Protein AF-R4U4S2-F1 (afdb_monomer)

Secondary structure (DSSP, 8-state):
--SS-SS--S-----------PPP---TT-------HHHHHHHHHHHPEEEEEEEEEEETTEEESSHHHHHHHHHHTTSSEEEEEEE-GGG-EEETTTTEE-GGG-----GGGEEEEEE-TTSBEESSHHHHHHHHB-GGGPEEEEESSSSS-BSSHHHHHHHHHHH---EEEEEEEETTEEEETT-HHHHHHHHHTSEEEEEEEEEE-TTSPEEEEEEEEEEEHHHHHHHHHHHHHHHHTTHHHHHHEEEEEE--EEEEE-TTEEEEEEEE-TTS-B-S--EEE-TT--EEEEESS---SSHHHHHHHHHTS--EEEEES-TTSBEEEEEEEEEEEETTEEEEEEEEEEES--B-SSSPBPPPPGGGEEEEE--EEEEEEESSTT--GGGEEEEPPPEET-SSGGGS-HHHHHHHHHHHHHHHIIIIIT--GGGTTPPP-HHHHHTT---B-TTT-SSSTTEEEEEEEEE-STT-TT-PEEHHHHHHHHHHHHHHHHTSEEEETTEEEEEEETTEEE-HHHHHH-----TT---EEEEE--SSTT---TT-SSEESSHHHHHHHHHHHTT-PPEEEEEEEBTTS-EEEESS-HHHHHHHHHHHPPPPEEEEEHHHHHTS-TTSPPBGGG-SEEEEEEEEEEE-TTSTT-EEEESSHHHHHHHHHHHHHHTT-EEEEEEEEEEEEEE-TTS-EEEEEEETT-HHHHHHHHHHHHHHH--

Organism: NCBI:txid1276229

pLDDT: mean 83.81, std 14.71, range [23.61, 97.38]

Radius of gyration: 82.11 Å; Cα contacts (8 Å, |Δi|>4): 1260; chains: 1; bounding box: 117×63×267 Å

Structure (mmCIF, N/CA/C/O backbone):
data_AF-R4U4S2-F1
#
_entry.id   AF-R4U4S2-F1
#
loop_
_atom_site.group_PDB
_atom_site.id
_atom_site.type_symbol
_atom_site.label_atom_id
_atom_site.label_alt_id
_atom_site.label_comp_id
_atom_site.label_asym_id
_atom_site.label_entity_id
_atom_site.label_seq_id
_atom_site.pdbx_PDB_ins_code
_atom_site.Cartn_x
_atom_site.Cartn_y
_atom_site.Cartn_z
_atom_site.occupancy
_atom_site.B_iso_or_equiv
_atom_site.auth_seq_id
_atom_site.auth_comp_id
_atom_site.auth_asym_id
_atom_site.auth_atom_id
_atom_site.pdbx_PDB_model_num
ATOM 1 N N . MET A 1 1 ? -51.916 -32.972 120.521 1.00 33.03 1 MET A N 1
ATOM 2 C CA . MET A 1 1 ? -50.982 -33.632 121.464 1.00 33.03 1 MET A CA 1
ATOM 3 C C . MET A 1 1 ? -49.607 -33.677 120.804 1.00 33.03 1 MET A C 1
ATOM 5 O O . MET A 1 1 ? -49.551 -34.102 119.662 1.00 33.03 1 MET A O 1
ATOM 9 N N . LEU A 1 2 ? -48.560 -33.207 121.501 1.00 24.91 2 LEU A N 1
ATOM 10 C CA . LEU A 1 2 ? -47.141 -33.119 121.081 1.00 24.91 2 LEU A CA 1
ATOM 11 C C . LEU A 1 2 ? -46.776 -32.109 119.966 1.00 24.91 2 LEU A C 1
ATOM 13 O O . LEU A 1 2 ? -46.490 -32.494 118.841 1.00 24.91 2 LEU A O 1
ATOM 17 N N . ARG A 1 3 ? -46.734 -30.813 120.327 1.00 24.05 3 ARG A N 1
ATOM 18 C CA . ARG A 1 3 ? -45.745 -29.777 119.907 1.00 24.05 3 ARG A CA 1
ATOM 19 C C . ARG A 1 3 ? -46.105 -28.409 120.522 1.00 24.05 3 ARG A C 1
ATOM 21 O O . ARG A 1 3 ? -46.278 -27.414 119.835 1.00 24.05 3 ARG A O 1
ATOM 28 N N . LEU A 1 4 ? -46.267 -28.388 121.847 1.00 23.61 4 LEU A N 1
ATOM 29 C CA . LEU A 1 4 ? -46.568 -27.176 122.633 1.00 23.61 4 LEU A CA 1
ATOM 30 C C . LEU A 1 4 ? -45.646 -27.053 123.862 1.00 23.61 4 LEU A C 1
ATOM 32 O O . LEU A 1 4 ? -45.984 -26.432 124.859 1.00 23.61 4 LEU A O 1
ATOM 36 N N . ILE A 1 5 ? -44.469 -27.681 123.789 1.00 28.55 5 ILE A N 1
ATOM 37 C CA . ILE A 1 5 ? -43.445 -27.697 124.837 1.00 28.55 5 ILE A CA 1
ATOM 38 C C . ILE A 1 5 ? -42.102 -27.481 124.136 1.00 28.55 5 ILE A C 1
ATOM 40 O O . ILE A 1 5 ? -41.532 -28.448 123.645 1.00 28.55 5 ILE A O 1
ATOM 44 N N . ALA A 1 6 ? -41.672 -26.222 123.998 1.00 25.59 6 ALA A N 1
ATOM 45 C CA . ALA A 1 6 ? -40.274 -25.778 123.844 1.00 25.59 6 ALA A CA 1
ATOM 46 C C . ALA A 1 6 ? -40.230 -24.365 123.236 1.00 25.59 6 ALA A C 1
ATOM 48 O O . ALA A 1 6 ? -39.978 -24.223 122.047 1.00 25.59 6 ALA A O 1
ATOM 49 N N . LEU A 1 7 ? -40.526 -23.341 124.042 1.00 24.95 7 LEU A N 1
ATOM 50 C CA . LEU A 1 7 ? -39.963 -21.975 123.967 1.00 24.95 7 LEU A CA 1
ATOM 51 C C . LEU A 1 7 ? -40.577 -21.126 125.097 1.00 24.95 7 LEU A C 1
ATOM 53 O O . LEU A 1 7 ? -41.133 -20.056 124.898 1.00 24.95 7 LEU A O 1
ATOM 57 N N . ALA A 1 8 ? -40.505 -21.660 126.315 1.00 25.27 8 ALA A N 1
ATOM 58 C CA . ALA A 1 8 ? -40.720 -20.928 127.565 1.00 25.27 8 ALA A CA 1
ATOM 59 C C . ALA A 1 8 ? -39.657 -21.378 128.582 1.00 25.27 8 ALA A C 1
ATOM 61 O O . ALA A 1 8 ? -39.937 -21.669 129.740 1.00 25.27 8 ALA A O 1
ATOM 62 N N . SER A 1 9 ? -38.422 -21.528 128.102 1.00 27.09 9 SER A N 1
ATOM 63 C CA . SER A 1 9 ? -37.274 -22.003 128.870 1.00 27.09 9 SER A CA 1
ATOM 64 C C . SER A 1 9 ? -36.184 -20.935 128.887 1.00 27.09 9 SER A C 1
ATOM 66 O O . SER A 1 9 ? -35.150 -21.076 128.243 1.00 27.09 9 SER A O 1
ATOM 68 N N . SER A 1 10 ? -36.432 -19.867 129.638 1.00 26.41 10 SER A N 1
ATOM 69 C CA . SER A 1 10 ? -35.384 -19.054 130.260 1.00 26.41 10 SER A CA 1
ATOM 70 C C . SER A 1 10 ? -35.947 -18.393 131.520 1.00 26.41 10 SER A C 1
ATOM 72 O O . SER A 1 10 ? -36.354 -17.237 131.517 1.00 26.41 10 SER A O 1
ATOM 74 N N . LEU A 1 11 ? -36.038 -19.215 132.568 1.00 26.00 11 LEU A N 1
ATOM 75 C CA . LEU A 1 11 ? -35.685 -18.903 133.956 1.00 26.00 11 LEU A CA 1
ATOM 76 C C . LEU A 1 11 ? -35.880 -17.439 134.392 1.00 26.00 11 LEU A C 1
ATOM 78 O O . LEU A 1 11 ? -34.962 -16.631 134.300 1.00 26.00 11 LEU A O 1
ATOM 82 N N . ILE A 1 12 ? -37.016 -17.152 135.026 1.00 27.97 12 ILE A N 1
ATOM 83 C CA . ILE A 1 12 ? -37.000 -16.254 136.183 1.00 27.97 12 ILE A CA 1
ATOM 84 C C . ILE A 1 12 ? -37.079 -17.158 137.412 1.00 27.97 12 ILE A C 1
ATOM 86 O O . ILE A 1 12 ? -38.145 -17.581 137.850 1.00 27.97 12 ILE A O 1
ATOM 90 N N . THR A 1 13 ? -35.906 -17.525 137.922 1.00 28.02 13 THR A N 1
ATOM 91 C CA . THR A 1 13 ? -35.735 -18.102 139.255 1.00 28.02 13 THR A CA 1
ATOM 92 C C . THR A 1 13 ? -36.017 -17.014 140.283 1.00 28.02 13 THR A C 1
ATOM 94 O O . THR A 1 13 ? -35.190 -16.123 140.466 1.00 28.02 13 THR A O 1
ATOM 97 N N . VAL A 1 14 ? -37.155 -17.087 140.971 1.00 30.28 14 VAL A N 1
ATOM 98 C CA . VAL A 1 14 ? -37.359 -16.348 142.223 1.00 30.28 14 VAL A CA 1
ATOM 99 C C . VAL A 1 14 ? -37.605 -17.377 143.315 1.00 30.28 14 VAL A C 1
ATOM 101 O O . VAL A 1 14 ? -38.601 -18.097 143.299 1.00 30.28 14 VAL A O 1
ATOM 104 N N . THR A 1 15 ? -36.642 -17.498 144.226 1.00 28.47 15 THR A N 1
ATOM 105 C CA . THR A 1 15 ? -36.759 -18.291 145.452 1.00 28.47 15 THR A CA 1
ATOM 106 C C . THR A 1 15 ? -37.955 -17.802 146.271 1.00 28.47 15 THR A C 1
ATOM 108 O O . THR A 1 15 ? -38.031 -16.602 146.543 1.00 28.47 15 THR A O 1
ATOM 111 N N . PRO A 1 16 ? -38.880 -18.690 146.672 1.00 30.36 16 PRO A N 1
ATOM 112 C CA . PRO A 1 16 ? -40.055 -18.291 147.420 1.00 30.36 16 PRO A CA 1
ATOM 113 C C . PRO A 1 16 ? -39.760 -18.159 148.917 1.00 30.36 16 PRO A C 1
ATOM 115 O O . PRO A 1 16 ? -38.949 -18.894 149.482 1.00 30.36 16 PRO A O 1
ATOM 118 N N . SER A 1 17 ? -40.590 -17.320 149.541 1.00 29.73 17 SER A N 1
ATOM 119 C CA . SER A 1 17 ? -41.031 -17.373 150.939 1.00 29.73 17 SER A CA 1
ATOM 120 C C . SER A 1 17 ? -40.183 -16.580 151.959 1.00 29.73 17 SER A C 1
ATOM 122 O O . SER A 1 17 ? -38.981 -16.419 151.802 1.00 29.73 17 SER A O 1
ATOM 124 N N . MET A 1 18 ? -40.754 -15.987 153.013 1.00 27.31 18 MET A N 1
ATOM 125 C CA . MET A 1 18 ? -42.028 -16.274 153.685 1.00 27.31 18 MET A CA 1
ATOM 126 C C . MET A 1 18 ? -42.634 -15.020 154.321 1.00 27.31 18 MET A C 1
ATOM 128 O O . MET A 1 18 ? -41.907 -14.250 154.942 1.00 27.31 18 MET A O 1
ATOM 132 N N . THR A 1 19 ? -43.968 -14.919 154.367 1.00 26.17 19 THR A N 1
ATOM 133 C CA . THR A 1 19 ? -44.658 -14.672 155.650 1.00 26.17 19 THR A CA 1
ATOM 134 C C . THR A 1 19 ? -46.107 -15.183 155.632 1.00 26.17 19 THR A C 1
ATOM 136 O O . THR A 1 19 ? -46.944 -14.712 154.876 1.00 26.17 19 THR A O 1
ATOM 139 N N . THR A 1 20 ? -46.332 -16.164 156.513 1.00 31.48 20 THR A N 1
ATOM 140 C CA . THR A 1 20 ? -47.504 -16.435 157.374 1.00 31.48 20 THR A CA 1
ATOM 141 C C . THR A 1 20 ? -48.921 -16.603 156.814 1.00 31.48 20 THR A C 1
ATOM 143 O O . THR A 1 20 ? -49.601 -15.643 156.477 1.00 31.48 20 THR A O 1
ATOM 146 N N . MET A 1 21 ? -49.371 -17.860 156.953 1.00 30.92 21 MET A N 1
ATOM 147 C CA . MET A 1 21 ? -50.678 -18.356 157.418 1.00 30.92 21 MET A CA 1
ATOM 148 C C . MET A 1 21 ? -51.916 -17.497 157.134 1.00 30.92 21 MET A C 1
ATOM 150 O O . MET A 1 21 ? -52.257 -16.588 157.889 1.00 30.92 21 MET A O 1
ATOM 154 N N . THR A 1 22 ? -52.677 -17.921 156.128 1.00 39.69 22 THR A N 1
ATOM 155 C CA . THR A 1 22 ? -54.074 -17.539 155.928 1.00 39.69 22 THR A CA 1
ATOM 156 C C . THR A 1 22 ? -54.932 -18.076 157.079 1.00 39.69 22 THR A C 1
ATOM 158 O O . THR A 1 22 ? -54.919 -19.271 157.384 1.00 39.69 22 THR A O 1
ATOM 161 N N . TYR A 1 23 ? -55.659 -17.173 157.739 1.00 34.94 23 TYR A N 1
ATOM 162 C CA . TYR A 1 23 ? -56.616 -17.478 158.803 1.00 34.94 23 TYR A CA 1
ATOM 163 C C . TYR A 1 23 ? -57.764 -18.324 158.236 1.00 34.94 23 TYR A C 1
ATOM 165 O O . TYR A 1 23 ? -58.495 -17.873 157.359 1.00 34.94 23 TYR A O 1
ATOM 173 N N . TYR A 1 24 ? -57.942 -19.540 158.749 1.00 39.38 24 TYR A N 1
ATOM 174 C CA . TYR A 1 24 ? -59.132 -20.342 158.476 1.00 39.38 24 TYR A CA 1
ATOM 175 C C . TYR A 1 24 ? -60.191 -20.028 159.534 1.00 39.38 24 TYR A C 1
ATOM 177 O O . TYR A 1 24 ? -59.946 -20.232 160.723 1.00 39.38 24 TYR A O 1
ATOM 185 N N . ALA A 1 25 ? -61.368 -19.561 159.120 1.00 39.12 25 ALA A N 1
ATOM 186 C CA . ALA A 1 25 ? -62.533 -19.539 159.998 1.00 39.12 25 ALA A CA 1
ATOM 187 C C . ALA A 1 25 ? -63.061 -20.977 160.140 1.00 39.12 25 ALA A C 1
ATOM 189 O O . ALA A 1 25 ? -63.467 -21.592 159.154 1.00 39.12 25 ALA A O 1
ATOM 190 N N . LEU A 1 26 ? -63.012 -21.536 161.352 1.00 32.91 26 LEU A N 1
ATOM 191 C CA . LEU A 1 26 ? -63.663 -22.808 161.666 1.00 32.91 26 LEU A CA 1
ATOM 192 C C . LEU A 1 26 ? -65.152 -22.544 161.895 1.00 32.91 26 LEU A C 1
ATOM 194 O O . LEU A 1 26 ? -65.514 -21.756 162.765 1.00 32.91 26 LEU A O 1
ATOM 198 N N . ASN A 1 27 ? -66.001 -23.194 161.101 1.00 42.56 27 ASN A N 1
ATOM 199 C CA . ASN A 1 27 ? -67.439 -23.230 161.328 1.00 42.56 27 ASN A CA 1
ATOM 200 C C . ASN A 1 27 ? -67.746 -24.488 162.156 1.00 42.56 27 ASN A C 1
ATOM 202 O O . ASN A 1 27 ? -67.497 -25.607 161.693 1.00 42.56 27 ASN A O 1
ATOM 206 N N . ASP A 1 28 ? -68.226 -24.299 163.388 1.00 40.41 28 ASP A N 1
ATOM 207 C CA . ASP A 1 28 ? -68.599 -25.369 164.320 1.00 40.41 28 ASP A CA 1
ATOM 208 C C . ASP A 1 28 ? -69.790 -26.153 163.751 1.00 40.41 28 ASP A C 1
ATOM 210 O O . ASP A 1 28 ? -70.945 -25.810 163.997 1.00 40.41 28 ASP A O 1
ATOM 214 N N . ASN A 1 29 ? -69.495 -27.152 162.909 1.00 39.88 29 ASN A N 1
ATOM 215 C CA . ASN A 1 29 ? -70.160 -28.466 162.832 1.00 39.88 29 ASN A CA 1
ATOM 216 C C . ASN A 1 29 ? -69.733 -29.339 161.626 1.00 39.88 29 ASN A C 1
ATOM 218 O O . ASN A 1 29 ? -70.288 -30.421 161.445 1.00 39.88 29 ASN A O 1
ATOM 222 N N . SER A 1 30 ? -68.712 -28.972 160.837 1.00 42.22 30 SER A N 1
ATOM 223 C CA . SER A 1 30 ? -68.081 -29.906 159.879 1.00 42.22 30 SER A CA 1
ATOM 224 C C . SER A 1 30 ? -66.695 -29.422 159.424 1.00 42.22 30 SER A C 1
ATOM 226 O O . SER A 1 30 ? -66.579 -28.315 158.908 1.00 42.22 30 SER A O 1
ATOM 228 N N . ASN A 1 31 ? -65.654 -30.253 159.578 1.00 47.25 31 ASN A N 1
ATOM 229 C CA . ASN A 1 31 ? -64.244 -29.985 159.226 1.00 47.25 31 ASN A CA 1
ATOM 230 C C . ASN A 1 31 ? -63.991 -29.821 157.702 1.00 47.25 31 ASN A C 1
ATOM 232 O O . ASN A 1 31 ? -63.286 -30.630 157.101 1.00 47.25 31 ASN A O 1
ATOM 236 N N . GLN A 1 32 ? -64.511 -28.769 157.066 1.00 47.66 32 GLN A N 1
ATOM 237 C CA . GLN A 1 32 ? -64.101 -28.345 155.718 1.00 47.66 32 GLN A CA 1
ATOM 238 C C . GLN A 1 32 ? -63.707 -26.863 155.711 1.00 47.66 32 GLN A C 1
ATOM 240 O O . GLN A 1 32 ? -64.483 -25.989 156.091 1.00 47.66 32 GLN A O 1
ATOM 245 N N . ARG A 1 33 ? -62.465 -26.591 155.294 1.00 51.03 33 ARG A N 1
ATOM 246 C CA . ARG A 1 33 ? -61.891 -25.250 155.111 1.00 51.03 33 ARG A CA 1
ATOM 247 C C . ARG A 1 33 ? -62.225 -24.762 153.695 1.00 51.03 33 ARG A C 1
ATOM 249 O O . ARG A 1 33 ? -61.878 -25.450 152.744 1.00 51.03 33 ARG A O 1
ATOM 256 N N . ILE A 1 34 ? -62.860 -23.597 153.541 1.00 55.84 34 ILE A N 1
ATOM 257 C CA . ILE A 1 34 ? -63.156 -22.974 152.233 1.00 55.84 34 ILE A CA 1
ATOM 258 C C . ILE A 1 34 ? -62.414 -21.629 152.152 1.00 55.84 34 ILE A C 1
ATOM 260 O O . ILE A 1 34 ? -62.512 -20.828 153.081 1.00 55.84 34 ILE A O 1
ATOM 264 N N . ILE A 1 35 ? -61.665 -21.389 151.065 1.00 63.66 35 ILE A N 1
ATOM 265 C CA . ILE A 1 35 ? -61.009 -20.100 150.758 1.00 63.66 35 ILE A CA 1
ATOM 266 C C . ILE A 1 35 ? -61.959 -19.256 149.895 1.00 63.66 35 ILE A C 1
ATOM 268 O O . ILE A 1 35 ? -62.523 -19.774 148.930 1.00 63.66 35 ILE A O 1
ATOM 272 N N . ASP A 1 36 ? -62.123 -17.972 150.218 1.00 66.00 36 ASP A N 1
ATOM 273 C CA . ASP A 1 36 ? -62.980 -17.036 149.475 1.00 66.00 36 ASP A CA 1
ATOM 274 C C . ASP A 1 36 ? -62.380 -16.675 148.086 1.00 66.00 36 ASP A C 1
ATOM 276 O O . ASP A 1 36 ? -61.208 -16.279 148.022 1.00 66.00 36 ASP A O 1
ATOM 280 N N . PRO A 1 37 ? -63.146 -16.788 146.975 1.00 64.44 37 PRO A N 1
ATOM 281 C CA . PRO A 1 37 ? -62.662 -16.524 145.616 1.00 64.44 37 PRO A CA 1
ATOM 282 C C . PRO A 1 37 ? -62.159 -15.100 145.369 1.00 64.44 37 PRO A C 1
ATOM 284 O O . PRO A 1 37 ? -61.264 -14.916 144.542 1.00 64.44 37 PRO A O 1
ATOM 287 N N . GLU A 1 38 ? -62.719 -14.091 146.042 1.00 70.38 38 GLU A N 1
ATOM 288 C CA . GLU A 1 38 ? -62.297 -12.699 145.831 1.00 70.38 38 GLU A CA 1
ATOM 289 C C . GLU A 1 38 ? -60.958 -12.419 146.507 1.00 70.38 38 GLU A C 1
ATOM 291 O O . GLU A 1 38 ? -60.095 -11.764 145.924 1.00 70.38 38 GLU A O 1
ATOM 296 N N . ILE A 1 39 ? -60.725 -13.022 147.676 1.00 72.00 39 ILE A N 1
ATOM 297 C CA . ILE A 1 39 ? -59.417 -12.976 148.337 1.00 72.00 39 ILE A CA 1
ATOM 298 C C . ILE A 1 39 ? -58.362 -13.650 147.446 1.00 72.00 39 ILE A C 1
ATOM 300 O O . ILE A 1 39 ? -57.258 -13.131 147.288 1.00 72.00 39 ILE A O 1
ATOM 304 N N . LEU A 1 40 ? -58.711 -14.771 146.802 1.00 74.75 40 LEU A N 1
ATOM 305 C CA . LEU A 1 40 ? -57.819 -15.465 145.870 1.00 74.75 40 LEU A CA 1
ATOM 306 C C . LEU A 1 40 ? -57.530 -14.631 144.610 1.00 74.75 40 LEU A C 1
ATOM 308 O O . LEU A 1 40 ? -56.403 -14.618 144.119 1.00 74.75 40 LEU A O 1
ATOM 312 N N . ARG A 1 41 ? -58.535 -13.917 144.084 1.00 75.19 41 ARG A N 1
ATOM 313 C CA . ARG A 1 41 ? -58.374 -13.015 142.935 1.00 75.19 41 ARG A CA 1
ATOM 314 C C . ARG A 1 41 ? -57.413 -11.874 143.257 1.00 75.19 41 ARG A C 1
ATOM 316 O O . ARG A 1 41 ? -56.516 -11.599 142.458 1.00 75.19 41 ARG A O 1
ATOM 323 N N . GLU A 1 42 ? -57.592 -11.223 144.405 1.00 75.75 42 GLU A N 1
ATOM 324 C CA . GLU A 1 42 ? -56.688 -10.162 144.857 1.00 75.75 42 GLU A CA 1
ATOM 325 C C . GLU A 1 42 ? -55.263 -10.685 145.047 1.00 75.75 42 GLU A C 1
ATOM 327 O O . GLU A 1 42 ? -54.310 -10.019 144.640 1.00 75.75 42 GLU A O 1
ATOM 332 N N . ASP A 1 43 ? -55.110 -11.895 145.585 1.00 74.38 43 ASP A N 1
ATOM 333 C CA . ASP A 1 43 ? -53.802 -12.525 145.751 1.00 74.38 43 ASP A CA 1
ATOM 334 C C . ASP A 1 43 ? -53.114 -12.808 144.405 1.00 74.38 43 ASP A C 1
ATOM 336 O O . ASP A 1 43 ? -51.943 -12.467 144.225 1.00 74.38 43 ASP A O 1
ATOM 340 N N . ILE A 1 44 ? -53.855 -13.335 143.420 1.00 76.50 44 ILE A N 1
ATOM 341 C CA . ILE A 1 44 ? -53.345 -13.576 142.060 1.00 76.50 44 ILE A CA 1
ATOM 342 C C . ILE A 1 44 ? -52.853 -12.281 141.428 1.00 76.50 44 ILE A C 1
ATOM 344 O O . ILE A 1 44 ? -51.746 -12.237 140.890 1.00 76.50 44 ILE A O 1
ATOM 348 N N . PHE A 1 45 ? -53.642 -11.210 141.504 1.00 75.50 45 PHE A N 1
ATOM 349 C CA . PHE A 1 45 ? -53.228 -9.933 140.932 1.00 75.50 45 PHE A CA 1
ATOM 350 C C . PHE A 1 45 ? -52.018 -9.350 141.654 1.00 75.50 45 PHE A C 1
ATOM 352 O O . PHE A 1 45 ? -51.071 -8.920 140.997 1.00 75.50 45 PHE A O 1
ATOM 359 N N . LYS A 1 46 ? -52.019 -9.369 142.988 1.00 74.31 46 LYS A N 1
ATOM 360 C CA . LYS A 1 46 ? -50.956 -8.762 143.793 1.00 74.31 46 LYS A CA 1
ATOM 361 C C . LYS A 1 46 ? -49.623 -9.502 143.671 1.00 74.31 46 LYS A C 1
ATOM 363 O O . LYS A 1 46 ? -48.578 -8.861 143.744 1.00 74.31 46 LYS A O 1
ATOM 368 N N . ASN A 1 47 ? -49.661 -10.817 143.456 1.00 69.25 47 ASN A N 1
ATOM 369 C CA . ASN A 1 47 ? -48.474 -11.673 143.480 1.00 69.25 47 ASN A CA 1
ATOM 370 C C . ASN A 1 47 ? -48.119 -12.292 142.112 1.00 69.25 47 ASN A C 1
ATOM 372 O O . ASN A 1 47 ? -47.236 -13.149 142.042 1.00 69.25 47 ASN A O 1
ATOM 376 N N . SER A 1 48 ? -48.779 -11.887 141.021 1.00 73.50 48 SER A N 1
ATOM 377 C CA . SER A 1 48 ? -48.416 -12.322 139.663 1.00 73.50 48 SER A CA 1
ATOM 378 C C . SER A 1 48 ? -47.195 -11.575 139.106 1.00 73.50 48 SER A C 1
ATOM 380 O O . SER A 1 48 ? -46.976 -10.392 139.360 1.00 73.50 48 SER A O 1
ATOM 382 N N . ILE A 1 49 ? -46.385 -12.283 138.319 1.00 74.62 49 ILE A N 1
ATOM 383 C CA . ILE A 1 49 ? -45.165 -11.801 137.667 1.00 74.62 49 ILE A CA 1
ATOM 384 C C . ILE A 1 49 ? -45.466 -11.541 136.189 1.00 74.62 49 ILE A C 1
ATOM 386 O O . ILE A 1 49 ? -45.931 -12.432 135.483 1.00 74.62 49 ILE A O 1
ATOM 390 N N . TYR A 1 50 ? -45.175 -10.338 135.699 1.00 74.62 50 TYR A N 1
ATOM 391 C CA . TYR A 1 50 ? -45.357 -9.982 134.290 1.00 74.62 50 TYR A CA 1
ATOM 392 C C . TYR A 1 50 ? -44.318 -10.659 133.373 1.00 74.62 50 TYR A C 1
ATOM 394 O O . TYR A 1 50 ? -43.122 -10.640 133.658 1.00 74.62 50 TYR A O 1
ATOM 402 N N . GLY A 1 51 ? -44.783 -11.235 132.260 1.00 60.44 51 GLY A N 1
ATOM 403 C CA . GLY A 1 51 ? -44.022 -12.063 131.316 1.00 60.44 51 GLY A CA 1
ATOM 404 C C . GLY A 1 51 ? -43.855 -11.503 129.891 1.00 60.44 51 GLY A C 1
ATOM 405 O O . GLY A 1 51 ? -43.228 -12.172 129.074 1.00 60.44 51 GLY A O 1
ATOM 406 N N . GLY A 1 52 ? -44.369 -10.302 129.573 1.00 70.25 52 GLY A N 1
ATOM 407 C CA . GLY A 1 52 ? -44.162 -9.607 128.281 1.00 70.25 52 GLY A CA 1
ATOM 408 C C . GLY A 1 52 ? -45.403 -9.479 127.372 1.00 70.25 52 GLY A C 1
ATOM 409 O O . GLY A 1 52 ? -46.499 -9.884 127.761 1.00 70.25 52 GLY A O 1
ATOM 410 N N . GLN A 1 53 ? -45.225 -8.910 126.162 1.00 72.19 53 GLN A N 1
ATOM 411 C CA . GLN A 1 53 ? -46.268 -8.720 125.127 1.00 72.19 53 GLN A CA 1
ATOM 412 C C . GLN A 1 53 ? -45.989 -9.505 123.831 1.00 72.19 53 GLN A C 1
ATOM 414 O O . GLN A 1 53 ? -44.838 -9.621 123.411 1.00 72.19 53 GLN A O 1
ATOM 419 N N . VAL A 1 54 ? -47.047 -9.978 123.156 1.00 70.69 54 VAL A N 1
ATOM 420 C CA . VAL A 1 54 ? -46.978 -10.661 121.842 1.00 70.69 54 VAL A CA 1
ATOM 421 C C . VAL A 1 54 ? -47.865 -9.959 120.804 1.00 70.69 54 VAL A C 1
ATOM 423 O O . VAL A 1 54 ? -49.012 -9.633 121.112 1.00 70.69 54 VAL A O 1
ATOM 426 N N . LYS A 1 55 ? -47.342 -9.757 119.580 1.00 69.94 55 LYS A N 1
ATOM 427 C CA . LYS A 1 55 ? -48.052 -9.185 118.414 1.00 69.94 55 LYS A CA 1
ATOM 428 C C . LYS A 1 55 ? -48.650 -10.272 117.516 1.00 69.94 55 LYS A C 1
ATOM 430 O O . LYS A 1 55 ? -47.989 -11.272 117.245 1.00 69.94 55 LYS A O 1
ATOM 435 N N . TYR A 1 56 ? -49.850 -10.035 116.991 1.00 72.38 56 TYR A N 1
ATOM 436 C CA . TYR A 1 56 ? -50.495 -10.868 115.966 1.00 72.38 56 TYR A CA 1
ATOM 437 C C . TYR A 1 56 ? -51.322 -10.012 114.997 1.00 72.38 56 TYR A C 1
ATOM 439 O O . TYR A 1 56 ? -51.669 -8.877 115.321 1.00 72.38 56 TYR A O 1
ATOM 447 N N . SER A 1 57 ? -51.623 -10.550 113.813 1.00 73.50 57 SER A N 1
ATOM 448 C CA . SER A 1 57 ? -52.550 -9.957 112.841 1.00 73.50 57 SER A CA 1
ATOM 449 C C . SER A 1 57 ? -53.802 -10.813 112.739 1.00 73.50 57 SER A C 1
ATOM 451 O O . SER A 1 57 ? -53.696 -12.026 112.592 1.00 73.50 57 SER A O 1
ATOM 453 N N . GLU A 1 58 ? -54.982 -10.213 112.781 1.00 70.62 58 GLU A N 1
ATOM 454 C CA . GLU A 1 58 ? -56.217 -10.919 112.423 1.00 70.62 58 GLU A CA 1
ATOM 455 C C . GLU A 1 58 ? -56.553 -10.666 110.958 1.00 70.62 58 GLU A C 1
ATOM 457 O O . GLU A 1 58 ? -56.332 -9.564 110.485 1.00 70.62 58 GLU A O 1
ATOM 462 N N . PHE A 1 59 ? -57.056 -11.653 110.223 1.00 75.50 59 PHE A N 1
ATOM 463 C CA . PHE A 1 59 ? -57.619 -11.458 108.888 1.00 75.50 59 PHE A CA 1
ATOM 464 C C . PHE A 1 59 ? -58.739 -12.466 108.658 1.00 75.50 59 PHE A C 1
ATOM 466 O O . PHE A 1 59 ? -58.556 -13.652 108.921 1.00 75.50 59 PHE A O 1
ATOM 473 N N . ASP A 1 60 ? -59.902 -11.998 108.193 1.00 70.50 60 ASP A N 1
ATOM 474 C CA . ASP A 1 60 ? -61.058 -12.863 107.891 1.00 70.50 60 ASP A CA 1
ATOM 475 C C . ASP A 1 60 ? -61.475 -13.757 109.086 1.00 70.50 60 ASP A C 1
ATOM 477 O O . ASP A 1 60 ? -61.773 -14.941 108.948 1.00 70.50 60 ASP A O 1
ATOM 481 N N . GLY A 1 61 ? -61.415 -13.199 110.304 1.00 69.50 61 GLY A N 1
ATOM 482 C CA . GLY A 1 61 ? -61.742 -13.902 111.553 1.00 69.50 61 GLY A CA 1
ATOM 483 C C . GLY A 1 61 ? -60.695 -14.915 112.042 1.00 69.50 61 GLY A C 1
ATOM 484 O O . GLY A 1 61 ? -60.942 -15.589 113.041 1.00 69.50 61 GLY A O 1
ATOM 485 N N . GLN A 1 62 ? -59.539 -15.032 111.379 1.00 75.44 62 GLN A N 1
ATOM 486 C CA . GLN A 1 62 ? -58.426 -15.899 111.786 1.00 75.44 62 GLN A CA 1
ATOM 487 C C . GLN A 1 62 ? -57.232 -15.095 112.304 1.00 75.44 62 GLN A C 1
ATOM 489 O O . GLN A 1 62 ? -56.996 -13.971 111.870 1.00 75.44 62 GLN A O 1
ATOM 494 N N . THR A 1 63 ? -56.455 -15.688 113.211 1.00 74.69 63 THR A N 1
ATOM 495 C CA . THR A 1 63 ? -55.291 -15.057 113.847 1.00 74.69 63 THR A CA 1
ATOM 496 C C . THR A 1 63 ? -53.982 -15.601 113.271 1.00 74.69 63 THR A C 1
ATOM 498 O O . THR A 1 63 ? -53.738 -16.806 113.296 1.00 74.69 63 THR A O 1
ATOM 501 N N . PHE A 1 64 ? -53.109 -14.707 112.809 1.00 79.81 64 PHE A N 1
ATOM 502 C CA . PHE A 1 64 ? -51.818 -15.008 112.192 1.00 79.81 64 PHE A CA 1
ATOM 503 C C . PHE A 1 64 ? -50.674 -14.377 112.991 1.00 79.81 64 PHE A C 1
ATOM 505 O O . PHE A 1 64 ? -50.682 -13.182 113.290 1.00 79.81 64 PHE A O 1
ATOM 512 N N . TYR A 1 65 ? -49.661 -15.182 113.315 1.00 72.19 65 TYR A N 1
ATOM 513 C CA . TYR A 1 65 ? -48.522 -14.770 114.148 1.00 72.19 65 TYR A CA 1
ATOM 514 C C . TYR A 1 65 ? -47.247 -14.451 113.339 1.00 72.19 65 TYR A C 1
ATOM 516 O O . TYR A 1 65 ? -46.228 -14.096 113.925 1.00 72.19 65 TYR A O 1
ATOM 524 N N . SER A 1 66 ? -47.298 -14.545 112.004 1.00 77.44 66 SER A N 1
ATOM 525 C CA . SER A 1 66 ? -46.251 -14.080 111.082 1.00 77.44 66 SER A CA 1
ATOM 526 C C . SER A 1 66 ? -46.848 -13.578 109.762 1.00 77.44 66 SER A C 1
ATOM 528 O O . SER A 1 66 ? -47.982 -13.921 109.412 1.00 77.44 66 SER A O 1
ATOM 530 N N . ASP A 1 67 ? -46.090 -12.762 109.025 1.00 76.50 67 ASP A N 1
ATOM 531 C CA . ASP A 1 67 ? -46.533 -12.212 107.737 1.00 76.50 67 ASP A CA 1
ATOM 532 C C . ASP A 1 67 ? -46.549 -13.285 106.632 1.00 76.50 67 ASP A C 1
ATOM 534 O O . ASP A 1 67 ? -47.401 -13.259 105.741 1.00 76.50 67 ASP A O 1
ATOM 538 N N . GLU A 1 68 ? -45.666 -14.282 106.735 1.00 82.00 68 GLU A N 1
ATOM 539 C CA . GLU A 1 68 ? -45.631 -15.466 105.875 1.00 82.00 68 GLU A CA 1
ATOM 540 C C . GLU A 1 68 ? -46.896 -16.316 106.030 1.00 82.00 68 GLU A C 1
ATOM 542 O O . GLU A 1 68 ? -47.495 -16.696 105.025 1.00 82.00 68 GLU A O 1
ATOM 547 N N . ALA A 1 69 ? -47.356 -16.553 107.265 1.00 79.94 69 ALA A N 1
ATOM 548 C CA . ALA A 1 69 ? -48.571 -17.329 107.517 1.00 79.94 69 ALA A CA 1
ATOM 549 C C . ALA A 1 69 ? -49.817 -16.642 106.931 1.00 79.94 69 ALA A C 1
ATOM 551 O O . ALA A 1 69 ? -50.697 -17.301 106.375 1.00 79.94 69 ALA A O 1
ATOM 552 N N . LEU A 1 70 ? -49.870 -15.306 106.999 1.00 83.25 70 LEU A N 1
ATOM 553 C CA . LEU A 1 70 ? -50.919 -14.522 106.350 1.00 83.25 70 LEU A CA 1
ATOM 554 C C . LEU A 1 70 ? -50.815 -14.600 104.816 1.00 83.25 70 LEU A C 1
ATOM 556 O O . LEU A 1 70 ? -51.828 -14.787 104.146 1.00 83.25 70 LEU A O 1
ATOM 560 N N . ASN A 1 71 ? -49.614 -14.491 104.239 1.00 86.06 71 ASN A N 1
ATOM 561 C CA . ASN A 1 71 ? -49.409 -14.616 102.789 1.00 86.06 71 ASN A CA 1
ATOM 562 C C . ASN A 1 71 ? -49.852 -15.981 102.251 1.00 86.06 71 ASN A C 1
ATOM 564 O O . ASN A 1 71 ? -50.553 -16.041 101.241 1.00 86.06 71 ASN A O 1
ATOM 568 N N . GLU A 1 72 ? -49.483 -17.070 102.929 1.00 84.31 72 GLU A N 1
ATOM 569 C CA . GLU A 1 72 ? -49.910 -18.422 102.558 1.00 84.31 72 GLU A CA 1
ATOM 570 C C . GLU A 1 72 ? -51.434 -18.556 102.590 1.00 84.31 72 GLU A C 1
ATOM 572 O O . GLU A 1 72 ? -52.022 -19.075 101.638 1.00 84.31 72 GLU A O 1
ATOM 577 N N . TYR A 1 73 ? -52.087 -18.012 103.623 1.00 85.75 73 TYR A N 1
ATOM 578 C CA . TYR A 1 73 ? -53.545 -17.991 103.717 1.00 85.75 73 TYR A CA 1
ATOM 579 C C . TYR A 1 73 ? -54.196 -17.242 102.546 1.00 85.75 73 TYR A C 1
ATOM 581 O O . TYR A 1 73 ? -55.143 -17.750 101.939 1.00 85.75 73 TYR A O 1
ATOM 589 N N . LEU A 1 74 ? -53.680 -16.059 102.189 1.00 86.69 74 LEU A N 1
ATOM 590 C CA . LEU A 1 74 ? -54.198 -15.258 101.073 1.00 86.69 74 LEU A CA 1
ATOM 591 C C . LEU A 1 74 ? -54.099 -16.001 99.732 1.00 86.69 74 LEU A C 1
ATOM 593 O O . LEU A 1 74 ? -55.004 -15.896 98.901 1.00 86.69 74 LEU A O 1
ATOM 597 N N . LEU A 1 75 ? -53.032 -16.772 99.525 1.00 85.94 75 LEU A N 1
ATOM 598 C CA . LEU A 1 75 ? -52.826 -17.555 98.306 1.00 85.94 75 LEU A CA 1
ATOM 599 C C . LEU A 1 75 ? -53.697 -18.815 98.273 1.00 85.94 75 LEU A C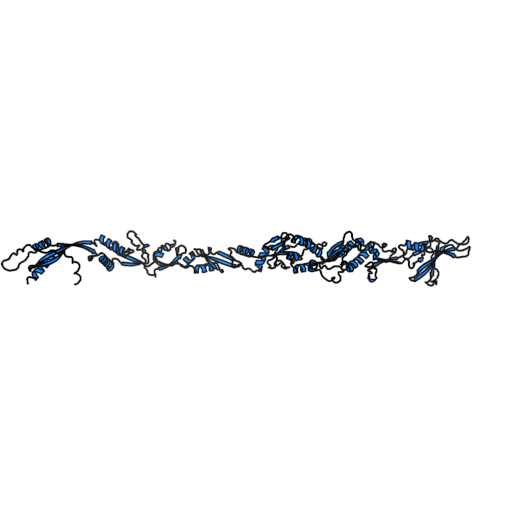 1
ATOM 601 O O . LEU A 1 75 ? -54.358 -19.066 97.268 1.00 85.94 75 LEU A O 1
ATOM 605 N N . GLN A 1 76 ? -53.752 -19.576 99.371 1.00 85.81 76 GLN A N 1
ATOM 606 C CA . GLN A 1 76 ? -54.563 -20.798 99.470 1.00 85.81 76 GLN A CA 1
ATOM 607 C C . GLN A 1 76 ? -56.064 -20.518 99.315 1.00 85.81 76 GLN A C 1
ATOM 609 O O . GLN A 1 76 ? -56.791 -21.335 98.754 1.00 85.81 76 GLN A O 1
ATOM 614 N N . ASN A 1 77 ? -56.521 -19.343 99.754 1.00 85.31 77 ASN A N 1
ATOM 615 C CA . ASN A 1 77 ? -57.914 -18.913 99.635 1.00 85.31 77 ASN A CA 1
ATOM 616 C C . ASN A 1 77 ? -58.190 -18.072 98.376 1.00 85.31 77 ASN A C 1
ATOM 618 O O . ASN A 1 77 ? -59.208 -17.382 98.310 1.00 85.31 77 ASN A O 1
ATOM 622 N N . ASN A 1 78 ? -57.300 -18.114 97.375 1.00 84.12 78 ASN A N 1
ATOM 623 C CA . ASN A 1 78 ? -57.458 -17.447 96.077 1.00 84.12 78 ASN A CA 1
ATOM 624 C C . ASN A 1 78 ? -57.717 -15.929 96.159 1.00 84.12 78 ASN A C 1
ATOM 626 O O . ASN A 1 78 ? -58.328 -15.354 95.257 1.00 84.12 78 ASN A O 1
ATOM 630 N N . LYS A 1 79 ? -57.246 -15.252 97.215 1.00 86.44 79 LYS A N 1
ATOM 631 C CA . LYS A 1 79 ? -57.330 -13.782 97.320 1.00 86.44 79 LYS A CA 1
ATOM 632 C C . LYS A 1 79 ? -56.363 -13.089 96.356 1.00 86.44 79 LYS A C 1
ATOM 634 O O . LYS A 1 79 ? -56.604 -11.958 95.946 1.00 86.44 79 LYS A O 1
ATOM 639 N N . VAL A 1 80 ? -55.312 -13.798 95.949 1.00 89.06 80 VAL A N 1
ATOM 640 C CA . VAL A 1 80 ? -54.451 -13.471 94.809 1.00 89.06 80 VAL A CA 1
ATOM 641 C C . VAL A 1 80 ? -54.421 -14.689 93.888 1.00 89.06 80 VAL A C 1
ATOM 643 O O . VAL A 1 80 ? -54.137 -15.793 94.345 1.00 89.06 80 VAL A O 1
ATOM 646 N N . THR A 1 81 ? -54.693 -14.506 92.594 1.00 89.19 81 THR A N 1
ATOM 647 C CA . THR A 1 81 ? -54.613 -15.587 91.590 1.00 89.19 81 THR A CA 1
ATOM 648 C C . THR A 1 81 ? -53.670 -15.210 90.458 1.00 89.19 81 THR A C 1
ATOM 650 O O . THR A 1 81 ? -53.575 -14.037 90.099 1.00 89.19 81 THR A O 1
ATOM 653 N N . SER A 1 82 ? -52.963 -16.185 89.888 1.00 90.62 82 SER A N 1
ATOM 654 C CA . SER A 1 82 ? -52.108 -15.962 88.721 1.00 90.62 82 SER A CA 1
ATOM 655 C C . SER A 1 82 ? -52.867 -16.198 87.414 1.00 90.62 82 SER A C 1
ATOM 657 O O . SER A 1 82 ? -53.753 -17.048 87.321 1.00 90.62 82 SER A O 1
ATOM 659 N N . ILE A 1 83 ? -52.511 -15.431 86.387 1.00 91.75 83 ILE A N 1
ATOM 660 C CA . ILE A 1 83 ? -52.950 -15.606 85.004 1.00 91.75 83 ILE A CA 1
ATOM 661 C C . ILE A 1 83 ? -51.719 -15.627 84.115 1.00 91.75 83 ILE A C 1
ATOM 663 O O . ILE A 1 83 ? -50.845 -14.764 84.216 1.00 91.75 83 ILE A O 1
ATOM 667 N N . LEU A 1 84 ? -51.691 -16.590 83.201 1.00 91.06 84 LEU A N 1
ATOM 668 C CA . LEU A 1 84 ? -50.720 -16.613 82.122 1.00 91.06 84 LEU A CA 1
ATOM 669 C C . LEU A 1 84 ? -51.174 -15.655 81.013 1.00 91.06 84 LEU A C 1
ATOM 671 O O . LEU A 1 84 ? -52.265 -15.807 80.466 1.00 91.06 84 LEU A O 1
ATOM 675 N N . THR A 1 85 ? -50.328 -14.689 80.673 1.00 92.31 85 THR A N 1
ATOM 676 C CA . THR A 1 85 ? -50.560 -13.702 79.613 1.00 92.31 85 THR A CA 1
ATOM 677 C C . THR A 1 85 ? -49.412 -13.709 78.614 1.00 92.31 85 THR A C 1
ATOM 679 O O . THR A 1 85 ? -48.267 -13.998 78.974 1.00 92.31 85 THR A O 1
ATOM 682 N N . SER A 1 86 ? -49.689 -13.384 77.352 1.00 92.25 86 SER A N 1
ATOM 683 C CA . SER A 1 86 ? -48.625 -13.143 76.371 1.00 92.25 86 SER A CA 1
ATOM 684 C C . SER A 1 86 ? -48.076 -11.724 76.402 1.00 92.25 86 SER A C 1
ATOM 686 O O . SER A 1 86 ? -47.033 -11.443 75.810 1.00 92.25 86 SER A O 1
ATOM 688 N N . SER A 1 87 ? -48.795 -10.818 77.058 1.00 93.12 87 SER A N 1
ATOM 689 C CA . SER A 1 87 ? -48.463 -9.403 77.094 1.00 93.12 87 SER A CA 1
ATOM 690 C C . SER A 1 87 ? -47.377 -9.117 78.116 1.00 93.12 87 SER A C 1
ATOM 692 O O . SER A 1 87 ? -47.506 -9.478 79.285 1.00 93.12 87 SER A O 1
ATOM 694 N N . ASN A 1 88 ? -46.334 -8.418 77.684 1.00 91.75 88 ASN A N 1
ATOM 695 C CA . ASN A 1 88 ? -45.221 -8.005 78.519 1.00 91.75 88 ASN A CA 1
ATOM 696 C C . ASN A 1 88 ? -45.697 -7.087 79.656 1.00 91.75 88 ASN A C 1
ATOM 698 O O . ASN A 1 88 ? -46.120 -5.960 79.368 1.00 91.75 88 ASN A O 1
ATOM 702 N N . PRO A 1 89 ? -45.581 -7.500 80.932 1.00 89.12 89 PRO A N 1
ATOM 703 C CA . PRO A 1 89 ? -46.059 -6.711 82.063 1.00 89.12 89 PRO A CA 1
ATOM 704 C C . PRO A 1 89 ? -45.433 -5.314 82.121 1.00 89.12 89 PRO A C 1
ATOM 706 O O . PRO A 1 89 ? -46.111 -4.356 82.476 1.00 89.12 89 PRO A O 1
ATOM 709 N N . ASN A 1 90 ? -44.181 -5.163 81.677 1.00 88.31 90 ASN A N 1
ATOM 710 C CA . ASN A 1 90 ? -43.475 -3.879 81.690 1.00 88.31 90 ASN A CA 1
ATOM 711 C C . ASN A 1 90 ? -43.980 -2.892 80.623 1.00 88.31 90 ASN A C 1
ATOM 713 O O . ASN A 1 90 ? -43.757 -1.691 80.752 1.00 88.31 90 ASN A O 1
ATOM 717 N N . LYS A 1 91 ? -44.650 -3.375 79.566 1.00 89.44 91 LYS A N 1
ATOM 718 C CA . LYS A 1 91 ? -45.171 -2.537 78.468 1.00 89.44 91 LYS A CA 1
ATOM 719 C C . LYS A 1 91 ? -46.662 -2.210 78.600 1.00 89.44 91 LYS A C 1
ATOM 721 O O . LYS A 1 91 ? -47.195 -1.467 77.779 1.00 89.44 91 LYS A O 1
ATOM 726 N N . ILE A 1 92 ? -47.340 -2.779 79.596 1.00 92.12 92 ILE A N 1
ATOM 727 C CA . ILE A 1 92 ? -48.791 -2.637 79.798 1.00 92.12 92 ILE A CA 1
ATOM 728 C C . ILE A 1 92 ? -49.139 -2.041 81.163 1.00 92.12 92 ILE A C 1
ATOM 730 O O . ILE A 1 92 ? -50.266 -2.186 81.623 1.00 92.12 92 ILE A O 1
ATOM 734 N N . ILE A 1 93 ? -48.189 -1.379 81.825 1.00 91.69 93 ILE A N 1
ATOM 735 C CA . ILE A 1 93 ? -48.445 -0.688 83.090 1.00 91.69 93 ILE A CA 1
ATOM 736 C C . ILE A 1 93 ? -49.457 0.438 82.836 1.00 91.69 93 ILE A C 1
ATOM 738 O O . ILE A 1 93 ? -49.219 1.332 82.025 1.00 91.69 93 ILE A O 1
ATOM 742 N N . LYS A 1 94 ? -50.601 0.370 83.520 1.00 91.75 94 LYS A N 1
A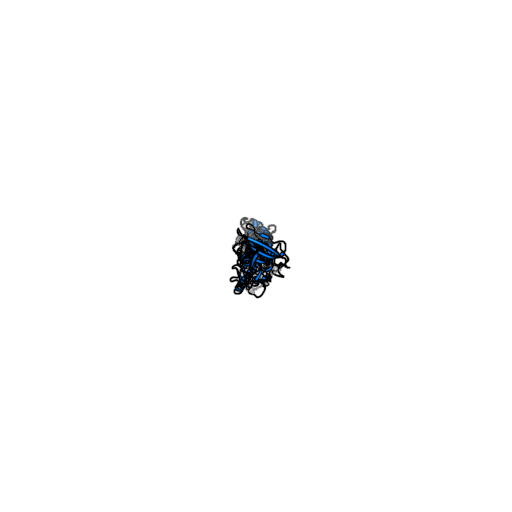TOM 743 C CA . LYS A 1 94 ? -51.668 1.379 83.494 1.00 91.75 94 LYS A CA 1
ATOM 744 C C . LYS A 1 94 ? -51.377 2.505 84.478 1.00 91.75 94 LYS A C 1
ATOM 746 O O . LYS A 1 94 ? -51.581 3.669 84.150 1.00 91.75 94 LYS A O 1
ATOM 751 N N . ASN A 1 95 ? -50.898 2.155 85.672 1.00 86.25 95 ASN A N 1
ATOM 752 C CA . ASN A 1 95 ? -50.500 3.106 86.705 1.00 86.25 95 ASN A CA 1
ATOM 753 C C . ASN A 1 95 ? -49.133 2.709 87.275 1.00 86.25 95 ASN A C 1
ATOM 755 O O . ASN A 1 95 ? -48.997 1.650 87.883 1.00 86.25 95 ASN A O 1
ATOM 759 N N . TYR A 1 96 ? -48.138 3.576 87.090 1.00 85.50 96 TYR A N 1
ATOM 760 C CA . TYR A 1 96 ? -46.771 3.363 87.565 1.00 85.50 96 TYR A CA 1
ATOM 761 C C . TYR A 1 96 ? -46.604 3.570 89.076 1.00 85.50 96 TYR A C 1
ATOM 763 O O . TYR A 1 96 ? -45.727 2.952 89.667 1.00 85.50 96 TYR A O 1
ATOM 771 N N . GLU A 1 97 ? -47.444 4.385 89.718 1.00 82.69 97 GLU A N 1
ATOM 772 C CA . GLU A 1 97 ? -47.388 4.626 91.167 1.00 82.69 97 GLU A CA 1
ATOM 773 C C . GLU A 1 97 ? -47.807 3.381 91.959 1.00 82.69 97 GLU A C 1
ATOM 775 O O . GLU A 1 97 ? -47.206 3.039 92.974 1.00 82.69 97 GLU A O 1
ATOM 780 N N . HIS A 1 98 ? -48.820 2.667 91.466 1.00 82.19 98 HIS A N 1
ATOM 781 C CA . HIS A 1 98 ? -49.345 1.454 92.103 1.00 82.19 98 HIS A CA 1
ATOM 782 C C . HIS A 1 98 ? -48.955 0.166 91.369 1.00 82.19 98 HIS A C 1
ATOM 784 O O . HIS A 1 98 ? -49.396 -0.916 91.753 1.00 82.19 98 HIS A O 1
ATOM 790 N N . MET A 1 99 ? -48.149 0.283 90.309 1.00 87.75 99 MET A N 1
ATOM 791 C CA . MET A 1 99 ? -47.710 -0.816 89.445 1.00 87.75 99 MET A CA 1
ATOM 792 C C . MET A 1 99 ? -48.865 -1.723 88.991 1.00 87.75 99 MET A C 1
ATOM 794 O O . MET A 1 99 ? -48.738 -2.947 88.980 1.00 87.75 99 MET A O 1
ATOM 798 N N . THR A 1 100 ? -50.003 -1.132 88.614 1.00 91.06 100 THR A N 1
ATOM 799 C CA . THR A 1 100 ? -51.151 -1.887 88.093 1.00 91.06 100 THR A CA 1
ATOM 800 C C . THR A 1 100 ? -51.081 -2.010 86.577 1.00 91.06 100 THR A C 1
ATOM 802 O O . THR A 1 100 ? -50.630 -1.098 85.879 1.00 91.06 100 THR A O 1
ATOM 805 N N . LEU A 1 101 ? -51.521 -3.151 86.055 1.00 92.56 101 LEU A N 1
ATOM 806 C CA . LEU A 1 101 ? -51.519 -3.457 84.626 1.00 92.56 101 LEU A CA 1
ATOM 807 C C . LEU A 1 101 ? -52.850 -3.072 83.972 1.00 92.56 101 LEU A C 1
ATOM 809 O O . LEU A 1 101 ? -53.901 -3.092 84.608 1.00 92.56 101 LEU A O 1
ATOM 813 N N . ASP A 1 102 ? -52.790 -2.743 82.685 1.00 91.19 102 ASP A N 1
ATOM 814 C CA . ASP A 1 102 ? -53.945 -2.454 81.839 1.00 91.19 102 ASP A CA 1
ATOM 815 C C . ASP A 1 102 ? -54.697 -3.747 81.521 1.00 91.19 102 ASP A C 1
ATOM 817 O O . ASP A 1 102 ? -54.241 -4.584 80.736 1.00 91.19 102 ASP A O 1
ATOM 821 N N . GLU A 1 103 ? -55.873 -3.897 82.127 1.00 88.31 103 GLU A N 1
ATOM 822 C CA . GLU A 1 103 ? -56.725 -5.073 82.004 1.00 88.31 103 GLU A CA 1
ATOM 823 C C . GLU A 1 103 ? -57.148 -5.357 80.554 1.00 88.31 103 GLU A C 1
ATOM 825 O O . GLU A 1 103 ? -57.361 -6.512 80.185 1.00 88.31 103 GLU A O 1
ATOM 830 N N . THR A 1 104 ? -57.218 -4.325 79.703 1.00 89.19 104 THR A N 1
ATOM 831 C CA . THR A 1 104 ? -57.607 -4.466 78.289 1.00 89.19 104 THR A CA 1
ATOM 832 C C . THR A 1 104 ? -56.499 -5.074 77.430 1.00 89.19 104 THR A C 1
ATOM 834 O O . THR A 1 104 ? -56.759 -5.561 76.327 1.00 89.19 104 THR A O 1
ATOM 837 N N . LYS A 1 105 ? -55.268 -5.087 77.950 1.00 91.62 105 LYS A N 1
ATOM 838 C CA . LYS A 1 105 ? -54.065 -5.589 77.282 1.00 91.62 105 LYS A CA 1
ATOM 839 C C . LYS A 1 105 ? -53.568 -6.902 77.872 1.00 91.62 105 LYS A C 1
ATOM 841 O O . LYS A 1 105 ? -52.473 -7.331 77.525 1.00 91.62 105 LYS A O 1
ATOM 846 N N . ILE A 1 106 ? -54.339 -7.559 78.736 1.00 91.06 106 ILE A N 1
ATOM 847 C CA . ILE A 1 106 ? -54.043 -8.914 79.210 1.00 91.06 106 ILE A CA 1
ATOM 848 C C . ILE A 1 106 ? -54.546 -9.905 78.155 1.00 91.06 106 ILE A C 1
ATOM 850 O O . ILE A 1 106 ? -55.740 -10.197 78.070 1.00 91.06 106 ILE A O 1
ATOM 854 N N . TYR A 1 107 ? -53.640 -10.380 77.304 1.00 93.12 107 TYR A N 1
ATOM 855 C CA . TYR A 1 107 ? -53.955 -11.323 76.233 1.00 93.12 107 TYR A CA 1
ATOM 856 C C . TYR A 1 107 ? -53.610 -12.746 76.655 1.00 93.12 107 TYR A C 1
ATOM 858 O O . TYR A 1 107 ? -52.605 -12.966 77.326 1.00 93.12 107 TYR A O 1
ATOM 866 N N . ASP A 1 108 ? -54.430 -13.717 76.267 1.00 88.88 108 ASP A N 1
ATOM 867 C CA . ASP A 1 108 ? -54.161 -15.116 76.582 1.00 88.88 108 ASP A CA 1
ATOM 868 C C . ASP A 1 108 ? -52.930 -15.655 75.830 1.00 88.88 108 ASP A C 1
ATOM 870 O O . ASP A 1 108 ? -52.406 -15.046 74.897 1.00 88.88 108 ASP A O 1
ATOM 874 N N . ALA A 1 109 ? -52.437 -16.809 76.276 1.00 87.31 109 ALA A N 1
ATOM 875 C CA . ALA A 1 109 ? -51.273 -17.472 75.694 1.00 87.31 109 ALA A CA 1
ATOM 876 C C . ALA A 1 109 ? -51.642 -18.613 74.719 1.00 87.31 109 ALA A C 1
ATOM 878 O O . ALA A 1 109 ? -50.782 -19.453 74.426 1.00 87.31 109 ALA A O 1
ATOM 879 N N . ASP A 1 110 ? -52.892 -18.677 74.230 1.00 87.88 110 ASP A N 1
ATOM 880 C CA . ASP A 1 110 ? -53.327 -19.694 73.262 1.00 87.88 110 ASP A CA 1
ATOM 881 C C . ASP A 1 110 ? -52.822 -19.347 71.859 1.00 87.88 110 ASP A C 1
ATOM 883 O O . ASP A 1 110 ? -53.254 -18.369 71.254 1.00 87.88 110 ASP A O 1
ATOM 887 N N . LEU A 1 111 ? -51.947 -20.193 71.306 1.00 84.38 111 LEU A N 1
ATOM 888 C CA . LEU A 1 111 ? -51.343 -20.022 69.982 1.00 84.38 111 LEU A CA 1
ATOM 889 C C . LEU A 1 111 ? -52.371 -19.833 68.850 1.00 84.38 111 LEU A C 1
ATOM 891 O O . LEU A 1 111 ? -52.057 -19.159 67.866 1.00 84.38 111 LEU A O 1
ATOM 895 N N . ASN A 1 112 ? -53.604 -20.338 68.987 1.00 89.75 112 ASN A N 1
ATOM 896 C CA . ASN A 1 112 ? -54.676 -20.122 68.005 1.00 89.75 112 ASN A CA 1
ATOM 897 C C . ASN A 1 112 ? -55.064 -18.639 67.857 1.00 89.75 112 ASN A C 1
ATOM 899 O O . ASN A 1 112 ? -55.549 -18.208 66.801 1.00 89.75 112 ASN A O 1
ATOM 903 N N . ASN A 1 113 ? -54.809 -17.835 68.889 1.00 92.00 113 ASN A N 1
ATOM 904 C CA . ASN A 1 113 ? -55.087 -16.406 68.914 1.00 92.00 113 ASN A CA 1
ATOM 905 C C . ASN A 1 113 ? -53.924 -15.552 68.404 1.00 92.00 113 ASN A C 1
ATOM 907 O O . ASN A 1 113 ? -54.018 -14.327 68.440 1.00 92.00 113 ASN A O 1
ATOM 911 N N . PHE A 1 114 ? -52.863 -16.153 67.862 1.00 92.56 114 PHE A N 1
ATOM 912 C CA . PHE A 1 114 ? -51.700 -15.428 67.356 1.00 92.56 114 PHE A CA 1
ATOM 913 C C . PHE A 1 114 ? -51.671 -15.379 65.830 1.00 92.56 114 PHE A C 1
ATOM 915 O O . PHE A 1 114 ? -52.253 -16.206 65.125 1.00 92.56 114 PHE A O 1
ATOM 922 N N . LYS A 1 115 ? -50.965 -14.378 65.310 1.00 91.94 115 LYS A N 1
ATOM 923 C CA . LYS A 1 115 ? -50.559 -14.282 63.910 1.00 91.94 115 LYS A CA 1
ATOM 924 C C . LYS A 1 115 ? -49.053 -14.052 63.868 1.00 91.94 115 LYS A C 1
ATOM 926 O O . LYS A 1 115 ? -48.530 -13.216 64.602 1.00 91.94 115 LYS A O 1
ATOM 931 N N . GLN A 1 116 ? -48.360 -14.794 63.010 1.00 91.88 116 GLN A N 1
ATOM 932 C CA . GLN A 1 116 ? -46.944 -14.558 62.758 1.00 91.88 116 GLN A CA 1
ATOM 933 C C . GLN A 1 116 ? -46.781 -13.273 61.945 1.00 91.88 116 GLN A C 1
ATOM 935 O O . GLN A 1 116 ? -47.383 -13.130 60.879 1.00 91.88 116 GLN A O 1
ATOM 940 N N . LEU A 1 117 ? -45.975 -12.349 62.456 1.00 92.25 117 LEU A N 1
ATOM 941 C CA . LEU A 1 117 ? -45.594 -11.106 61.791 1.00 92.25 117 LEU A CA 1
ATOM 942 C C . LEU A 1 117 ? -44.073 -11.069 61.622 1.00 92.25 117 LEU A C 1
ATOM 944 O O . LEU A 1 117 ? -43.347 -11.792 62.310 1.00 92.25 117 LEU A O 1
ATOM 948 N N . TYR A 1 118 ? -43.595 -10.227 60.711 1.00 93.56 118 TYR A N 1
ATOM 949 C CA . TYR A 1 118 ? -42.184 -10.139 60.333 1.00 93.56 118 TYR A CA 1
ATOM 950 C C . TYR A 1 118 ? -41.642 -8.735 60.578 1.00 93.56 118 TYR A C 1
ATOM 952 O O . TYR A 1 118 ? -42.399 -7.767 60.546 1.00 93.56 118 TYR A O 1
ATOM 960 N N . ARG A 1 119 ? -40.338 -8.624 60.822 1.00 92.88 119 ARG A N 1
ATOM 961 C CA . ARG A 1 119 ? -39.645 -7.336 60.891 1.00 92.88 119 ARG A CA 1
ATOM 962 C C . ARG A 1 119 ? -39.249 -6.897 59.480 1.00 92.88 119 ARG A C 1
ATOM 964 O O . ARG A 1 119 ? -38.648 -7.683 58.751 1.00 92.88 119 ARG A O 1
ATOM 971 N N . ASP A 1 120 ? -39.598 -5.671 59.106 1.00 91.69 120 ASP A N 1
ATOM 972 C CA . ASP A 1 120 ? -39.167 -5.039 57.854 1.00 91.69 120 ASP A CA 1
ATOM 973 C C . ASP A 1 120 ? -37.741 -4.450 57.982 1.00 91.69 120 ASP A C 1
ATOM 975 O O . ASP A 1 120 ? -37.196 -4.357 59.089 1.00 91.69 120 ASP A O 1
ATOM 979 N N . ALA A 1 121 ? -37.125 -4.043 56.865 1.00 88.38 121 ALA A N 1
ATOM 980 C CA . ALA A 1 121 ? -35.751 -3.521 56.840 1.00 88.38 121 ALA A CA 1
ATOM 981 C C . ALA A 1 121 ? -35.557 -2.263 57.708 1.00 88.38 121 ALA A C 1
ATOM 983 O O . ALA A 1 121 ? -34.452 -1.972 58.161 1.00 88.38 121 ALA A O 1
ATOM 984 N N . PHE A 1 122 ? -36.640 -1.537 57.988 1.00 89.94 122 PHE A N 1
ATOM 985 C CA . PHE A 1 122 ? -36.644 -0.286 58.742 1.00 89.94 122 PHE A CA 1
ATOM 986 C C . PHE A 1 122 ? -37.050 -0.477 60.212 1.00 89.94 122 PHE A C 1
ATOM 988 O O . PHE A 1 122 ? -37.226 0.500 60.937 1.00 89.94 122 PHE A O 1
ATOM 995 N N . GLY A 1 123 ? -37.205 -1.723 60.675 1.00 89.31 123 GLY A N 1
ATOM 996 C CA . GLY A 1 123 ? -37.566 -2.029 62.059 1.00 89.31 123 GLY A CA 1
ATOM 997 C C . GLY A 1 123 ? -39.054 -1.898 62.383 1.00 89.31 123 GLY A C 1
ATOM 998 O O . GLY A 1 123 ? -39.408 -1.804 63.558 1.00 89.31 123 GLY A O 1
ATOM 999 N N . ASN A 1 124 ? -39.928 -1.925 61.380 1.00 92.50 124 ASN A N 1
ATOM 1000 C CA . ASN A 1 124 ? -41.377 -1.944 61.553 1.00 92.50 124 ASN A CA 1
ATOM 1001 C C . ASN A 1 124 ? -41.948 -3.358 61.425 1.00 92.50 124 ASN A C 1
ATOM 1003 O O . ASN A 1 124 ? -41.297 -4.297 60.967 1.00 92.50 124 ASN A O 1
ATOM 1007 N N . VAL A 1 125 ? -43.201 -3.500 61.836 1.00 91.56 125 VAL A N 1
ATOM 1008 C CA . VAL A 1 125 ? -43.992 -4.716 61.688 1.00 91.56 125 VAL A CA 1
ATOM 1009 C C . VAL A 1 125 ? -44.531 -4.821 60.260 1.00 91.56 125 VAL A C 1
ATOM 1011 O O . VAL A 1 125 ? -45.198 -3.914 59.765 1.00 91.56 125 VAL A O 1
ATOM 1014 N N . ALA A 1 126 ? -44.310 -5.973 59.632 1.00 91.81 126 ALA A N 1
ATOM 1015 C CA . ALA A 1 126 ? -44.888 -6.372 58.358 1.00 91.81 126 ALA A CA 1
ATOM 1016 C C . ALA A 1 126 ? -45.866 -7.545 58.545 1.00 91.81 126 ALA A C 1
ATOM 1018 O O . ALA A 1 126 ? -45.573 -8.542 59.213 1.00 91.81 126 ALA A O 1
ATOM 1019 N N . TYR A 1 127 ? -47.040 -7.437 57.915 1.00 90.00 127 TYR A N 1
ATOM 1020 C CA . TYR A 1 127 ? -48.142 -8.397 58.068 1.00 90.00 127 TYR A CA 1
ATOM 1021 C C . TYR A 1 127 ? -47.987 -9.699 57.278 1.00 90.00 127 TYR A C 1
ATOM 1023 O O . TYR A 1 127 ? -48.787 -10.621 57.459 1.00 90.00 127 TYR A O 1
ATOM 1031 N N . SER A 1 128 ? -46.993 -9.771 56.396 1.00 90.25 128 SER A N 1
ATOM 1032 C CA . SER A 1 128 ? -46.661 -10.953 55.610 1.00 90.25 128 SER A CA 1
ATOM 1033 C C . SER A 1 128 ? -45.159 -11.010 55.351 1.00 90.25 128 SER A C 1
ATOM 1035 O O . SER A 1 128 ? -44.463 -9.994 55.409 1.00 90.25 128 SER A O 1
ATOM 1037 N N . ARG A 1 129 ? -44.668 -12.211 55.031 1.00 90.19 129 ARG A N 1
ATOM 1038 C CA . ARG A 1 129 ? -43.269 -12.429 54.656 1.00 90.19 129 ARG A CA 1
ATOM 1039 C C . ARG A 1 129 ? -42.882 -11.592 53.436 1.00 90.19 129 ARG A C 1
ATOM 1041 O O . ARG A 1 129 ? -41.836 -10.959 53.451 1.00 90.19 129 ARG A O 1
ATOM 1048 N N . GLN A 1 130 ? -43.733 -11.570 52.408 1.00 88.75 130 GLN A N 1
ATOM 1049 C CA . GLN A 1 130 ? -43.459 -10.835 51.172 1.00 88.75 130 GLN A CA 1
ATOM 1050 C C . GLN A 1 130 ? -43.371 -9.328 51.425 1.00 88.75 130 GLN A C 1
ATOM 1052 O O . GLN A 1 130 ? -42.402 -8.707 51.014 1.00 88.75 130 GLN A O 1
ATOM 1057 N N . ALA A 1 131 ? -44.308 -8.770 52.200 1.00 88.56 131 ALA A N 1
ATOM 1058 C CA . ALA A 1 131 ? -44.293 -7.348 52.532 1.00 88.56 131 ALA A CA 1
ATOM 1059 C C . ALA A 1 131 ? -43.025 -6.934 53.296 1.00 88.56 131 ALA A C 1
ATOM 1061 O O . ALA A 1 131 ? -42.562 -5.813 53.132 1.00 88.56 131 ALA A O 1
ATOM 1062 N N . ALA A 1 132 ? -42.452 -7.826 54.115 1.00 90.06 132 ALA A N 1
ATOM 1063 C CA . ALA A 1 132 ? -41.154 -7.582 54.734 1.00 90.06 132 ALA A CA 1
ATOM 1064 C C . ALA A 1 132 ? -40.028 -7.620 53.693 1.00 90.06 132 ALA A C 1
ATOM 1066 O O . ALA A 1 132 ? -39.268 -6.662 53.614 1.00 90.06 132 ALA A O 1
ATOM 1067 N N . LEU A 1 133 ? -39.941 -8.673 52.870 1.00 89.50 133 LEU A N 1
ATOM 1068 C CA . LEU A 1 133 ? -38.901 -8.822 51.839 1.00 89.50 133 LEU A CA 1
ATOM 1069 C C . LEU A 1 133 ? -38.870 -7.640 50.858 1.00 89.50 133 LEU A C 1
ATOM 1071 O O . LEU A 1 133 ? -37.791 -7.142 50.549 1.00 89.50 133 LEU A O 1
ATOM 1075 N N . ASP A 1 134 ? -40.032 -7.127 50.454 1.00 87.50 134 ASP A N 1
ATOM 1076 C CA . ASP A 1 134 ? -40.146 -5.984 49.536 1.00 87.50 134 ASP A CA 1
ATOM 1077 C C . ASP A 1 134 ? -39.549 -4.682 50.112 1.00 87.50 134 ASP A C 1
ATOM 1079 O O . ASP A 1 134 ? -39.246 -3.756 49.367 1.00 87.50 134 ASP A O 1
ATOM 1083 N N . THR A 1 135 ? -39.351 -4.588 51.435 1.00 88.12 135 THR A N 1
ATOM 1084 C CA . THR A 1 135 ? -38.640 -3.446 52.048 1.00 88.12 135 THR A CA 1
ATOM 1085 C C . THR A 1 135 ? -37.122 -3.581 52.008 1.00 88.12 135 THR A C 1
ATOM 1087 O O . THR A 1 135 ? -36.429 -2.574 52.115 1.00 88.12 135 THR A O 1
ATOM 1090 N N . TYR A 1 136 ? -36.607 -4.804 51.858 1.00 86.12 136 TYR A N 1
ATOM 1091 C CA . TYR A 1 136 ? -35.174 -5.065 51.745 1.00 86.12 136 TYR A CA 1
ATOM 1092 C C . TYR A 1 136 ? -34.684 -4.923 50.308 1.00 86.12 136 TYR A C 1
ATOM 1094 O O . TYR A 1 136 ? -33.516 -4.613 50.115 1.00 86.12 136 TYR A O 1
ATOM 1102 N N . VAL A 1 137 ? -35.537 -5.166 49.308 1.00 84.50 137 VAL A N 1
ATOM 1103 C CA . VAL A 1 137 ? -35.123 -5.247 47.901 1.00 84.50 137 VAL A CA 1
ATOM 1104 C C . VAL A 1 137 ? -36.040 -4.403 47.027 1.00 84.50 137 VAL A C 1
ATOM 1106 O O . VAL A 1 137 ? -37.258 -4.537 47.088 1.00 84.50 137 VAL A O 1
ATOM 1109 N N . ASN A 1 138 ? -35.468 -3.558 46.170 1.00 78.12 138 ASN A N 1
ATOM 1110 C CA . ASN A 1 138 ? -36.232 -2.693 45.270 1.00 78.12 138 ASN A CA 1
ATOM 1111 C C . ASN A 1 138 ? -35.730 -2.832 43.828 1.00 78.12 138 ASN A C 1
ATOM 1113 O O . ASN A 1 138 ? -34.540 -2.677 43.552 1.00 78.12 138 ASN A O 1
ATOM 1117 N N . LYS A 1 139 ? -36.663 -3.046 42.891 1.00 71.62 139 LYS A N 1
ATOM 1118 C CA . LYS A 1 139 ? -36.378 -3.111 41.449 1.00 71.62 139 LYS A CA 1
ATOM 1119 C C . LYS A 1 139 ? -35.659 -1.872 40.914 1.00 71.62 139 LYS A C 1
ATOM 1121 O O . LYS A 1 139 ? -34.813 -2.003 40.038 1.00 71.62 139 LYS A O 1
ATOM 1126 N N . GLY A 1 140 ? -35.957 -0.689 41.453 1.00 73.94 140 GLY A N 1
ATOM 1127 C CA . GLY A 1 140 ? -35.327 0.570 41.045 1.00 73.94 140 GLY A CA 1
ATOM 1128 C C . GLY A 1 140 ? -33.842 0.693 41.408 1.00 73.94 140 GLY A C 1
ATOM 1129 O O . GLY A 1 140 ? -33.185 1.612 40.930 1.00 73.94 140 GLY A O 1
ATOM 1130 N N . HIS A 1 141 ? -33.305 -0.214 42.231 1.00 75.62 141 HIS A N 1
ATOM 1131 C CA . HIS A 1 141 ? -31.892 -0.231 42.619 1.00 75.62 141 HIS A CA 1
ATOM 1132 C C . HIS A 1 141 ? -31.070 -1.283 41.870 1.00 75.62 141 HIS A C 1
ATOM 1134 O O . HIS A 1 141 ? -29.883 -1.429 42.149 1.00 75.62 141 HIS A O 1
ATOM 1140 N N . VAL A 1 142 ? -31.665 -1.993 40.904 1.00 87.69 142 VAL A N 1
ATOM 1141 C CA . VAL A 1 142 ? -30.901 -2.900 40.047 1.00 87.69 142 VAL A CA 1
ATOM 1142 C C . VAL A 1 142 ? -30.158 -2.099 38.987 1.00 87.69 142 VAL A C 1
ATOM 1144 O O . VAL A 1 142 ? -30.774 -1.408 38.174 1.00 87.69 142 VAL A O 1
ATOM 1147 N N . LYS A 1 143 ? -28.833 -2.226 38.964 1.00 89.94 143 LYS A N 1
ATOM 1148 C CA . LYS A 1 143 ? -27.986 -1.636 37.925 1.00 89.94 143 LYS A CA 1
ATOM 1149 C C . LYS A 1 143 ? -27.617 -2.688 36.893 1.00 89.94 143 LYS A C 1
ATOM 1151 O O . LYS A 1 143 ? -27.327 -3.830 37.237 1.00 89.94 143 LYS A O 1
ATOM 1156 N N . ALA A 1 144 ? -27.633 -2.305 35.623 1.00 91.75 144 ALA A N 1
ATOM 1157 C CA . ALA A 1 144 ? -27.063 -3.125 34.567 1.00 91.75 144 ALA A CA 1
ATOM 1158 C C . ALA A 1 144 ? -25.598 -2.741 34.368 1.00 91.75 144 ALA A C 1
ATOM 1160 O O . ALA A 1 144 ? -25.275 -1.558 34.388 1.00 91.75 144 ALA A O 1
ATOM 1161 N N . GLN A 1 145 ? -24.752 -3.734 34.122 1.00 94.00 145 GLN A N 1
ATOM 1162 C CA . GLN A 1 145 ? -23.374 -3.523 33.707 1.00 94.00 145 GLN A CA 1
ATOM 1163 C C . GLN A 1 145 ? -23.051 -4.321 32.450 1.00 94.00 145 GLN A C 1
ATOM 1165 O O . GLN A 1 145 ? -23.671 -5.352 32.172 1.00 94.00 145 GLN A O 1
ATOM 1170 N N . TYR A 1 146 ? -22.063 -3.841 31.705 1.00 94.50 146 TYR A N 1
ATOM 1171 C CA . TYR A 1 146 ? -21.691 -4.335 30.390 1.00 94.50 146 TYR A CA 1
ATOM 1172 C C . TYR A 1 146 ? -20.196 -4.631 30.310 1.00 94.50 146 TYR A C 1
ATOM 1174 O O . TYR A 1 146 ? -19.388 -3.935 30.920 1.00 94.50 146 TYR A O 1
ATOM 1182 N N . SER A 1 147 ? -19.823 -5.661 29.555 1.00 91.69 147 SER A N 1
ATOM 1183 C CA . SER A 1 147 ? -18.424 -6.059 29.389 1.00 91.69 147 SER A CA 1
ATOM 1184 C C . SER A 1 147 ? -18.213 -6.848 28.096 1.00 91.69 147 SER A C 1
ATOM 1186 O O . SER A 1 147 ? -19.084 -7.619 27.694 1.00 91.69 147 SER A O 1
ATOM 1188 N N . TYR A 1 148 ? -17.055 -6.693 27.454 1.00 88.62 148 TYR A N 1
ATOM 1189 C CA . TYR A 1 148 ? -16.638 -7.542 26.328 1.00 88.62 148 TYR A CA 1
ATOM 1190 C C . TYR A 1 148 ? -15.732 -8.707 26.759 1.00 88.62 148 TYR A C 1
ATOM 1192 O O . TYR A 1 148 ? -15.751 -9.761 26.121 1.00 88.62 148 TYR A O 1
ATOM 1200 N N . ASP A 1 149 ? -14.983 -8.558 27.854 1.00 84.62 149 ASP A N 1
ATOM 1201 C CA . ASP A 1 149 ? -14.019 -9.550 28.347 1.00 84.62 149 ASP A CA 1
ATOM 1202 C C . ASP A 1 149 ? -14.552 -10.398 29.518 1.00 84.62 149 ASP A C 1
ATOM 1204 O O . ASP A 1 149 ? -14.070 -11.504 29.760 1.00 84.62 149 ASP A O 1
ATOM 1208 N N . GLY A 1 150 ? -15.597 -9.925 30.202 1.00 85.12 150 GLY A N 1
ATOM 1209 C CA . GLY A 1 150 ? -16.164 -10.529 31.406 1.00 85.12 150 GLY A CA 1
ATOM 1210 C C . GLY A 1 150 ? -15.375 -10.255 32.691 1.00 85.12 150 GLY A C 1
ATOM 1211 O O . GLY A 1 150 ? -15.775 -10.759 33.740 1.00 85.12 150 GLY A O 1
ATOM 1212 N N . PHE A 1 151 ? -14.294 -9.472 32.625 1.00 85.69 151 PHE A N 1
ATOM 1213 C CA . PHE A 1 151 ? -13.455 -9.097 33.765 1.00 85.69 151 PHE A CA 1
ATOM 1214 C C . PHE A 1 151 ? -13.711 -7.652 34.193 1.00 85.69 151 PHE A C 1
ATOM 1216 O O . PHE A 1 151 ? -13.964 -7.404 35.371 1.00 85.69 151 PHE A O 1
ATOM 1223 N N . TYR A 1 152 ? -13.695 -6.710 33.246 1.00 89.12 152 TYR A N 1
ATOM 1224 C CA . TYR A 1 152 ? -13.973 -5.300 33.509 1.00 89.12 152 TYR A CA 1
ATOM 1225 C C . TYR A 1 152 ? -15.406 -4.966 33.090 1.00 89.12 152 TYR A C 1
ATOM 1227 O O . TYR A 1 152 ? -15.787 -5.149 31.931 1.00 89.12 152 TYR A O 1
ATOM 1235 N N . TRP A 1 153 ? -16.203 -4.490 34.047 1.00 92.38 153 TRP A N 1
ATOM 1236 C CA . TRP A 1 153 ? -17.627 -4.200 33.884 1.00 92.38 153 TRP A CA 1
ATOM 1237 C C . TRP A 1 153 ? -17.897 -2.699 33.999 1.00 92.38 153 TRP A C 1
ATOM 1239 O O . TRP A 1 153 ? -17.349 -2.034 34.875 1.00 92.38 153 TRP A O 1
ATOM 1249 N N . PHE A 1 154 ? -18.749 -2.182 33.114 1.00 94.31 154 PHE A N 1
ATOM 1250 C CA . PHE A 1 154 ? -19.026 -0.751 32.957 1.00 94.31 154 PHE A CA 1
ATOM 1251 C C . PHE A 1 154 ? -20.523 -0.464 33.012 1.00 94.31 154 PHE A C 1
ATOM 1253 O O . PHE A 1 154 ? -21.331 -1.330 32.677 1.00 94.31 154 PHE A O 1
ATOM 1260 N N . ASP A 1 155 ? -20.903 0.755 33.390 1.00 92.25 155 ASP A N 1
ATOM 1261 C CA . ASP A 1 155 ? -22.310 1.127 33.573 1.00 92.25 155 ASP A CA 1
ATOM 1262 C C . ASP A 1 155 ? -23.039 1.323 32.229 1.00 92.25 155 ASP A C 1
ATOM 1264 O O . ASP A 1 155 ? -24.267 1.203 32.158 1.00 92.25 155 ASP A O 1
ATOM 1268 N N . THR A 1 156 ? -22.299 1.557 31.137 1.00 93.12 156 THR A N 1
ATOM 1269 C CA . THR A 1 156 ? -22.856 1.714 29.782 1.00 93.12 156 THR A CA 1
ATOM 1270 C C . THR A 1 156 ? -22.196 0.801 28.733 1.00 93.12 156 THR A C 1
ATOM 1272 O O . THR A 1 156 ? -21.015 0.459 28.854 1.00 93.12 156 THR A O 1
ATOM 1275 N N . PRO A 1 157 ? -22.925 0.412 27.663 1.00 91.19 157 PRO A N 1
ATOM 1276 C CA . PRO A 1 157 ? -22.344 -0.289 26.513 1.00 91.19 157 PRO A CA 1
ATOM 1277 C C . PRO A 1 157 ? -21.194 0.483 25.853 1.00 91.19 157 PRO A C 1
ATOM 1279 O O . PRO A 1 157 ? -20.204 -0.118 25.434 1.00 91.19 157 PRO A O 1
ATOM 1282 N N . GLU A 1 158 ? -21.319 1.808 25.762 1.00 90.44 158 GLU A N 1
ATOM 1283 C CA . GLU A 1 158 ? -20.328 2.703 25.169 1.00 90.44 158 GLU A CA 1
ATOM 1284 C C . GLU A 1 158 ? -19.007 2.696 25.941 1.00 90.44 158 GLU A C 1
ATOM 1286 O O . GLU A 1 158 ? -17.956 2.550 25.321 1.00 90.44 158 GLU A O 1
ATOM 1291 N N . GLU A 1 159 ? -19.036 2.784 27.272 1.00 91.62 159 GLU A N 1
ATOM 1292 C CA . GLU A 1 159 ? -17.826 2.689 28.102 1.00 91.62 159 GLU A CA 1
ATOM 1293 C C . GLU A 1 159 ? -17.139 1.330 27.943 1.00 91.62 159 GLU A C 1
ATOM 1295 O O . GLU A 1 159 ? -15.927 1.275 27.723 1.00 91.62 159 GLU A O 1
ATOM 1300 N N . ALA A 1 160 ? -17.914 0.239 27.956 1.00 90.94 160 ALA A N 1
ATOM 1301 C CA . ALA A 1 160 ? -17.382 -1.101 27.713 1.00 90.94 160 ALA A CA 1
ATOM 1302 C C . ALA A 1 160 ? -16.714 -1.202 26.333 1.00 90.94 160 ALA A C 1
ATOM 1304 O O . ALA A 1 160 ? -15.639 -1.790 26.197 1.00 90.94 160 ALA A O 1
ATOM 1305 N N . LYS A 1 161 ? -17.319 -0.589 25.308 1.00 90.44 161 LYS A N 1
ATOM 1306 C CA . LYS A 1 161 ? -16.762 -0.541 23.952 1.00 90.44 161 LYS A CA 1
ATOM 1307 C C . LYS A 1 161 ? -15.488 0.298 23.885 1.00 90.44 161 LYS A C 1
ATOM 1309 O O . LYS A 1 161 ? -14.535 -0.119 23.234 1.00 90.44 161 LYS A O 1
ATOM 1314 N N . ILE A 1 162 ? -15.449 1.457 24.543 1.00 88.69 162 ILE A N 1
ATOM 1315 C CA . ILE A 1 162 ? -14.264 2.326 24.603 1.00 88.69 162 ILE A CA 1
ATOM 1316 C C . ILE A 1 162 ? -13.100 1.597 25.276 1.00 88.69 162 ILE A C 1
ATOM 1318 O O . ILE A 1 162 ? -11.986 1.629 24.754 1.00 88.69 162 ILE A O 1
ATOM 1322 N N . ASN A 1 163 ? -13.353 0.900 26.386 1.00 89.00 163 ASN A N 1
ATOM 1323 C CA . ASN A 1 163 ? -12.327 0.121 27.073 1.00 89.00 163 ASN A CA 1
ATOM 1324 C C . ASN A 1 163 ? -11.783 -1.017 26.194 1.00 89.00 163 ASN A C 1
ATOM 1326 O O . ASN A 1 163 ? -10.570 -1.169 26.070 1.00 89.00 163 ASN A O 1
ATOM 1330 N N . GLU A 1 164 ? -12.658 -1.769 25.516 1.00 89.12 164 GLU A N 1
ATOM 1331 C CA . GLU A 1 164 ? -12.222 -2.813 24.576 1.00 89.12 164 GLU A CA 1
ATOM 1332 C C . GLU A 1 164 ? -11.354 -2.209 23.456 1.00 89.12 164 GLU A C 1
ATOM 1334 O O . GLU A 1 164 ? -10.253 -2.687 23.188 1.00 89.12 164 GLU A O 1
ATOM 1339 N N . LYS A 1 165 ? -11.795 -1.092 22.858 1.00 89.12 165 LYS A N 1
ATOM 1340 C CA . LYS A 1 165 ? -11.036 -0.348 21.838 1.00 89.12 165 LYS A CA 1
ATOM 1341 C C . LYS A 1 165 ? -9.684 0.160 22.335 1.00 89.12 165 LYS A C 1
ATOM 1343 O O . LYS A 1 165 ? -8.765 0.317 21.529 1.00 89.12 165 LYS A O 1
ATOM 1348 N N . TYR A 1 166 ? -9.552 0.496 23.615 1.00 86.69 166 TYR A N 1
ATOM 1349 C CA . TYR A 1 166 ? -8.295 0.979 24.186 1.00 86.69 166 TYR A CA 1
ATOM 1350 C C . TYR A 1 166 ? -7.232 -0.125 24.221 1.00 86.69 166 TYR A C 1
ATOM 1352 O O . TYR A 1 166 ? -6.074 0.131 23.901 1.00 86.69 166 TYR A O 1
ATOM 1360 N N . ASN A 1 167 ? -7.647 -1.360 24.505 1.00 83.62 167 ASN A N 1
ATOM 1361 C CA . ASN A 1 167 ? -6.759 -2.520 24.595 1.00 83.62 167 ASN A CA 1
ATOM 1362 C C . ASN A 1 167 ? -6.418 -3.143 23.227 1.00 83.62 167 ASN A C 1
ATOM 1364 O O . ASN A 1 167 ? -5.561 -4.025 23.140 1.00 83.62 167 ASN A O 1
ATOM 1368 N N . MET A 1 168 ? -7.068 -2.697 22.147 1.00 87.75 168 MET A N 1
ATOM 1369 C CA . MET A 1 168 ? -6.816 -3.189 20.793 1.00 87.75 168 MET A CA 1
ATOM 1370 C C . MET A 1 168 ? -5.488 -2.691 20.233 1.00 87.75 168 MET A C 1
ATOM 1372 O O . MET A 1 168 ? -5.227 -1.488 20.140 1.00 87.75 168 MET A O 1
ATOM 1376 N N . LYS A 1 169 ? -4.678 -3.639 19.759 1.00 89.50 169 LYS A N 1
ATOM 1377 C CA . LYS A 1 169 ? -3.447 -3.349 19.034 1.00 89.50 169 LYS A CA 1
ATOM 1378 C C . LYS A 1 169 ? -3.749 -3.164 17.549 1.00 89.50 169 LYS A C 1
ATOM 1380 O O . LYS A 1 169 ? -3.985 -4.133 16.835 1.00 89.50 169 LYS A O 1
ATOM 1385 N N . ILE A 1 170 ? -3.690 -1.916 17.094 1.00 93.31 170 ILE A N 1
ATOM 1386 C CA . ILE A 1 170 ? -3.804 -1.555 15.681 1.00 93.31 170 ILE A CA 1
ATOM 1387 C C . ILE A 1 170 ? -2.426 -1.183 15.152 1.00 93.31 170 ILE A C 1
ATOM 1389 O O . ILE A 1 170 ? -1.742 -0.327 15.712 1.00 93.31 170 ILE A O 1
ATOM 1393 N N . ASN A 1 171 ? -2.040 -1.807 14.050 1.00 93.69 171 ASN A N 1
ATOM 1394 C CA . ASN A 1 171 ? -0.844 -1.452 13.312 1.00 93.69 171 ASN A CA 1
ATOM 1395 C C . ASN A 1 171 ? -1.185 -0.411 12.242 1.00 93.69 171 ASN A C 1
ATOM 1397 O O . ASN A 1 171 ? -2.311 -0.343 11.752 1.00 93.69 171 ASN A O 1
ATOM 1401 N N . LYS A 1 172 ? -0.201 0.394 11.851 1.00 94.38 172 LYS A N 1
ATOM 1402 C CA . LYS A 1 172 ? -0.302 1.275 10.686 1.00 94.38 172 LYS A CA 1
ATOM 1403 C C . LYS A 1 172 ? 0.833 0.958 9.725 1.00 94.38 172 LYS A C 1
ATOM 1405 O O . LYS A 1 172 ? 1.927 0.636 10.179 1.00 94.38 172 LYS A O 1
ATOM 1410 N N . SER A 1 173 ? 0.570 1.056 8.430 1.00 96.69 173 SER A N 1
ATOM 1411 C CA . SER A 1 173 ? 1.551 0.845 7.364 1.00 96.69 173 SER A CA 1
ATOM 1412 C C . SER A 1 173 ? 1.173 1.683 6.140 1.00 96.69 173 SER A C 1
ATOM 1414 O O . SER A 1 173 ? 0.114 2.319 6.104 1.00 96.69 173 SER A O 1
ATOM 1416 N N . LEU A 1 174 ? 2.067 1.751 5.163 1.00 97.06 174 LEU A N 1
ATOM 1417 C CA . LEU A 1 174 ? 1.904 2.565 3.966 1.00 97.06 174 LEU A CA 1
ATOM 1418 C C . LEU A 1 174 ? 1.509 1.675 2.785 1.00 97.06 174 LEU A C 1
ATOM 1420 O O . LEU A 1 174 ? 2.071 0.601 2.584 1.00 97.06 174 LEU A O 1
ATOM 1424 N N . TYR A 1 175 ? 0.546 2.136 1.990 1.00 96.31 175 TYR A N 1
ATOM 1425 C CA . TYR A 1 175 ? 0.028 1.391 0.845 1.00 96.31 175 TYR A CA 1
ATOM 1426 C C . TYR A 1 175 ? -0.026 2.262 -0.396 1.00 96.31 175 TYR A C 1
ATOM 1428 O O . TYR A 1 175 ? -0.493 3.399 -0.349 1.00 96.31 175 TYR A O 1
ATOM 1436 N N . TYR A 1 176 ? 0.366 1.703 -1.529 1.00 93.62 176 TYR A N 1
ATOM 1437 C CA . TYR A 1 176 ? -0.010 2.238 -2.823 1.00 93.62 176 TYR A CA 1
ATOM 1438 C C . TYR A 1 176 ? -1.410 1.768 -3.202 1.00 93.62 176 TYR A C 1
ATOM 1440 O O . TYR A 1 176 ? -1.773 0.618 -2.962 1.00 93.62 176 TYR A O 1
ATOM 1448 N N . ILE A 1 177 ? -2.203 2.668 -3.785 1.00 91.00 177 ILE A N 1
ATOM 1449 C CA . ILE A 1 177 ? -3.522 2.332 -4.322 1.00 91.00 177 ILE A CA 1
ATOM 1450 C C . ILE A 1 177 ? -3.438 2.412 -5.836 1.00 91.00 177 ILE A C 1
ATOM 1452 O O . ILE A 1 177 ? -3.286 3.498 -6.391 1.00 91.00 177 ILE A O 1
ATOM 1456 N N . TYR A 1 178 ? -3.559 1.264 -6.492 1.00 87.19 178 TYR A N 1
ATOM 1457 C CA . TYR A 1 178 ? -3.493 1.157 -7.943 1.00 87.19 178 TYR A CA 1
ATOM 1458 C C . TYR A 1 178 ? -4.617 0.249 -8.439 1.00 87.19 178 TYR A C 1
ATOM 1460 O O . TYR A 1 178 ? -4.832 -0.826 -7.885 1.00 87.19 178 TYR A O 1
ATOM 1468 N N . GLN A 1 179 ? -5.380 0.707 -9.439 1.00 85.00 179 GLN A N 1
ATOM 1469 C CA . GLN A 1 179 ? -6.556 -0.004 -9.971 1.00 85.00 179 GLN A CA 1
ATOM 1470 C C . GLN A 1 179 ? -7.523 -0.505 -8.870 1.00 85.00 179 GLN A C 1
ATOM 1472 O O . GLN A 1 179 ? -7.989 -1.642 -8.897 1.00 85.00 179 GLN A O 1
ATOM 1477 N N . ASN A 1 180 ? -7.816 0.347 -7.878 1.00 86.25 180 ASN A N 1
ATOM 1478 C CA . ASN A 1 180 ? -8.657 0.043 -6.706 1.00 86.25 180 ASN A CA 1
ATOM 1479 C C . ASN A 1 180 ? -8.169 -1.124 -5.823 1.00 86.25 180 ASN A C 1
ATOM 1481 O O . ASN A 1 180 ? -8.947 -1.656 -5.033 1.00 86.25 180 ASN A O 1
ATOM 1485 N N . GLN A 1 181 ? -6.896 -1.508 -5.924 1.00 93.06 181 GLN A N 1
ATOM 1486 C CA . GLN A 1 181 ? -6.262 -2.483 -5.039 1.00 93.06 181 GLN A CA 1
ATOM 1487 C C . GLN A 1 181 ? -5.185 -1.823 -4.185 1.00 93.06 181 GLN A C 1
ATOM 1489 O O . GLN A 1 181 ? -4.572 -0.832 -4.587 1.00 93.06 181 GLN A O 1
ATOM 1494 N N . TYR A 1 182 ? -4.969 -2.389 -3.001 1.00 95.38 182 TYR A N 1
ATOM 1495 C CA . TYR A 1 182 ? -3.978 -1.925 -2.037 1.00 95.38 182 TYR A CA 1
ATOM 1496 C C . TYR A 1 182 ? -2.705 -2.767 -2.138 1.00 95.38 182 TYR A C 1
ATOM 1498 O O . TYR A 1 182 ? -2.768 -3.992 -2.105 1.00 95.38 182 TYR A O 1
ATOM 1506 N N . TYR A 1 183 ? -1.553 -2.113 -2.221 1.00 96.06 183 TYR A N 1
ATOM 1507 C CA . TYR A 1 183 ? -0.245 -2.762 -2.270 1.00 96.06 183 TYR A CA 1
ATOM 1508 C C . TYR A 1 183 ? 0.615 -2.208 -1.146 1.00 96.06 183 TYR A C 1
ATOM 1510 O O . TYR A 1 183 ? 0.954 -1.023 -1.164 1.00 96.06 183 TYR A O 1
ATOM 1518 N N . ASN A 1 184 ? 0.931 -3.030 -0.148 1.00 97.38 184 ASN A N 1
ATOM 1519 C CA . ASN A 1 184 ? 1.786 -2.590 0.946 1.00 97.38 184 ASN A CA 1
ATOM 1520 C C . ASN A 1 184 ? 3.201 -2.287 0.423 1.00 97.38 184 ASN A C 1
ATOM 1522 O O . ASN A 1 184 ? 3.804 -3.110 -0.266 1.00 97.38 184 ASN A O 1
ATOM 1526 N N . VAL A 1 185 ? 3.737 -1.112 0.759 1.00 96.06 185 VAL A N 1
ATOM 1527 C CA . VAL A 1 185 ? 5.031 -0.638 0.237 1.00 96.06 185 VAL A CA 1
ATOM 1528 C C . VAL A 1 185 ? 6.247 -1.334 0.855 1.00 96.06 185 VAL A C 1
ATOM 1530 O O . VAL A 1 185 ? 7.359 -1.114 0.387 1.00 96.06 185 VAL A O 1
ATOM 1533 N N . PHE A 1 186 ? 6.061 -2.128 1.910 1.00 96.62 186 PHE A N 1
ATOM 1534 C CA . PHE A 1 186 ? 7.115 -2.863 2.618 1.00 96.62 186 PHE A CA 1
ATOM 1535 C C . PHE A 1 186 ? 6.985 -4.387 2.463 1.00 96.62 186 PHE A C 1
ATOM 1537 O O . PHE A 1 186 ? 7.841 -5.131 2.941 1.00 96.62 186 PHE A O 1
ATOM 1544 N N . ASN A 1 187 ? 5.915 -4.868 1.819 1.00 96.00 187 ASN A N 1
ATOM 1545 C CA . ASN A 1 187 ? 5.635 -6.292 1.664 1.00 96.00 187 ASN A CA 1
ATOM 1546 C C . ASN A 1 187 ? 6.085 -6.795 0.286 1.00 96.00 187 ASN A C 1
ATOM 1548 O O . ASN A 1 187 ? 5.498 -6.425 -0.730 1.00 96.00 187 ASN A O 1
ATOM 1552 N N . ASP A 1 188 ? 7.061 -7.704 0.240 1.00 92.62 188 ASP A N 1
ATOM 1553 C CA . ASP A 1 188 ? 7.641 -8.191 -1.022 1.00 92.62 188 ASP A CA 1
ATOM 1554 C C . ASP A 1 188 ? 6.604 -8.805 -1.983 1.00 92.62 188 ASP A C 1
ATOM 1556 O O . ASP A 1 188 ? 6.729 -8.684 -3.204 1.00 92.62 188 ASP A O 1
ATOM 1560 N N . LYS A 1 189 ? 5.547 -9.448 -1.466 1.00 93.62 189 LYS A N 1
ATOM 1561 C CA . LYS A 1 189 ? 4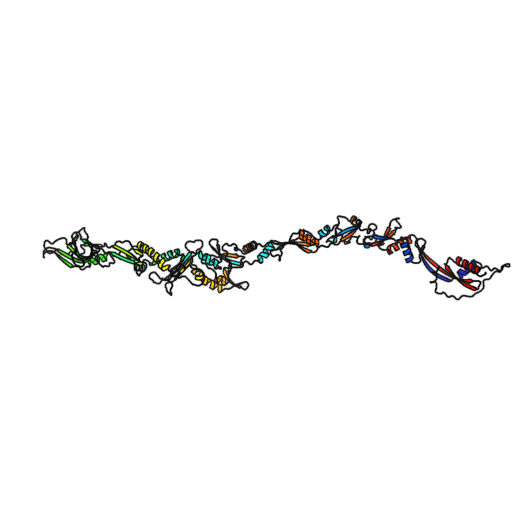.493 -10.043 -2.305 1.00 93.62 189 LYS A CA 1
ATOM 1562 C C . LYS A 1 189 ? 3.648 -8.973 -2.992 1.00 93.62 189 LYS A C 1
ATOM 1564 O O . LYS A 1 189 ? 3.256 -9.160 -4.146 1.00 93.62 189 LYS A O 1
ATOM 1569 N N . ASP A 1 190 ? 3.330 -7.890 -2.293 1.00 95.69 190 ASP A N 1
ATOM 1570 C CA . ASP A 1 190 ? 2.573 -6.782 -2.873 1.00 95.69 190 ASP A CA 1
ATOM 1571 C C . ASP A 1 190 ? 3.443 -5.919 -3.777 1.00 95.69 190 ASP A C 1
ATOM 1573 O O . ASP A 1 190 ? 2.984 -5.548 -4.853 1.00 95.69 190 ASP A O 1
ATOM 1577 N N . ILE A 1 191 ? 4.702 -5.684 -3.404 1.00 94.25 191 ILE A N 1
ATOM 1578 C CA . ILE A 1 191 ? 5.683 -4.999 -4.248 1.00 94.25 191 ILE A CA 1
ATOM 1579 C C . ILE A 1 191 ? 5.795 -5.715 -5.594 1.00 94.25 191 ILE A C 1
ATOM 1581 O O . ILE A 1 191 ? 5.490 -5.126 -6.626 1.00 94.25 191 ILE A O 1
ATOM 1585 N N . ASN A 1 192 ? 6.131 -7.008 -5.601 1.00 91.69 192 ASN A N 1
ATOM 1586 C CA . ASN A 1 192 ? 6.288 -7.762 -6.847 1.00 91.69 192 ASN A CA 1
ATOM 1587 C C . ASN A 1 192 ? 4.991 -7.820 -7.669 1.00 91.69 192 ASN A C 1
ATOM 1589 O O . ASN A 1 192 ? 5.031 -7.795 -8.898 1.00 91.69 192 ASN A O 1
ATOM 1593 N N . ALA A 1 193 ? 3.831 -7.859 -7.009 1.00 92.75 193 ALA A N 1
ATOM 1594 C CA . ALA A 1 193 ? 2.552 -7.813 -7.704 1.00 92.75 193 ALA A CA 1
ATOM 1595 C C . ALA A 1 193 ? 2.279 -6.451 -8.348 1.00 92.75 193 ALA A C 1
ATOM 1597 O O . ALA A 1 193 ? 1.844 -6.419 -9.495 1.00 92.75 193 ALA A O 1
ATOM 1598 N N . LEU A 1 194 ? 2.570 -5.346 -7.661 1.00 92.00 194 LEU A N 1
ATOM 1599 C CA . LEU A 1 194 ? 2.446 -4.009 -8.233 1.00 92.00 194 LEU A CA 1
ATOM 1600 C C . LEU A 1 194 ? 3.396 -3.835 -9.424 1.00 92.00 194 LEU A C 1
ATOM 1602 O O . LEU A 1 194 ? 2.972 -3.376 -10.479 1.00 92.00 194 LEU A O 1
ATOM 1606 N N . LEU A 1 195 ? 4.651 -4.273 -9.289 1.00 91.06 195 LEU A N 1
ATOM 1607 C CA . LEU A 1 195 ? 5.643 -4.205 -10.366 1.00 91.06 195 LEU A CA 1
ATOM 1608 C C . LEU A 1 195 ? 5.264 -5.048 -11.590 1.00 91.06 195 LEU A C 1
ATOM 1610 O O . LEU A 1 195 ? 5.604 -4.688 -12.714 1.00 91.06 195 LEU A O 1
ATOM 1614 N N . SER A 1 196 ? 4.541 -6.156 -11.403 1.00 89.19 196 SER A N 1
ATOM 1615 C CA . SER A 1 196 ? 4.051 -6.970 -12.525 1.00 89.19 196 SER A CA 1
ATOM 1616 C C . SER A 1 196 ? 2.996 -6.262 -13.384 1.00 89.19 196 SER A C 1
ATOM 1618 O O . SER A 1 196 ? 2.774 -6.665 -14.522 1.00 89.19 196 SER A O 1
ATOM 1620 N N . LEU A 1 197 ? 2.366 -5.207 -12.853 1.00 88.00 197 LEU A N 1
ATOM 1621 C CA . LEU A 1 197 ? 1.400 -4.370 -13.570 1.00 88.00 197 LEU A CA 1
ATOM 1622 C C . LEU A 1 197 ? 2.057 -3.182 -14.286 1.00 88.00 197 LEU A C 1
ATOM 1624 O O . LEU A 1 197 ? 1.365 -2.453 -14.990 1.00 88.00 197 LEU A O 1
ATOM 1628 N N . MET A 1 198 ? 3.357 -2.968 -14.076 1.00 88.06 198 MET A N 1
ATOM 1629 C CA . MET A 1 198 ? 4.129 -1.908 -14.718 1.00 88.06 198 MET A CA 1
ATOM 1630 C C . MET A 1 198 ? 4.615 -2.345 -16.100 1.00 88.06 198 MET A C 1
ATOM 1632 O O . MET A 1 198 ? 5.006 -3.505 -16.301 1.00 88.06 198 MET A O 1
ATOM 1636 N N . ASP A 1 199 ? 4.639 -1.388 -17.026 1.00 87.88 199 ASP A N 1
ATOM 1637 C CA . ASP A 1 199 ? 5.106 -1.606 -18.388 1.00 87.88 199 ASP A CA 1
ATOM 1638 C C . ASP A 1 199 ? 6.613 -1.887 -18.406 1.00 87.88 199 ASP A C 1
ATOM 1640 O O . ASP A 1 199 ? 7.378 -1.461 -17.533 1.00 87.88 199 ASP A O 1
ATOM 1644 N N . GLU A 1 200 ? 7.053 -2.650 -19.403 1.00 89.00 200 GLU A N 1
ATOM 1645 C CA . GLU A 1 200 ? 8.481 -2.813 -19.657 1.00 89.00 200 GLU A CA 1
ATOM 1646 C C . GLU A 1 200 ? 9.051 -1.529 -20.260 1.00 89.00 200 GLU A C 1
ATOM 1648 O O . GLU A 1 200 ? 8.414 -0.843 -21.065 1.00 89.00 200 GLU A O 1
ATOM 1653 N N . GLY A 1 201 ? 10.257 -1.189 -19.823 1.00 91.56 201 GLY A N 1
ATOM 1654 C CA . GLY A 1 201 ? 10.911 0.050 -20.184 1.00 91.56 201 GLY A CA 1
ATOM 1655 C C . GLY A 1 201 ? 12.419 -0.076 -20.180 1.00 91.56 201 GLY A C 1
ATOM 1656 O O . GLY A 1 201 ? 12.983 -1.153 -19.962 1.00 91.56 201 GLY A O 1
ATOM 1657 N N . TYR A 1 202 ? 13.072 1.052 -20.420 1.00 92.62 202 TYR A N 1
ATOM 1658 C CA . TYR A 1 202 ? 14.521 1.142 -20.405 1.00 92.62 202 TYR A CA 1
ATOM 1659 C C . TYR A 1 202 ? 14.962 2.386 -19.647 1.00 92.62 202 TYR A C 1
ATOM 1661 O O . TYR A 1 202 ? 14.285 3.415 -19.666 1.00 92.62 202 TYR A O 1
ATOM 1669 N N . TYR A 1 203 ? 16.127 2.283 -19.016 1.00 92.62 203 TYR A N 1
ATOM 1670 C CA . TYR A 1 203 ? 16.856 3.424 -18.488 1.00 92.62 203 TYR A CA 1
ATOM 1671 C C . TYR A 1 203 ? 18.183 3.534 -19.232 1.00 92.62 203 TYR A C 1
ATOM 1673 O O . TYR A 1 203 ? 19.043 2.653 -19.132 1.00 92.62 203 TYR A O 1
ATOM 1681 N N . ALA A 1 204 ? 18.310 4.590 -20.027 1.00 91.81 204 ALA A N 1
ATOM 1682 C CA . ALA A 1 204 ? 19.433 4.832 -20.911 1.00 91.81 204 ALA A CA 1
ATOM 1683 C C . ALA A 1 204 ? 20.202 6.082 -20.479 1.00 91.81 204 ALA A C 1
ATOM 1685 O O . ALA A 1 204 ? 19.623 7.118 -20.161 1.00 91.81 204 ALA A O 1
ATOM 1686 N N . ASN A 1 205 ? 21.522 5.979 -20.522 1.00 91.75 205 ASN A N 1
ATOM 1687 C CA . ASN A 1 205 ? 22.452 7.089 -20.432 1.00 91.75 205 ASN A CA 1
ATOM 1688 C C . ASN A 1 205 ? 23.526 6.858 -21.492 1.00 91.75 205 ASN A C 1
ATOM 1690 O O . ASN A 1 205 ? 24.352 5.965 -21.344 1.00 91.75 205 ASN A O 1
ATOM 1694 N N . ILE A 1 206 ? 23.482 7.615 -22.580 1.00 91.44 206 ILE A N 1
ATOM 1695 C CA . ILE A 1 206 ? 24.365 7.445 -23.731 1.00 91.44 206 ILE A CA 1
ATOM 1696 C C . ILE A 1 206 ? 25.316 8.635 -23.781 1.00 91.44 206 ILE A C 1
ATOM 1698 O O . ILE A 1 206 ? 24.889 9.783 -23.876 1.00 91.44 206 ILE A O 1
ATOM 1702 N N . ASN A 1 207 ? 26.613 8.350 -23.745 1.00 90.69 207 ASN A N 1
ATOM 1703 C CA . ASN A 1 207 ? 27.671 9.359 -23.667 1.00 90.69 207 ASN A CA 1
ATOM 1704 C C . ASN A 1 207 ? 28.403 9.579 -25.000 1.00 90.69 207 ASN A C 1
ATOM 1706 O O . ASN A 1 207 ? 29.253 10.461 -25.086 1.00 90.69 207 ASN A O 1
ATOM 1710 N N . GLU A 1 208 ? 28.113 8.784 -26.031 1.00 88.62 208 GLU A N 1
ATOM 1711 C CA . GLU A 1 208 ? 28.770 8.852 -27.341 1.00 88.62 208 GLU A CA 1
ATOM 1712 C C . GLU A 1 208 ? 27.744 8.972 -28.476 1.00 88.62 208 GLU A C 1
ATOM 1714 O O . GLU A 1 208 ? 26.642 8.428 -28.406 1.00 88.62 208 GLU A O 1
ATOM 1719 N N . SER A 1 209 ? 28.114 9.693 -29.535 1.00 85.56 209 SER A N 1
ATOM 1720 C CA . SER A 1 209 ? 27.322 9.826 -30.758 1.00 85.56 209 SER A CA 1
ATOM 1721 C C . SER A 1 209 ? 27.380 8.552 -31.613 1.00 85.56 209 SER A C 1
ATOM 1723 O O . SER A 1 209 ? 28.166 7.635 -31.365 1.00 85.56 209 SER A O 1
ATOM 1725 N N . LEU A 1 210 ? 26.609 8.520 -32.707 1.00 84.50 210 LEU A N 1
ATOM 1726 C CA . LEU A 1 210 ? 26.656 7.424 -33.689 1.00 84.50 210 LEU A CA 1
ATOM 1727 C C . LEU A 1 210 ? 28.043 7.243 -34.332 1.00 84.50 210 LEU A C 1
ATOM 1729 O O . LEU A 1 210 ? 28.411 6.134 -34.715 1.00 84.50 210 LEU A O 1
ATOM 1733 N N . THR A 1 211 ? 28.837 8.314 -34.412 1.00 82.88 211 THR A N 1
ATOM 1734 C CA . THR A 1 211 ? 30.227 8.295 -34.899 1.00 82.88 211 THR A CA 1
ATOM 1735 C C . THR A 1 211 ? 31.246 7.977 -33.801 1.00 82.88 211 THR A C 1
ATOM 1737 O O . THR A 1 211 ? 32.441 8.168 -34.017 1.00 82.88 211 THR A O 1
ATOM 1740 N N . GLN A 1 212 ? 30.798 7.512 -32.627 1.00 83.12 212 GLN A N 1
ATOM 1741 C CA . GLN A 1 212 ? 31.644 7.163 -31.474 1.00 83.12 212 GLN A CA 1
ATOM 1742 C C . GLN A 1 212 ? 32.431 8.356 -30.911 1.00 83.12 212 GLN A C 1
ATOM 1744 O O . GLN A 1 212 ? 33.499 8.206 -30.322 1.00 83.12 212 GLN A O 1
ATOM 1749 N N . SER A 1 213 ? 31.928 9.574 -31.121 1.00 83.88 213 SER A N 1
ATOM 1750 C CA . SER A 1 213 ? 32.513 10.783 -30.542 1.00 83.88 213 SER A CA 1
ATOM 1751 C C . SER A 1 213 ? 31.836 11.093 -29.203 1.00 83.88 213 SER A C 1
ATOM 1753 O O . SER A 1 213 ? 30.613 10.972 -29.127 1.00 83.88 213 SER A O 1
ATOM 1755 N N . PRO A 1 214 ? 32.570 11.518 -28.157 1.00 87.00 214 PRO A N 1
ATOM 1756 C CA . PRO A 1 214 ? 31.959 11.897 -26.886 1.00 87.00 214 PRO A CA 1
ATOM 1757 C C . PRO A 1 214 ? 30.933 13.022 -27.060 1.00 87.00 214 PRO A C 1
ATOM 1759 O O . PRO A 1 214 ? 31.213 14.039 -27.700 1.00 87.00 214 PRO A O 1
ATOM 1762 N N . LEU A 1 215 ? 29.754 12.855 -26.466 1.00 85.19 215 LEU A N 1
ATOM 1763 C CA . LEU A 1 215 ? 28.714 13.875 -26.429 1.00 85.19 215 LEU A CA 1
ATOM 1764 C C . LEU A 1 215 ? 29.052 14.923 -25.364 1.00 85.19 215 LEU A C 1
ATOM 1766 O O . LEU A 1 215 ? 29.464 14.589 -24.255 1.00 85.19 215 LEU A O 1
ATOM 1770 N N . GLN A 1 216 ? 28.839 16.205 -25.679 1.00 84.56 216 GLN A N 1
ATOM 1771 C CA . GLN A 1 216 ? 28.978 17.279 -24.683 1.00 84.56 216 GLN A CA 1
ATOM 1772 C C . GLN A 1 216 ? 27.957 17.144 -23.549 1.00 84.56 216 GLN A C 1
ATOM 1774 O O . GLN A 1 216 ? 28.277 17.433 -22.400 1.00 84.56 216 GLN A O 1
ATOM 1779 N N . ASN A 1 217 ? 26.742 16.707 -23.886 1.00 86.75 217 ASN A N 1
ATOM 1780 C CA . ASN A 1 217 ? 25.687 16.381 -22.938 1.00 86.75 217 ASN A CA 1
ATOM 1781 C C . ASN A 1 217 ? 25.226 14.947 -23.223 1.00 86.75 217 ASN A C 1
ATOM 1783 O O . ASN A 1 217 ? 24.803 14.690 -24.353 1.00 86.75 217 ASN A O 1
ATOM 1787 N N . PRO A 1 218 ? 25.299 14.030 -22.245 1.00 89.44 218 PRO A N 1
ATOM 1788 C CA . PRO A 1 218 ? 24.761 12.686 -22.399 1.00 89.44 218 PRO A CA 1
ATOM 1789 C C . PRO A 1 218 ? 23.266 12.688 -22.732 1.00 89.44 218 PRO A C 1
ATOM 1791 O O . PRO A 1 218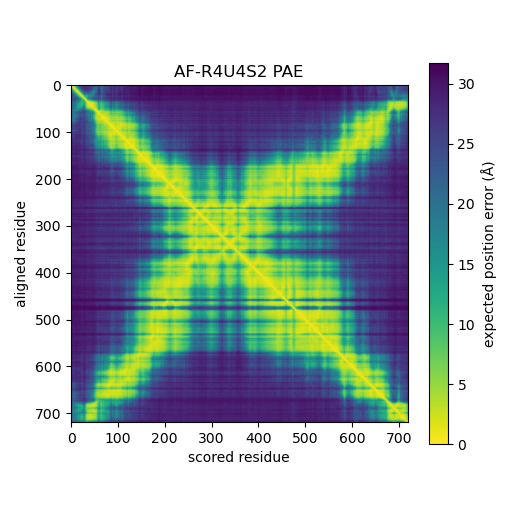 ? 22.514 13.524 -22.224 1.00 89.44 218 PRO A O 1
ATOM 1794 N N . ILE A 1 219 ? 22.830 11.730 -23.550 1.00 90.50 219 ILE A N 1
ATOM 1795 C CA . ILE A 1 219 ? 21.409 11.458 -23.790 1.00 90.50 219 ILE A CA 1
ATOM 1796 C C . ILE A 1 219 ? 20.929 10.566 -22.649 1.00 90.50 219 ILE A C 1
ATOM 1798 O O . ILE A 1 219 ? 21.275 9.385 -22.591 1.00 90.50 219 ILE A O 1
ATOM 1802 N N . ILE A 1 220 ? 20.170 11.143 -21.721 1.00 89.81 220 ILE A N 1
ATOM 1803 C CA . ILE A 1 220 ? 19.617 10.433 -20.568 1.00 89.81 220 ILE A CA 1
ATOM 1804 C C . ILE A 1 220 ? 18.117 10.324 -20.773 1.00 89.81 220 ILE A C 1
ATOM 1806 O O . ILE A 1 220 ? 17.411 11.323 -20.669 1.00 89.81 220 ILE A O 1
ATOM 1810 N N . GLU A 1 221 ? 17.647 9.112 -21.044 1.00 90.75 221 GLU A N 1
ATOM 1811 C CA . GLU A 1 221 ? 16.242 8.848 -21.324 1.00 90.75 221 GLU A CA 1
ATOM 1812 C C . GLU A 1 221 ? 15.731 7.671 -20.500 1.00 90.75 221 GLU A C 1
ATOM 1814 O O . GLU A 1 221 ? 16.431 6.682 -20.268 1.00 90.75 221 GLU A O 1
ATOM 1819 N N . LYS A 1 222 ? 14.489 7.790 -20.034 1.00 89.94 222 LYS A N 1
ATOM 1820 C CA . LYS A 1 222 ? 13.830 6.806 -19.173 1.00 89.94 222 LYS A CA 1
ATOM 1821 C C . LYS A 1 222 ? 12.345 6.703 -19.498 1.00 89.94 222 LYS A C 1
ATOM 1823 O O . LYS A 1 222 ? 11.714 7.696 -19.855 1.00 89.94 222 LYS A O 1
ATOM 1828 N N . GLY A 1 223 ? 11.789 5.508 -19.349 1.00 89.25 223 GLY A N 1
ATOM 1829 C CA . GLY A 1 223 ? 10.359 5.276 -19.521 1.00 89.25 223 GLY A CA 1
ATOM 1830 C C . GLY A 1 223 ? 10.052 3.941 -20.177 1.00 89.25 223 GLY A C 1
ATOM 1831 O O . GLY A 1 223 ? 10.919 3.073 -20.289 1.00 89.25 223 GLY A O 1
ATOM 1832 N N . ASP A 1 224 ? 8.799 3.776 -20.595 1.00 89.75 224 ASP A N 1
ATOM 1833 C CA . ASP A 1 224 ? 8.355 2.580 -21.308 1.00 89.75 224 ASP A CA 1
ATOM 1834 C C . ASP A 1 224 ? 9.053 2.442 -22.670 1.00 89.75 224 ASP A C 1
ATOM 1836 O O . ASP A 1 224 ? 9.572 3.411 -23.236 1.00 89.75 224 ASP A O 1
ATOM 1840 N N . SER A 1 225 ? 9.067 1.224 -23.215 1.00 89.50 225 SER A N 1
ATOM 1841 C CA . SER A 1 225 ? 9.797 0.915 -24.449 1.00 89.50 225 SER A CA 1
ATOM 1842 C C . SER A 1 225 ? 9.430 1.819 -25.629 1.00 89.50 225 SER A C 1
ATOM 1844 O O . SER A 1 225 ? 10.297 2.131 -26.446 1.00 89.50 225 SER A O 1
ATOM 1846 N N . LYS A 1 226 ? 8.166 2.254 -25.729 1.00 89.88 226 LYS A N 1
ATOM 1847 C CA . LYS A 1 226 ? 7.710 3.106 -26.830 1.00 89.88 226 LYS A CA 1
ATOM 1848 C C . LYS A 1 226 ? 8.207 4.538 -26.659 1.00 89.88 226 LYS A C 1
ATOM 1850 O O . LYS A 1 226 ? 8.721 5.113 -27.615 1.00 89.88 226 LYS A O 1
ATOM 1855 N N . LEU A 1 227 ? 8.074 5.097 -25.458 1.00 89.38 227 LEU A N 1
ATOM 1856 C CA . LEU A 1 227 ? 8.565 6.436 -25.155 1.00 89.38 227 LEU A CA 1
ATOM 1857 C C . LEU A 1 227 ? 10.077 6.530 -25.392 1.00 89.38 227 LEU A C 1
ATOM 1859 O O . LEU A 1 227 ? 10.536 7.471 -26.035 1.00 89.38 227 LEU A O 1
ATOM 1863 N N . ILE A 1 228 ? 10.836 5.524 -24.950 1.00 91.44 228 ILE A N 1
ATOM 1864 C CA . ILE A 1 228 ? 12.284 5.458 -25.178 1.00 91.44 228 ILE A CA 1
ATOM 1865 C C . ILE A 1 228 ? 12.626 5.400 -26.666 1.00 91.44 228 ILE A C 1
ATOM 1867 O O . ILE A 1 228 ? 13.515 6.126 -27.106 1.00 91.44 228 ILE A O 1
ATOM 1871 N N . TYR A 1 229 ? 11.923 4.568 -27.442 1.00 93.31 229 TYR A N 1
ATOM 1872 C CA . TYR A 1 229 ? 12.093 4.523 -28.894 1.00 93.31 229 TYR A CA 1
ATOM 1873 C C . TYR A 1 229 ? 11.886 5.918 -29.507 1.00 93.31 229 TYR A C 1
ATOM 1875 O O . TYR A 1 229 ? 12.745 6.395 -30.242 1.00 93.31 229 TYR A O 1
ATOM 1883 N N . ASP A 1 230 ? 10.798 6.613 -29.166 1.00 92.19 230 ASP A N 1
ATOM 1884 C CA . ASP A 1 230 ? 10.478 7.922 -29.749 1.00 92.19 230 ASP A CA 1
ATOM 1885 C C . ASP A 1 230 ? 11.491 9.016 -29.346 1.00 92.19 230 ASP A C 1
ATOM 1887 O O . ASP A 1 230 ? 11.893 9.834 -30.183 1.00 92.19 230 ASP A O 1
ATOM 1891 N N . LEU A 1 231 ? 11.930 9.033 -28.082 1.00 91.50 231 LEU A N 1
ATOM 1892 C CA . LEU A 1 231 ? 12.885 10.020 -27.561 1.00 91.50 231 LEU A CA 1
ATOM 1893 C C . LEU A 1 231 ? 14.285 9.815 -28.142 1.00 91.50 231 LEU A C 1
ATOM 1895 O O . LEU A 1 231 ? 14.846 10.740 -28.734 1.00 91.50 231 LEU A O 1
ATOM 1899 N N . LEU A 1 232 ? 14.805 8.585 -28.096 1.00 92.38 232 LEU A N 1
ATOM 1900 C CA . LEU A 1 232 ? 16.107 8.270 -28.679 1.00 92.38 232 LEU A CA 1
ATOM 1901 C C . LEU A 1 232 ? 16.107 8.472 -30.200 1.00 92.38 232 LEU A C 1
ATOM 1903 O O . LEU A 1 232 ? 17.097 8.958 -30.745 1.00 92.38 232 LEU A O 1
ATOM 1907 N N . LYS A 1 233 ? 15.006 8.160 -30.898 1.00 93.25 233 LYS A N 1
ATOM 1908 C CA . LYS A 1 233 ? 14.856 8.458 -32.331 1.00 93.25 233 LYS A CA 1
ATOM 1909 C C . LYS A 1 233 ? 15.004 9.950 -32.595 1.00 93.25 233 LYS A C 1
ATOM 1911 O O . LYS A 1 233 ? 15.737 10.386 -33.474 1.00 93.25 233 LYS A O 1
ATOM 1916 N N . LYS A 1 234 ? 14.328 10.779 -31.811 1.00 91.06 234 LYS A N 1
ATOM 1917 C CA . LYS A 1 234 ? 14.437 12.228 -31.963 1.00 91.06 234 LYS A CA 1
ATOM 1918 C C . LYS A 1 234 ? 15.862 12.727 -31.700 1.00 91.06 234 LYS A C 1
ATOM 1920 O O . LYS A 1 234 ? 16.322 13.620 -32.413 1.00 91.06 234 LYS A O 1
ATOM 1925 N N . ASP A 1 235 ? 16.550 12.184 -30.700 1.00 89.69 235 ASP A N 1
ATOM 1926 C CA . ASP A 1 235 ? 17.908 12.615 -30.366 1.00 89.69 235 ASP A CA 1
ATOM 1927 C C . ASP A 1 235 ? 18.943 12.173 -31.395 1.00 89.69 235 ASP A C 1
ATOM 1929 O O . ASP A 1 235 ? 19.705 13.010 -31.875 1.00 89.69 235 ASP A O 1
ATOM 1933 N N . PHE A 1 236 ? 18.917 10.913 -31.829 1.00 89.75 236 PHE A N 1
ATOM 1934 C CA . PHE A 1 236 ? 19.844 10.425 -32.851 1.00 89.75 236 PHE A CA 1
ATOM 1935 C C . PHE A 1 236 ? 19.603 11.043 -34.232 1.00 89.75 236 PHE A C 1
ATOM 1937 O O . PHE A 1 236 ? 20.543 11.164 -35.019 1.00 89.75 236 PHE A O 1
ATOM 1944 N N . GLN A 1 237 ? 18.380 11.486 -34.541 1.00 88.75 237 GLN A N 1
ATOM 1945 C CA . GLN A 1 237 ? 18.099 12.169 -35.806 1.00 88.75 237 GLN A CA 1
ATOM 1946 C C . GLN A 1 237 ? 18.901 13.471 -35.965 1.00 88.75 237 GLN A C 1
ATOM 1948 O O . GLN A 1 237 ? 19.209 13.860 -37.094 1.00 88.75 237 GLN A O 1
ATOM 1953 N N . LYS A 1 238 ? 19.267 14.136 -34.858 1.00 82.38 238 LYS A N 1
ATOM 1954 C CA . LYS A 1 238 ? 20.056 15.381 -34.879 1.00 82.38 238 LYS A CA 1
ATOM 1955 C C . LYS A 1 238 ? 21.423 15.182 -35.539 1.00 82.38 238 LYS A C 1
ATOM 1957 O O . LYS A 1 238 ? 21.863 16.056 -36.281 1.00 82.38 238 LYS A O 1
ATOM 1962 N N . ASP A 1 239 ? 22.019 14.008 -35.342 1.00 76.38 239 ASP A N 1
ATOM 1963 C CA . ASP A 1 239 ? 23.359 13.663 -35.827 1.00 76.38 239 ASP A CA 1
ATOM 1964 C C . ASP A 1 239 ? 23.334 12.796 -37.099 1.00 76.38 239 ASP A C 1
ATOM 1966 O O . ASP A 1 239 ? 24.380 12.478 -37.666 1.00 76.38 239 ASP A O 1
ATOM 1970 N N . TRP A 1 240 ? 22.143 12.422 -37.583 1.00 85.75 240 TRP A N 1
ATOM 1971 C CA . TRP A 1 240 ? 21.987 11.523 -38.727 1.00 85.75 240 TRP A CA 1
ATOM 1972 C C . TRP A 1 240 ? 22.582 12.087 -40.016 1.00 85.75 240 TRP A C 1
ATOM 1974 O O . TRP A 1 240 ? 23.351 11.413 -40.689 1.00 85.75 240 TRP A O 1
ATOM 1984 N N . ASN A 1 241 ? 22.251 13.333 -40.366 1.00 77.56 241 ASN A N 1
ATOM 1985 C CA . ASN A 1 241 ? 22.518 13.903 -41.695 1.00 77.56 241 ASN A CA 1
ATOM 1986 C C . ASN A 1 241 ? 24.001 14.242 -41.981 1.00 77.56 241 ASN A C 1
ATOM 1988 O O . ASN A 1 241 ? 24.274 14.930 -42.968 1.00 77.56 241 ASN A O 1
ATOM 1992 N N . GLY A 1 242 ? 24.933 13.790 -41.138 1.00 77.81 242 GLY A N 1
ATOM 1993 C CA . GLY A 1 242 ? 26.371 14.046 -41.236 1.00 77.81 242 GLY A CA 1
ATOM 1994 C C . GLY A 1 242 ? 27.198 12.818 -41.630 1.00 77.81 242 GLY A C 1
ATOM 1995 O O . GLY A 1 242 ? 26.778 11.982 -42.431 1.00 77.81 242 GLY A O 1
ATOM 1996 N N . ASP A 1 243 ? 28.395 12.715 -41.049 1.00 83.94 243 ASP A N 1
ATOM 1997 C CA . ASP A 1 243 ? 29.398 11.702 -41.404 1.00 83.94 243 ASP A CA 1
ATOM 1998 C C . ASP A 1 243 ? 28.885 10.268 -41.250 1.00 83.94 243 ASP A C 1
ATOM 2000 O O . ASP A 1 243 ? 29.212 9.408 -42.066 1.00 83.94 243 ASP A O 1
ATOM 2004 N N . TYR A 1 244 ? 28.046 10.010 -40.243 1.00 88.75 244 TYR A N 1
ATOM 2005 C CA . TYR A 1 244 ? 27.521 8.672 -39.990 1.00 88.75 244 TYR A CA 1
ATOM 2006 C C . TYR A 1 244 ? 26.667 8.150 -41.151 1.00 88.75 244 TYR A C 1
ATOM 2008 O O . TYR A 1 244 ? 26.897 7.042 -41.631 1.00 88.75 244 TYR A O 1
ATOM 2016 N N . TYR A 1 245 ? 25.741 8.963 -41.668 1.00 91.50 245 TYR A N 1
ATOM 2017 C CA . TYR A 1 245 ? 24.936 8.604 -42.836 1.00 91.50 245 TYR A CA 1
ATOM 2018 C C . TYR A 1 245 ? 25.815 8.250 -44.044 1.00 91.50 245 TYR A C 1
ATOM 2020 O O . TYR A 1 245 ? 25.583 7.245 -44.717 1.00 91.50 245 TYR A O 1
ATOM 2028 N N . ASN A 1 246 ? 26.876 9.022 -44.285 1.00 88.81 246 ASN A N 1
ATOM 2029 C CA . ASN A 1 246 ? 27.819 8.760 -45.374 1.00 88.81 246 ASN A CA 1
ATOM 2030 C C . ASN A 1 246 ? 28.643 7.476 -45.142 1.00 88.81 246 ASN A C 1
ATOM 2032 O O . ASN A 1 246 ? 28.976 6.769 -46.097 1.00 88.81 246 ASN A O 1
ATOM 2036 N N . GLN A 1 247 ? 28.937 7.130 -43.884 1.00 90.44 247 GLN A N 1
ATOM 2037 C CA . GLN A 1 247 ? 29.627 5.887 -43.528 1.00 90.44 247 GLN A CA 1
ATOM 2038 C C . GLN A 1 247 ? 28.778 4.644 -43.774 1.00 90.44 247 GLN A C 1
ATOM 2040 O O . GLN A 1 247 ? 29.341 3.626 -44.151 1.00 90.44 247 GLN A O 1
ATOM 2045 N N . ILE A 1 248 ? 27.457 4.710 -43.615 1.00 92.56 248 ILE A N 1
ATOM 2046 C CA . ILE A 1 248 ? 26.560 3.547 -43.755 1.00 92.56 248 ILE A CA 1
ATOM 2047 C C . ILE A 1 248 ? 25.807 3.504 -45.091 1.00 92.56 248 ILE A C 1
ATOM 2049 O O . ILE A 1 248 ? 24.969 2.630 -45.304 1.00 92.56 248 ILE A O 1
ATOM 2053 N N . THR A 1 249 ? 26.088 4.438 -46.001 1.00 93.69 249 THR A N 1
ATOM 2054 C CA . THR A 1 249 ? 25.479 4.469 -47.334 1.00 93.69 249 THR A CA 1
ATOM 2055 C C . THR A 1 249 ? 26.499 4.324 -48.450 1.00 93.69 249 THR A C 1
ATOM 2057 O O . THR A 1 249 ? 27.687 4.618 -48.306 1.00 93.69 249 THR A O 1
ATOM 2060 N N . GLU A 1 250 ? 26.048 3.828 -49.595 1.00 92.62 250 GLU A N 1
ATOM 2061 C CA . GLU A 1 250 ? 26.883 3.644 -50.778 1.00 92.62 250 GLU A CA 1
ATOM 2062 C C . GLU A 1 250 ? 26.143 4.095 -52.032 1.00 92.62 250 GLU A C 1
ATOM 2064 O O . GLU A 1 250 ? 24.960 3.810 -52.202 1.00 92.62 250 GLU A O 1
ATOM 2069 N N . SER A 1 251 ? 26.842 4.809 -52.915 1.00 91.88 251 SER A N 1
ATOM 2070 C CA . SER A 1 251 ? 26.290 5.238 -54.200 1.00 91.88 251 SER A CA 1
ATOM 2071 C C . SER A 1 251 ? 26.623 4.233 -55.294 1.00 91.88 251 SER A C 1
ATOM 2073 O O . SER A 1 251 ? 27.782 3.882 -55.506 1.00 91.88 251 SER A O 1
ATOM 2075 N N . GLU A 1 252 ? 25.600 3.832 -56.041 1.00 92.12 252 GLU A N 1
ATOM 2076 C CA . GLU A 1 252 ? 25.738 3.089 -57.289 1.00 92.12 252 GLU A CA 1
ATOM 2077 C C . GLU A 1 252 ? 25.276 3.992 -58.429 1.00 92.12 252 GLU A C 1
ATOM 2079 O O . GLU A 1 252 ? 24.087 4.288 -58.546 1.00 92.12 252 GLU A O 1
ATOM 2084 N N . THR A 1 253 ? 26.220 4.455 -59.252 1.00 92.25 253 THR A N 1
ATOM 2085 C CA . THR A 1 253 ? 25.941 5.380 -60.361 1.00 92.25 253 THR A CA 1
ATOM 2086 C C . THR A 1 253 ? 26.296 4.742 -61.695 1.00 92.25 253 THR A C 1
ATOM 2088 O O . THR A 1 253 ? 27.438 4.334 -61.918 1.00 92.25 253 THR A O 1
ATOM 2091 N N . GLN A 1 254 ? 25.332 4.696 -62.610 1.00 91.81 254 GLN A N 1
ATOM 2092 C CA . GLN A 1 254 ? 25.565 4.388 -64.010 1.00 91.81 254 GLN A CA 1
ATOM 2093 C C . GLN A 1 254 ? 25.872 5.681 -64.770 1.00 91.81 254 GLN A C 1
ATOM 2095 O O . GLN A 1 254 ? 24.981 6.455 -65.122 1.00 91.81 254 GLN A O 1
ATOM 2100 N N . TYR A 1 255 ? 27.154 5.904 -65.051 1.00 92.94 255 TYR A N 1
ATOM 2101 C CA . TYR A 1 255 ? 27.613 7.081 -65.784 1.00 92.94 255 TYR A CA 1
ATOM 2102 C C . TYR A 1 255 ? 27.198 7.032 -67.257 1.00 92.94 255 TYR A C 1
ATOM 2104 O O . TYR A 1 255 ? 27.461 6.045 -67.949 1.00 92.94 255 TYR A O 1
ATOM 2112 N N . LYS A 1 256 ? 26.577 8.109 -67.752 1.00 93.06 256 LYS A N 1
ATOM 2113 C CA . LYS A 1 256 ? 26.144 8.255 -69.150 1.00 93.06 256 LYS A CA 1
ATOM 2114 C C . LYS A 1 256 ? 26.350 9.681 -69.631 1.00 93.06 256 LYS A C 1
ATOM 2116 O O . LYS A 1 256 ? 25.938 10.632 -68.978 1.00 93.06 256 LYS A O 1
ATOM 2121 N N . LEU A 1 257 ? 26.926 9.827 -70.817 1.00 94.44 257 LEU A N 1
ATOM 2122 C CA . LEU A 1 257 ? 27.147 11.116 -71.459 1.00 94.44 257 LEU A CA 1
ATOM 2123 C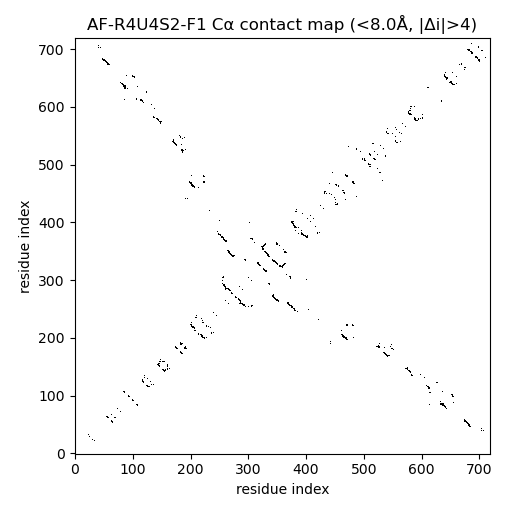 C . LEU A 1 257 ? 26.496 11.140 -72.839 1.00 94.44 257 LEU A C 1
ATOM 2125 O O . LEU A 1 257 ? 26.885 10.379 -73.718 1.00 94.44 257 LEU A O 1
ATOM 2129 N N . SER A 1 258 ? 25.556 12.054 -73.052 1.00 94.19 258 SER A N 1
ATOM 2130 C CA . SER A 1 258 ? 25.006 12.355 -74.372 1.00 94.19 258 SER A CA 1
ATOM 2131 C C . SER A 1 258 ? 25.819 13.450 -75.050 1.00 94.19 258 SER A C 1
ATOM 2133 O O . SER A 1 258 ? 26.072 14.510 -74.475 1.00 94.19 258 SER A O 1
ATOM 2135 N N . ILE A 1 259 ? 26.205 13.202 -76.296 1.00 93.88 259 ILE A N 1
ATOM 2136 C CA . ILE A 1 259 ? 27.012 14.095 -77.119 1.00 93.88 259 ILE A CA 1
ATOM 2137 C C . ILE A 1 259 ? 26.251 14.339 -78.414 1.00 93.88 259 ILE A C 1
ATOM 2139 O O . ILE A 1 259 ? 25.997 13.408 -79.178 1.00 93.88 259 ILE A O 1
ATOM 2143 N N . ALA A 1 260 ? 25.902 15.593 -78.673 1.00 91.81 260 ALA A N 1
ATOM 2144 C CA . ALA A 1 260 ? 25.220 15.991 -79.896 1.00 91.81 260 ALA A CA 1
ATOM 2145 C C . ALA A 1 260 ? 26.050 17.035 -80.658 1.00 91.81 260 ALA A C 1
ATOM 2147 O O . ALA A 1 260 ? 26.593 17.964 -80.049 1.00 91.81 260 ALA A O 1
ATOM 2148 N N . PRO A 1 261 ? 26.186 16.901 -81.985 1.00 87.06 261 PRO A N 1
ATOM 2149 C CA . PRO A 1 261 ? 26.826 17.922 -82.799 1.00 87.06 261 PRO A CA 1
ATOM 2150 C C . PRO A 1 261 ? 25.959 19.184 -82.887 1.00 87.06 261 PRO A C 1
ATOM 2152 O O . PRO A 1 261 ? 24.737 19.106 -83.025 1.00 87.06 261 PRO A O 1
ATOM 2155 N N . SER A 1 262 ? 26.598 20.359 -82.871 1.00 74.94 262 SER A N 1
ATOM 2156 C CA . SER A 1 262 ? 25.937 21.605 -83.285 1.00 74.94 262 SER A CA 1
ATOM 2157 C C . SER A 1 262 ? 25.644 21.590 -84.795 1.00 74.94 262 SER A C 1
ATOM 2159 O O . SER A 1 262 ? 26.198 20.762 -85.520 1.00 74.94 262 SER A O 1
ATOM 2161 N N . ALA A 1 263 ? 24.762 22.489 -85.258 1.00 68.81 263 ALA A N 1
ATOM 2162 C CA . ALA A 1 263 ? 24.047 22.482 -86.550 1.00 68.81 263 ALA A CA 1
ATOM 2163 C C . ALA A 1 263 ? 24.839 22.077 -87.815 1.00 68.81 263 ALA A C 1
ATOM 2165 O O . ALA A 1 263 ? 24.235 21.679 -88.808 1.00 68.81 263 ALA A O 1
ATOM 2166 N N . SER A 1 264 ? 26.170 22.161 -87.802 1.00 73.62 264 SER A N 1
ATOM 2167 C CA . SER A 1 264 ? 27.034 21.805 -88.923 1.00 73.62 264 SER A CA 1
ATOM 2168 C C . SER A 1 264 ? 28.193 20.856 -88.571 1.00 73.62 264 SER A C 1
ATOM 2170 O O . SER A 1 264 ? 29.234 20.934 -89.211 1.00 73.62 264 SER A O 1
ATOM 2172 N N . ASN A 1 265 ? 28.088 19.954 -87.598 1.00 87.62 265 ASN A N 1
ATOM 2173 C CA . ASN A 1 265 ? 29.111 18.922 -87.339 1.00 87.62 265 ASN A CA 1
ATOM 2174 C C . ASN A 1 265 ? 28.505 17.507 -87.351 1.00 87.62 265 ASN A C 1
ATOM 2176 O O . ASN A 1 265 ? 27.283 17.356 -87.363 1.00 87.62 265 ASN A O 1
ATOM 2180 N N . ARG A 1 266 ? 29.347 16.463 -87.352 1.00 90.25 266 ARG A N 1
ATOM 2181 C CA . ARG A 1 266 ? 28.909 15.075 -87.117 1.00 90.25 266 ARG A CA 1
ATOM 2182 C C . ARG A 1 266 ? 29.848 14.324 -86.178 1.00 90.25 266 ARG A C 1
ATOM 2184 O O . ARG A 1 266 ? 31.040 14.624 -86.107 1.00 90.25 266 ARG A O 1
ATOM 2191 N N . ILE A 1 267 ? 29.313 13.309 -85.513 1.00 93.56 267 ILE A N 1
ATOM 2192 C CA . ILE A 1 267 ? 30.074 12.367 -84.690 1.00 93.56 267 ILE A CA 1
ATOM 2193 C C . ILE A 1 267 ? 30.058 11.014 -85.396 1.00 93.56 267 ILE A C 1
ATOM 2195 O O . ILE A 1 267 ? 28.986 10.481 -85.650 1.00 93.56 267 ILE A O 1
ATOM 2199 N N . THR A 1 268 ? 31.221 10.439 -85.682 1.00 92.75 268 THR A N 1
ATOM 2200 C CA . THR A 1 268 ? 31.325 9.071 -86.210 1.00 92.75 268 THR A CA 1
ATOM 2201 C C . THR A 1 268 ? 31.814 8.148 -85.102 1.00 92.75 268 THR A C 1
ATOM 2203 O O . THR A 1 268 ? 32.900 8.360 -84.559 1.00 92.75 268 THR A O 1
ATOM 2206 N N . VAL A 1 269 ? 31.039 7.115 -84.777 1.00 94.50 269 VAL A N 1
ATOM 2207 C CA . VAL A 1 269 ? 31.346 6.164 -83.698 1.00 94.50 269 VAL A CA 1
ATOM 2208 C C . VAL A 1 269 ? 31.527 4.757 -84.254 1.00 94.50 269 VAL A C 1
ATOM 2210 O O . VAL A 1 269 ? 30.674 4.256 -84.981 1.00 94.50 269 VAL A O 1
ATOM 2213 N N . GLN A 1 270 ? 32.619 4.094 -83.876 1.00 95.19 270 GLN A N 1
ATOM 2214 C CA . GLN A 1 270 ? 32.895 2.694 -84.198 1.00 95.19 270 GLN A CA 1
ATOM 2215 C C . GLN A 1 270 ? 33.215 1.927 -82.915 1.00 95.19 270 GLN A C 1
ATOM 2217 O O . GLN A 1 270 ? 34.075 2.332 -82.135 1.00 95.19 270 GLN A O 1
ATOM 2222 N N . TYR A 1 271 ? 32.553 0.790 -82.726 1.00 94.38 271 TYR A N 1
ATOM 2223 C CA . TYR A 1 271 ? 32.777 -0.084 -81.578 1.00 94.38 271 TYR A CA 1
ATOM 2224 C C . TYR A 1 271 ? 33.714 -1.231 -81.937 1.00 94.38 271 TYR A C 1
ATOM 2226 O O . TYR A 1 271 ? 33.664 -1.743 -83.059 1.00 94.38 271 TYR A O 1
ATOM 2234 N N . PHE A 1 272 ? 34.514 -1.658 -80.967 1.00 94.38 272 PHE A N 1
ATOM 2235 C CA . PHE A 1 272 ? 35.410 -2.802 -81.050 1.00 94.38 272 PHE A CA 1
ATOM 2236 C C . PHE A 1 272 ? 35.258 -3.678 -79.805 1.00 94.38 272 PHE A C 1
ATOM 2238 O O . PHE A 1 272 ? 35.043 -3.166 -78.704 1.00 94.38 272 PHE A O 1
ATOM 2245 N N . ASP A 1 273 ? 35.380 -4.991 -79.974 1.00 90.44 273 ASP A N 1
ATOM 2246 C CA . ASP A 1 273 ? 35.430 -5.923 -78.849 1.00 90.44 273 ASP A CA 1
ATOM 2247 C C . ASP A 1 273 ? 36.769 -5.828 -78.093 1.00 90.44 273 ASP A C 1
ATOM 2249 O O . ASP A 1 273 ? 37.676 -5.072 -78.462 1.00 90.44 273 ASP A O 1
ATOM 2253 N N . LYS A 1 274 ? 36.909 -6.614 -77.019 1.00 81.75 274 LYS A N 1
ATOM 2254 C CA . LYS A 1 274 ? 38.135 -6.666 -76.203 1.00 81.75 274 LYS A CA 1
ATOM 2255 C C . LYS A 1 274 ? 39.384 -7.062 -77.004 1.00 81.75 274 LYS A C 1
ATOM 2257 O O . LYS A 1 274 ? 40.484 -6.659 -76.634 1.00 81.75 274 LYS A O 1
ATOM 2262 N N . ASN A 1 275 ? 39.212 -7.782 -78.114 1.00 84.75 275 ASN A N 1
ATOM 2263 C CA . ASN A 1 275 ? 40.282 -8.240 -79.002 1.00 84.75 275 ASN A CA 1
ATOM 2264 C C . ASN A 1 275 ? 40.567 -7.250 -80.149 1.00 84.75 275 ASN A C 1
ATOM 2266 O O . ASN A 1 275 ? 41.422 -7.513 -80.992 1.00 84.75 275 ASN A O 1
ATOM 2270 N N . GLY A 1 276 ? 39.872 -6.107 -80.191 1.00 82.69 276 GLY A N 1
ATOM 2271 C CA . GLY A 1 276 ? 40.056 -5.072 -81.207 1.00 82.69 276 GLY A CA 1
ATOM 2272 C C . GLY A 1 276 ? 39.331 -5.342 -82.528 1.00 82.69 276 GLY A C 1
ATOM 2273 O O . GLY A 1 276 ? 39.594 -4.644 -83.508 1.00 82.69 276 GLY A O 1
ATOM 2274 N N . LYS A 1 277 ? 38.412 -6.314 -82.588 1.00 89.81 277 LYS A N 1
ATOM 2275 C CA . LYS A 1 277 ? 37.597 -6.578 -83.781 1.00 89.81 277 LYS A CA 1
ATOM 2276 C C . LYS A 1 277 ? 36.389 -5.644 -83.814 1.00 89.81 277 LYS A C 1
ATOM 2278 O O . LYS A 1 277 ? 35.692 -5.487 -82.815 1.00 89.81 277 LYS A O 1
ATOM 2283 N N . ALA A 1 278 ? 36.125 -5.036 -84.971 1.00 89.25 278 ALA A N 1
ATOM 2284 C CA . ALA A 1 278 ? 34.990 -4.135 -85.157 1.00 89.25 278 ALA A CA 1
ATOM 2285 C C . ALA A 1 278 ? 33.646 -4.850 -84.915 1.00 89.25 278 ALA A C 1
ATOM 2287 O O . ALA A 1 278 ? 33.371 -5.901 -85.498 1.00 89.25 278 ALA A O 1
ATOM 2288 N N . ILE A 1 279 ? 32.801 -4.249 -84.074 1.00 88.12 279 ILE A N 1
ATOM 2289 C CA . ILE A 1 279 ? 31.440 -4.705 -83.776 1.00 88.12 279 ILE A CA 1
ATOM 2290 C C . ILE A 1 279 ? 30.461 -3.855 -84.596 1.00 88.12 279 ILE A C 1
ATOM 2292 O O . ILE A 1 279 ? 30.026 -2.785 -84.157 1.00 88.12 279 ILE A O 1
ATOM 2296 N N . GLY A 1 280 ? 30.112 -4.344 -85.788 1.00 85.69 280 GLY A N 1
ATOM 2297 C CA . GLY A 1 280 ? 29.273 -3.624 -86.752 1.00 85.69 280 GLY A CA 1
ATOM 2298 C C . GLY A 1 280 ? 30.021 -2.511 -87.496 1.00 85.69 280 GLY A C 1
ATOM 2299 O O . GLY A 1 280 ? 31.235 -2.364 -87.355 1.00 85.69 280 GLY A O 1
ATOM 2300 N N . GLY A 1 281 ? 29.296 -1.745 -88.313 1.00 88.44 281 GLY A N 1
ATOM 2301 C CA . GLY A 1 281 ? 29.840 -0.595 -89.041 1.00 88.44 281 GLY A CA 1
ATOM 2302 C C . GLY A 1 281 ? 29.898 0.684 -88.201 1.00 88.44 281 GLY A C 1
ATOM 2303 O O . GLY A 1 281 ? 29.273 0.779 -87.141 1.00 88.44 281 GLY A O 1
ATOM 2304 N N . ALA A 1 282 ? 30.629 1.680 -88.702 1.00 90.94 282 ALA A N 1
ATOM 2305 C CA . ALA A 1 282 ? 30.683 3.000 -88.091 1.00 90.94 282 ALA A CA 1
ATOM 2306 C C . ALA A 1 282 ? 29.323 3.692 -88.243 1.00 90.94 282 ALA A C 1
ATOM 2308 O O . ALA A 1 282 ? 28.689 3.605 -89.293 1.00 90.94 282 ALA A O 1
ATOM 2309 N N . THR A 1 283 ? 28.869 4.359 -87.187 1.00 92.75 283 THR A N 1
ATOM 2310 C CA . THR A 1 283 ? 27.587 5.072 -87.159 1.00 92.75 283 THR A CA 1
ATOM 2311 C C . THR A 1 283 ? 27.836 6.571 -87.091 1.00 92.75 283 THR A C 1
ATOM 2313 O O . THR A 1 283 ? 28.582 7.026 -86.224 1.00 92.75 283 THR A O 1
ATOM 2316 N N . ASP A 1 284 ? 27.201 7.323 -87.988 1.00 91.00 284 ASP A N 1
ATOM 2317 C CA . ASP A 1 284 ? 27.249 8.784 -88.016 1.00 91.00 284 ASP A CA 1
ATOM 2318 C C . ASP A 1 284 ? 26.037 9.384 -87.291 1.00 91.00 284 ASP A C 1
ATOM 2320 O O . ASP A 1 284 ? 24.892 9.064 -87.606 1.00 91.00 284 ASP A O 1
ATOM 2324 N N . TYR A 1 285 ? 26.300 10.307 -86.371 1.00 91.44 285 TYR A N 1
ATOM 2325 C CA . TYR A 1 285 ? 25.308 11.123 -85.678 1.00 91.44 285 TYR A CA 1
ATOM 2326 C C . TYR A 1 285 ? 25.419 12.562 -86.185 1.00 91.44 285 TYR A C 1
ATOM 2328 O O . TYR A 1 285 ? 26.471 13.194 -86.059 1.00 91.44 285 TYR A O 1
ATOM 2336 N N . TRP A 1 286 ? 24.341 13.067 -86.782 1.00 88.38 286 TRP A N 1
ATOM 2337 C CA . TRP A 1 286 ? 24.228 14.411 -87.360 1.00 88.38 286 TRP A CA 1
ATOM 2338 C C . TRP A 1 286 ? 23.480 15.367 -86.426 1.00 88.38 286 TRP A C 1
ATOM 2340 O O . TRP A 1 286 ? 22.927 14.947 -85.407 1.00 88.38 286 TRP A O 1
ATOM 2350 N N . ALA A 1 287 ? 23.442 16.656 -86.777 1.00 82.69 287 ALA A N 1
ATOM 2351 C CA . ALA A 1 287 ? 22.657 17.654 -86.052 1.00 82.69 287 ALA A CA 1
ATOM 2352 C C . ALA A 1 287 ? 21.193 17.197 -85.896 1.00 82.69 287 ALA A C 1
ATOM 2354 O O . ALA A 1 287 ? 20.558 16.792 -86.868 1.00 82.69 287 ALA A O 1
ATOM 2355 N N . GLY A 1 288 ? 20.677 17.235 -84.663 1.00 81.06 288 GLY A N 1
ATOM 2356 C CA . GLY A 1 288 ? 19.361 16.688 -84.299 1.00 81.06 288 GLY A CA 1
ATOM 2357 C C . GLY A 1 288 ? 19.382 15.248 -83.761 1.00 81.06 288 GLY A C 1
ATOM 2358 O O . GLY A 1 288 ? 18.351 14.765 -83.307 1.00 81.06 288 GLY A O 1
ATOM 2359 N N . SER A 1 289 ? 20.539 14.577 -83.757 1.00 88.50 289 SER A N 1
ATOM 2360 C CA . SER A 1 289 ? 20.748 13.266 -83.122 1.00 88.50 289 SER A CA 1
ATOM 2361 C C . SER A 1 289 ? 21.869 13.327 -82.082 1.00 88.50 289 SER A C 1
ATOM 2363 O O . SER A 1 289 ? 22.734 14.201 -82.150 1.00 88.50 289 SER A O 1
ATOM 2365 N N . ALA A 1 290 ? 21.861 12.404 -81.119 1.0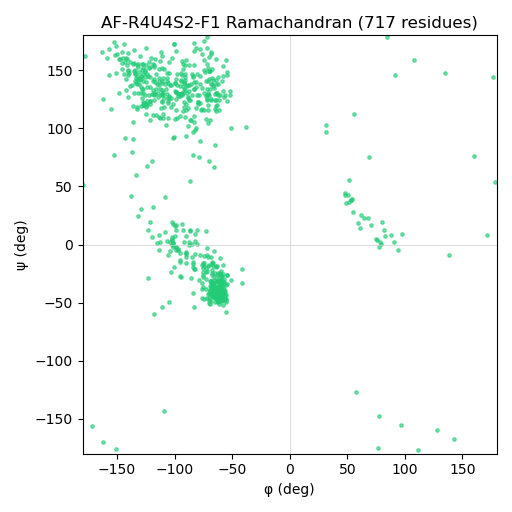0 90.19 290 ALA A N 1
ATOM 2366 C CA . ALA A 1 290 ? 22.868 12.336 -80.068 1.00 90.19 290 ALA A CA 1
ATOM 2367 C C . ALA A 1 290 ? 23.453 10.928 -79.949 1.00 90.19 290 ALA A C 1
ATOM 2369 O O . ALA A 1 290 ? 22.751 9.929 -80.103 1.00 90.19 290 ALA A O 1
ATOM 2370 N N . PHE A 1 291 ? 24.746 10.874 -79.654 1.00 92.38 291 PHE A N 1
ATOM 2371 C CA . PHE A 1 291 ? 25.457 9.663 -79.284 1.00 92.38 291 PHE A CA 1
ATOM 2372 C C . PHE A 1 291 ? 25.557 9.583 -77.758 1.00 92.38 291 PHE A C 1
ATOM 2374 O O . PHE A 1 291 ? 26.038 10.526 -77.132 1.00 92.38 291 PHE A O 1
ATOM 2381 N N . THR A 1 292 ? 25.155 8.456 -77.169 1.00 93.62 292 THR A N 1
ATOM 2382 C CA . THR A 1 292 ? 25.325 8.201 -75.732 1.00 93.62 292 THR A CA 1
ATOM 2383 C C . THR A 1 292 ? 26.549 7.327 -75.483 1.00 93.62 292 THR A C 1
ATOM 2385 O O . THR A 1 292 ? 26.673 6.226 -76.024 1.00 93.62 292 THR A O 1
ATOM 2388 N N . PHE A 1 293 ? 27.444 7.815 -74.632 1.00 93.56 293 PHE A N 1
ATOM 2389 C CA . PHE A 1 293 ? 28.641 7.128 -74.179 1.00 93.56 293 PHE A CA 1
ATOM 2390 C C . PHE A 1 293 ? 28.505 6.707 -72.713 1.00 93.56 293 PHE A C 1
ATOM 2392 O O . PHE A 1 293 ? 28.246 7.536 -71.844 1.00 93.56 293 PHE A O 1
ATOM 2399 N N . GLU A 1 294 ? 28.723 5.422 -72.449 1.00 94.25 294 GLU A N 1
ATOM 2400 C CA . GLU A 1 294 ? 28.785 4.831 -71.110 1.00 94.25 294 GLU A CA 1
ATOM 2401 C C . GLU A 1 294 ? 30.245 4.482 -70.794 1.00 94.25 294 GLU A C 1
ATOM 2403 O O . GLU A 1 294 ? 30.739 3.498 -71.345 1.00 94.25 294 GLU A O 1
ATOM 2408 N N . PRO A 1 295 ? 30.974 5.267 -69.983 1.00 91.94 295 PRO A N 1
ATOM 2409 C CA . PRO A 1 295 ? 32.373 4.989 -69.669 1.00 91.94 295 PRO A CA 1
ATOM 2410 C C . PRO A 1 295 ? 32.549 3.752 -68.773 1.00 91.94 295 PRO A C 1
ATOM 2412 O O . PRO A 1 295 ? 31.707 3.438 -67.933 1.00 91.94 295 PRO A O 1
ATOM 2415 N N . LEU A 1 296 ? 33.676 3.057 -68.939 1.00 89.81 296 LEU A N 1
ATOM 2416 C CA . LEU A 1 296 ? 34.037 1.864 -68.167 1.00 89.81 296 LEU A CA 1
ATOM 2417 C C . LEU A 1 296 ? 34.941 2.210 -66.972 1.00 89.81 296 LEU A C 1
ATOM 2419 O O . LEU A 1 296 ? 35.921 2.926 -67.143 1.00 89.81 296 LEU A O 1
ATOM 2423 N N . ASN A 1 297 ? 34.669 1.622 -65.798 1.00 82.19 297 ASN A N 1
ATOM 2424 C CA . ASN A 1 297 ? 35.530 1.664 -64.601 1.00 82.19 297 ASN A CA 1
ATOM 2425 C C . ASN A 1 297 ? 35.936 3.080 -64.153 1.00 82.19 297 ASN A C 1
ATOM 2427 O O . ASN A 1 297 ? 37.065 3.311 -63.722 1.00 82.19 297 ASN A O 1
ATOM 2431 N N . VAL A 1 298 ? 35.010 4.030 -64.251 1.00 86.00 298 VAL A N 1
ATOM 2432 C CA . VAL A 1 298 ? 35.201 5.410 -63.796 1.00 86.00 298 VAL A CA 1
ATOM 2433 C C . VAL A 1 298 ? 34.327 5.699 -62.586 1.00 86.00 298 VAL A C 1
ATOM 2435 O O . VAL A 1 298 ? 33.249 5.126 -62.440 1.00 86.00 298 VAL A O 1
ATOM 2438 N N . LYS A 1 299 ? 34.789 6.622 -61.742 1.00 88.12 299 LYS A N 1
ATOM 2439 C CA . LYS A 1 299 ? 34.001 7.219 -60.669 1.00 88.12 299 LYS A CA 1
ATOM 2440 C C . LYS A 1 299 ? 34.097 8.733 -60.796 1.00 88.12 299 LYS A C 1
ATOM 2442 O O . LYS A 1 299 ? 35.194 9.284 -60.767 1.00 88.12 299 LYS A O 1
ATOM 2447 N N . TYR A 1 300 ? 32.950 9.372 -60.969 1.00 90.88 300 TYR A N 1
ATOM 2448 C CA . TYR A 1 300 ? 32.798 10.821 -61.033 1.00 90.88 300 TYR A CA 1
ATOM 2449 C C . TYR A 1 300 ? 31.850 11.281 -59.929 1.00 90.88 300 TYR A C 1
ATOM 2451 O O . TYR A 1 300 ? 30.872 10.595 -59.625 1.00 90.88 300 TYR A O 1
ATOM 2459 N N . ASN A 1 301 ? 32.129 12.448 -59.358 1.00 89.38 301 ASN A N 1
ATOM 2460 C CA . ASN A 1 301 ? 31.371 13.035 -58.254 1.00 89.38 301 ASN A CA 1
ATOM 2461 C C . ASN A 1 301 ? 30.334 14.068 -58.727 1.00 89.38 301 ASN A C 1
ATOM 2463 O O . ASN A 1 301 ? 29.585 14.608 -57.919 1.00 89.38 301 ASN A O 1
ATOM 2467 N N . SER A 1 302 ? 30.297 14.388 -60.025 1.00 91.69 302 SER A N 1
ATOM 2468 C CA . SER A 1 302 ? 29.301 15.293 -60.607 1.00 91.69 302 SER A CA 1
ATOM 2469 C C . SER A 1 302 ? 29.146 15.091 -62.115 1.00 91.69 302 SER A C 1
ATOM 2471 O O . SER A 1 302 ? 30.069 14.633 -62.791 1.00 91.69 302 SER A O 1
ATOM 2473 N N . GLY A 1 303 ? 28.022 15.544 -62.678 1.00 91.12 303 GLY A N 1
ATOM 2474 C CA . GLY A 1 303 ? 27.816 15.550 -64.131 1.00 91.12 303 GLY A CA 1
ATOM 2475 C C . GLY A 1 303 ? 28.857 16.385 -64.887 1.00 91.12 303 GLY A C 1
ATOM 2476 O O . GLY A 1 303 ? 29.259 16.035 -65.997 1.00 91.12 303 GLY A O 1
ATOM 2477 N N . GLN A 1 304 ? 29.387 17.447 -64.270 1.00 93.00 304 GLN A N 1
ATOM 2478 C CA . GLN A 1 304 ? 30.466 18.232 -64.872 1.00 93.00 304 GLN A CA 1
ATOM 2479 C C . GLN A 1 304 ? 31.777 17.441 -64.943 1.00 93.00 304 GLN A C 1
ATOM 2481 O O . GLN A 1 304 ? 32.514 17.578 -65.919 1.00 93.00 304 GLN A O 1
ATOM 2486 N N . GLU A 1 305 ? 32.067 16.592 -63.955 1.00 93.81 305 GLU A N 1
ATOM 2487 C CA . GLU A 1 305 ? 33.212 15.681 -64.008 1.00 93.81 305 GLU A CA 1
ATOM 2488 C C . GLU A 1 305 ? 33.050 14.617 -65.096 1.00 93.81 305 GLU A C 1
ATOM 2490 O O . GLU A 1 305 ? 34.030 14.320 -65.773 1.00 93.81 305 GLU A O 1
ATOM 2495 N N . VAL A 1 306 ? 31.834 14.119 -65.346 1.00 92.44 306 VAL A N 1
ATOM 2496 C CA . VAL A 1 306 ? 31.556 13.214 -66.479 1.00 92.44 306 VAL A CA 1
ATOM 2497 C C . VAL A 1 306 ? 31.903 13.900 -67.807 1.00 92.44 306 VAL A C 1
ATOM 2499 O O . VAL A 1 306 ? 32.636 13.355 -68.637 1.00 92.44 306 VAL A O 1
ATOM 2502 N N . ILE A 1 307 ? 31.429 15.138 -67.995 1.00 93.69 307 ILE A N 1
ATOM 2503 C CA . ILE A 1 307 ? 31.703 15.937 -69.199 1.00 93.69 307 ILE A CA 1
ATOM 2504 C C . ILE A 1 307 ? 33.203 16.236 -69.324 1.00 93.69 307 ILE A C 1
ATOM 2506 O O . ILE A 1 307 ? 33.784 16.087 -70.403 1.00 93.69 307 ILE A O 1
ATOM 2510 N N . ASN A 1 308 ? 33.847 16.651 -68.233 1.00 93.12 308 ASN A N 1
ATOM 2511 C CA . ASN A 1 308 ? 35.272 16.971 -68.214 1.00 93.12 308 ASN A CA 1
ATOM 2512 C C . ASN A 1 308 ? 36.130 15.728 -68.448 1.00 93.12 308 ASN A C 1
ATOM 2514 O O . ASN A 1 308 ? 37.104 15.814 -69.185 1.00 93.12 308 ASN A O 1
ATOM 2518 N N . GLY A 1 309 ? 35.759 14.574 -67.892 1.00 90.50 309 GLY A N 1
ATOM 2519 C CA . GLY A 1 309 ? 36.433 13.297 -68.120 1.00 90.50 309 GLY A CA 1
ATOM 2520 C C . GLY A 1 309 ? 36.472 12.937 -69.604 1.00 90.50 309 GLY A C 1
ATOM 2521 O O . GLY A 1 309 ? 37.516 12.543 -70.120 1.00 90.50 309 GLY A O 1
ATOM 2522 N N . PHE A 1 310 ? 35.373 13.181 -70.321 1.00 92.25 310 PHE A N 1
ATOM 2523 C CA . PHE A 1 310 ? 35.326 13.019 -71.773 1.00 92.25 310 PHE A CA 1
ATOM 2524 C C . PHE A 1 310 ? 36.153 14.074 -72.527 1.00 92.25 310 PHE A C 1
ATOM 2526 O O . PHE A 1 310 ? 36.939 13.745 -73.419 1.00 92.25 310 PHE A O 1
ATOM 2533 N N . LYS A 1 311 ? 36.005 15.359 -72.183 1.00 91.19 311 LYS A N 1
ATOM 2534 C CA . LYS A 1 311 ? 36.722 16.456 -72.861 1.00 91.19 311 LYS A CA 1
ATOM 2535 C C . LYS A 1 311 ? 38.237 16.394 -72.652 1.00 91.19 311 LYS A C 1
ATOM 2537 O O . LYS A 1 311 ? 38.982 16.683 -73.585 1.00 91.19 311 LYS A O 1
ATOM 2542 N N . ASN A 1 312 ? 38.675 15.982 -71.466 1.00 91.00 312 ASN A N 1
ATOM 2543 C CA . ASN A 1 312 ? 40.080 15.860 -71.074 1.00 91.00 312 ASN A CA 1
ATOM 2544 C C . ASN A 1 312 ? 40.702 14.520 -71.489 1.00 91.00 312 ASN A C 1
ATOM 2546 O O . ASN A 1 312 ? 41.881 14.286 -71.219 1.00 91.00 312 ASN A O 1
ATOM 2550 N N . ALA A 1 313 ? 39.942 13.641 -72.150 1.00 90.12 313 ALA A N 1
ATOM 2551 C CA . ALA A 1 313 ? 40.504 12.455 -72.772 1.00 90.12 313 ALA A CA 1
ATOM 2552 C C . ALA A 1 313 ? 41.631 12.818 -73.751 1.00 90.12 313 ALA A C 1
ATOM 2554 O O . ALA A 1 313 ? 41.719 13.930 -74.277 1.00 90.12 313 ALA A O 1
ATOM 2555 N N . LYS A 1 314 ? 42.500 11.851 -74.052 1.00 91.44 314 LYS A N 1
ATOM 2556 C CA . LYS A 1 314 ? 43.547 12.055 -75.053 1.00 91.44 314 LYS A CA 1
ATOM 2557 C C . LYS A 1 314 ? 42.920 12.107 -76.449 1.00 91.44 314 LYS A C 1
ATOM 2559 O O . LYS A 1 314 ? 42.541 11.078 -77.012 1.00 91.44 314 LYS A O 1
ATOM 2564 N N . TRP A 1 315 ? 42.826 13.313 -77.001 1.00 93.38 315 TRP A N 1
ATOM 2565 C CA . TRP A 1 315 ? 42.363 13.570 -78.363 1.00 93.38 315 TRP A CA 1
ATOM 2566 C C . TRP A 1 315 ? 43.546 13.686 -79.324 1.00 93.38 315 TRP A C 1
ATOM 2568 O O . TRP A 1 315 ? 44.475 14.455 -79.089 1.00 93.38 315 TRP A O 1
ATOM 2578 N N . GLY A 1 316 ? 43.503 12.928 -80.415 1.00 92.19 316 GLY A N 1
ATOM 2579 C CA . GLY A 1 316 ? 44.380 13.102 -81.570 1.00 92.19 316 GLY A CA 1
ATOM 2580 C C . GLY A 1 316 ? 43.673 13.835 -82.708 1.00 92.19 316 GLY A C 1
ATOM 2581 O O . GLY A 1 316 ? 42.457 14.034 -82.678 1.00 92.19 316 GLY A O 1
ATOM 2582 N N . GLU A 1 317 ? 44.427 14.182 -83.748 1.00 90.81 317 GLU A N 1
ATOM 2583 C CA . GLU A 1 317 ? 43.881 14.649 -85.023 1.00 90.81 317 GLU A CA 1
ATOM 2584 C C . GLU A 1 317 ? 44.109 13.591 -86.103 1.00 90.81 317 GLU A C 1
ATOM 2586 O O . GLU A 1 317 ? 45.211 13.069 -86.263 1.00 90.81 317 GLU A O 1
ATOM 2591 N N . GLY A 1 318 ? 43.057 13.270 -86.847 1.00 88.62 318 GLY A N 1
ATOM 2592 C CA . GLY A 1 318 ? 43.128 12.474 -88.065 1.00 88.62 318 GLY A CA 1
ATOM 2593 C C . GLY A 1 318 ? 42.785 13.322 -89.282 1.00 88.62 318 GLY A C 1
ATOM 2594 O O . GLY A 1 318 ? 42.247 14.424 -89.163 1.00 88.62 318 GLY A O 1
ATOM 2595 N N . THR A 1 319 ? 43.088 12.816 -90.476 1.00 88.31 319 THR A N 1
ATOM 2596 C CA . THR A 1 319 ? 42.681 13.476 -91.721 1.00 88.31 319 THR A CA 1
ATOM 2597 C C . THR A 1 319 ? 42.099 12.469 -92.697 1.00 88.31 319 THR A C 1
ATOM 2599 O O . THR A 1 319 ? 42.552 11.331 -92.761 1.00 88.31 319 THR A O 1
ATOM 2602 N N . GLU A 1 320 ? 41.126 12.911 -93.481 1.00 86.56 320 GLU A N 1
ATOM 2603 C CA . GLU A 1 320 ? 40.520 12.145 -94.571 1.00 86.56 320 GLU A CA 1
ATOM 2604 C C . GLU A 1 320 ? 40.681 12.943 -95.873 1.00 86.56 320 GLU A C 1
ATOM 2606 O O . GLU A 1 320 ? 40.823 14.170 -95.829 1.00 86.56 320 GLU A O 1
ATOM 2611 N N . GLY A 1 321 ? 40.740 12.268 -97.021 1.00 84.38 321 GLY A N 1
ATOM 2612 C CA . GLY A 1 321 ? 40.952 12.902 -98.329 1.00 84.38 321 GLY A CA 1
ATOM 2613 C C . GLY A 1 321 ? 42.418 13.168 -98.703 1.00 84.38 321 GLY A C 1
ATOM 2614 O O . GLY A 1 321 ? 43.347 12.882 -97.941 1.00 84.38 321 GLY A O 1
ATOM 2615 N N . THR A 1 322 ? 42.621 13.714 -99.903 1.00 80.12 322 THR A N 1
ATOM 2616 C CA . THR A 1 322 ? 43.936 13.999 -100.505 1.00 80.12 322 THR A CA 1
ATOM 2617 C C . THR A 1 322 ? 44.577 15.270 -99.912 1.00 80.12 322 THR A C 1
ATOM 2619 O O . THR A 1 322 ? 43.914 16.024 -99.202 1.00 80.12 322 THR A O 1
ATOM 2622 N N . PRO A 1 323 ? 45.870 15.562 -100.150 1.00 72.81 323 PRO A N 1
ATOM 2623 C CA . PRO A 1 323 ? 46.561 16.693 -99.508 1.00 72.81 323 PRO A CA 1
ATOM 2624 C C . PRO A 1 323 ? 45.896 18.077 -99.682 1.00 72.81 323 PRO A C 1
ATOM 2626 O O . PRO A 1 323 ? 46.056 18.930 -98.813 1.00 72.81 323 PRO A O 1
ATOM 2629 N N . GLY A 1 324 ? 45.117 18.289 -100.753 1.00 72.81 324 GLY A N 1
ATOM 2630 C CA . GLY A 1 324 ? 44.407 19.549 -101.036 1.00 72.81 324 GLY A CA 1
ATOM 2631 C C . GLY A 1 324 ? 42.888 19.539 -100.802 1.00 72.81 324 GLY A C 1
ATOM 2632 O O . GLY A 1 324 ? 42.275 20.605 -100.850 1.00 72.81 324 GLY A O 1
ATOM 2633 N N . PHE A 1 325 ? 42.285 18.373 -100.541 1.00 81.44 325 PHE A N 1
ATOM 2634 C CA . PHE A 1 325 ? 40.833 18.182 -100.428 1.00 81.44 325 PHE A CA 1
ATOM 2635 C C . PHE A 1 325 ? 40.501 17.251 -99.262 1.00 81.44 325 PHE A C 1
ATOM 2637 O O . PHE A 1 325 ? 41.129 16.209 -99.096 1.00 81.44 325 PHE A O 1
ATOM 2644 N N . GLY A 1 326 ? 39.486 17.590 -98.474 1.00 85.44 326 GLY A N 1
ATOM 2645 C CA . GLY A 1 326 ? 39.068 16.778 -97.330 1.00 85.44 326 GLY A CA 1
ATOM 2646 C C . GLY A 1 326 ? 38.960 17.556 -96.034 1.00 85.44 326 GLY A C 1
ATOM 2647 O O . GLY A 1 326 ? 38.828 18.783 -96.031 1.00 85.44 326 GLY A O 1
ATOM 2648 N N . TRP A 1 327 ? 39.006 16.830 -94.925 1.00 88.94 327 TRP A N 1
ATOM 2649 C CA . TRP A 1 327 ? 38.866 17.385 -93.584 1.00 88.94 327 TRP A CA 1
ATOM 2650 C C . TRP A 1 327 ? 39.902 16.815 -92.626 1.00 88.94 327 TRP A C 1
ATOM 2652 O O . TRP A 1 327 ? 40.439 15.717 -92.814 1.00 88.94 327 TRP A O 1
ATOM 2662 N N . ARG A 1 328 ? 40.173 17.580 -91.575 1.00 89.12 328 ARG A N 1
ATOM 2663 C CA . ARG A 1 328 ? 40.757 17.077 -90.338 1.00 89.12 328 ARG A CA 1
ATOM 2664 C C . ARG A 1 328 ? 39.620 16.775 -89.364 1.00 89.12 328 ARG A C 1
ATOM 2666 O O . ARG A 1 328 ? 38.593 17.444 -89.394 1.00 89.12 328 ARG A O 1
ATOM 2673 N N . TYR A 1 329 ? 39.791 15.775 -88.517 1.00 91.88 329 TYR A N 1
ATOM 2674 C CA . TYR A 1 329 ? 38.825 15.411 -87.482 1.00 91.88 329 TYR A CA 1
ATOM 2675 C C . TYR A 1 329 ? 39.554 15.163 -86.166 1.00 91.88 329 TYR A C 1
ATOM 2677 O O . TYR A 1 329 ? 40.702 14.716 -86.172 1.00 91.88 329 TYR A O 1
ATOM 2685 N N . LYS A 1 330 ? 38.894 15.420 -85.034 1.00 93.44 330 LYS A N 1
ATOM 2686 C CA . LYS A 1 330 ? 39.422 14.978 -83.737 1.00 93.44 330 LYS A CA 1
ATOM 2687 C C . LYS A 1 330 ? 39.033 13.529 -83.504 1.00 93.44 330 LYS A C 1
ATOM 2689 O O . LYS A 1 330 ? 37.916 13.143 -83.830 1.00 93.44 330 LYS A O 1
ATOM 2694 N N . THR A 1 331 ? 39.931 12.723 -82.958 1.00 94.69 331 THR A N 1
ATOM 2695 C CA . THR A 1 331 ? 39.682 11.301 -82.701 1.00 94.69 331 THR A CA 1
ATOM 2696 C C . THR A 1 331 ? 40.147 10.898 -81.316 1.00 94.69 331 THR A C 1
ATOM 2698 O O . THR A 1 331 ? 41.193 11.343 -80.848 1.00 94.69 331 THR A O 1
ATOM 2701 N N . THR A 1 332 ? 39.373 10.044 -80.662 1.00 94.50 332 THR A N 1
ATOM 2702 C CA . THR A 1 332 ? 39.769 9.381 -79.422 1.00 94.50 332 THR A CA 1
ATOM 2703 C C . THR A 1 332 ? 39.255 7.945 -79.417 1.00 94.50 332 THR A C 1
ATOM 2705 O O . THR A 1 332 ? 38.375 7.577 -80.199 1.00 94.50 332 THR A O 1
ATOM 2708 N N . THR A 1 333 ? 39.837 7.098 -78.576 1.00 93.38 333 THR A N 1
ATOM 2709 C CA . THR A 1 333 ? 39.345 5.742 -78.321 1.00 93.38 333 THR A CA 1
ATOM 2710 C C . THR A 1 333 ? 39.244 5.562 -76.821 1.00 93.38 333 THR A C 1
ATOM 2712 O O . THR A 1 333 ? 40.248 5.683 -76.125 1.00 93.38 333 THR A O 1
ATOM 2715 N N . LEU A 1 334 ? 38.030 5.304 -76.344 1.00 93.31 334 LEU A N 1
ATOM 2716 C CA . LEU A 1 334 ? 37.709 5.171 -74.927 1.00 93.31 334 LEU A CA 1
ATOM 2717 C C . LEU A 1 334 ? 37.174 3.775 -74.639 1.00 93.31 334 LEU A C 1
ATOM 2719 O O . LEU A 1 334 ? 36.625 3.120 -75.523 1.00 93.31 334 LEU A O 1
ATOM 2723 N N . GLU A 1 335 ? 37.314 3.325 -73.401 1.00 92.81 335 GLU A N 1
ATOM 2724 C CA . GLU A 1 335 ? 36.658 2.107 -72.938 1.00 92.81 335 GLU A CA 1
ATOM 2725 C C . GLU A 1 335 ? 35.275 2.447 -72.391 1.00 92.81 335 GLU A C 1
ATOM 2727 O O . GLU A 1 335 ? 35.095 3.443 -71.687 1.00 92.81 335 GLU A O 1
ATOM 2732 N N . GLY A 1 336 ? 34.289 1.630 -72.738 1.00 92.75 336 GLY A N 1
ATOM 2733 C CA . GLY A 1 336 ? 32.913 1.871 -72.346 1.00 92.75 336 GLY A CA 1
ATOM 2734 C C . GLY A 1 336 ? 32.032 0.642 -72.458 1.00 92.75 336 GLY A C 1
ATOM 2735 O O . GLY A 1 336 ? 32.511 -0.471 -72.688 1.00 92.75 336 GLY A O 1
ATOM 2736 N N . TYR A 1 337 ? 30.732 0.863 -72.320 1.00 90.94 337 TYR A N 1
ATOM 2737 C CA . TYR A 1 337 ? 29.709 -0.157 -72.466 1.00 90.94 337 TYR A CA 1
ATOM 2738 C C . TYR A 1 337 ? 28.874 0.054 -73.730 1.00 90.94 337 TYR A C 1
ATOM 2740 O O . TYR A 1 337 ? 28.559 1.174 -74.133 1.00 90.94 337 TYR A O 1
ATOM 2748 N N . LYS A 1 338 ? 28.495 -1.058 -74.362 1.00 88.75 338 LYS A N 1
ATOM 2749 C CA . LYS A 1 338 ? 27.449 -1.119 -75.386 1.00 88.75 338 LYS A CA 1
ATOM 2750 C C . LYS A 1 338 ? 26.532 -2.281 -75.041 1.00 88.75 338 LYS A C 1
ATOM 2752 O O . LYS A 1 338 ? 26.988 -3.420 -75.010 1.00 88.75 338 LYS A O 1
ATOM 2757 N N . ASN A 1 339 ? 25.256 -2.003 -74.777 1.00 85.31 339 ASN A N 1
ATOM 2758 C CA . ASN A 1 339 ? 24.266 -3.008 -74.367 1.00 85.31 339 ASN A CA 1
ATOM 2759 C C . ASN A 1 339 ? 24.764 -3.888 -73.196 1.00 85.31 339 ASN A C 1
ATOM 2761 O O . ASN A 1 339 ? 24.635 -5.110 -73.233 1.00 85.31 339 ASN A O 1
ATOM 2765 N N . GLY A 1 340 ? 25.411 -3.275 -72.197 1.00 82.75 340 GLY A N 1
ATOM 2766 C CA . GLY A 1 340 ? 25.969 -3.967 -71.026 1.00 82.75 340 GLY A CA 1
ATOM 2767 C C . GLY A 1 340 ? 27.291 -4.714 -71.255 1.00 82.75 340 GLY A C 1
ATOM 2768 O O . GLY A 1 340 ? 27.859 -5.248 -70.307 1.00 82.75 340 GLY A O 1
ATOM 2769 N N . GLN A 1 341 ? 27.831 -4.742 -72.478 1.00 87.81 341 GLN A N 1
ATOM 2770 C CA . GLN A 1 341 ? 29.115 -5.385 -72.777 1.00 87.81 341 GLN A CA 1
ATOM 2771 C C . GLN A 1 341 ? 30.262 -4.374 -72.819 1.00 87.81 341 GLN A C 1
ATOM 2773 O O . GLN A 1 341 ? 30.128 -3.306 -73.415 1.00 87.81 341 GLN A O 1
ATOM 2778 N N . GLN A 1 342 ? 31.403 -4.735 -72.225 1.00 91.75 342 GLN A N 1
ATOM 2779 C CA . GLN A 1 342 ? 32.630 -3.933 -72.259 1.00 91.75 342 GLN A CA 1
ATOM 2780 C C . GLN A 1 342 ? 33.220 -3.895 -73.676 1.00 91.75 342 GLN A C 1
ATOM 2782 O O . GLN A 1 342 ? 33.505 -4.941 -74.264 1.00 91.75 342 GLN A O 1
ATOM 2787 N N . VAL A 1 343 ? 33.436 -2.691 -74.201 1.00 93.00 343 VAL A N 1
ATOM 2788 C CA . VAL A 1 343 ? 33.887 -2.425 -75.573 1.00 93.00 343 VAL A CA 1
ATOM 2789 C C . VAL A 1 343 ? 34.886 -1.268 -75.617 1.00 93.00 343 VAL A C 1
ATOM 2791 O O . VAL A 1 343 ? 34.917 -0.416 -74.729 1.00 93.00 343 VAL A O 1
ATOM 2794 N N . LYS A 1 344 ? 35.673 -1.193 -76.695 1.00 93.62 344 LYS A N 1
ATOM 2795 C CA . LYS A 1 344 ? 36.424 0.016 -77.061 1.00 93.62 344 LYS A CA 1
ATOM 2796 C C . LYS A 1 344 ? 35.609 0.826 -78.061 1.00 93.62 344 LYS A C 1
ATOM 2798 O O . LYS A 1 344 ? 35.143 0.297 -79.068 1.00 93.62 344 LYS A O 1
ATOM 2803 N N . VAL A 1 345 ? 35.443 2.112 -77.796 1.00 94.00 345 VAL A N 1
ATOM 2804 C CA . VAL A 1 345 ? 34.634 3.035 -78.590 1.00 94.00 345 VAL A CA 1
ATOM 2805 C C . VAL A 1 345 ? 35.559 4.058 -79.229 1.00 94.00 345 VAL A C 1
ATOM 2807 O O . VAL A 1 345 ? 36.121 4.912 -78.546 1.00 94.00 345 VAL A O 1
ATOM 2810 N N . LYS A 1 346 ? 35.733 3.976 -80.549 1.00 94.69 346 LYS A N 1
ATOM 2811 C CA . LYS A 1 346 ? 36.430 5.004 -81.322 1.00 94.69 346 LYS A CA 1
ATOM 2812 C C . LYS A 1 346 ? 35.436 6.080 -81.724 1.00 94.69 346 LYS A C 1
ATOM 2814 O O . LYS A 1 346 ? 34.438 5.782 -82.376 1.00 94.69 346 LYS A O 1
ATOM 2819 N N . ILE A 1 347 ? 35.739 7.318 -81.359 1.00 95.12 347 ILE A N 1
ATOM 2820 C CA . ILE A 1 347 ? 34.873 8.476 -81.565 1.00 95.12 347 ILE A CA 1
ATOM 2821 C C . ILE A 1 347 ? 35.639 9.487 -82.407 1.00 95.12 347 ILE A C 1
ATOM 2823 O O . ILE A 1 347 ? 36.733 9.910 -82.030 1.00 95.12 347 ILE A O 1
ATOM 2827 N N . ASN A 1 348 ? 35.061 9.877 -83.541 1.00 93.88 348 ASN A N 1
ATOM 2828 C CA . ASN A 1 348 ? 35.587 10.930 -84.398 1.00 93.88 348 ASN A CA 1
ATOM 2829 C C . ASN A 1 348 ? 34.622 12.119 -84.414 1.00 93.88 348 ASN A C 1
ATOM 2831 O O . ASN A 1 348 ? 33.434 11.952 -84.676 1.00 93.88 348 ASN A O 1
ATOM 2835 N N . LEU A 1 349 ? 35.149 13.317 -84.185 1.00 92.25 349 LEU A N 1
ATOM 2836 C CA . LEU A 1 349 ? 34.442 14.589 -84.301 1.00 92.25 349 LEU A CA 1
ATOM 2837 C C . LEU A 1 349 ? 34.816 15.215 -85.645 1.00 92.25 349 LEU A C 1
ATOM 2839 O O . LEU A 1 349 ? 35.958 15.646 -85.835 1.00 92.25 349 LEU A O 1
ATOM 2843 N N . VAL A 1 350 ? 33.878 15.212 -86.589 1.00 90.19 350 VAL A N 1
ATOM 2844 C CA . VAL A 1 350 ? 34.137 15.475 -88.011 1.00 90.19 350 VAL A CA 1
ATOM 2845 C C . VAL A 1 350 ? 33.398 16.748 -88.447 1.00 90.19 350 VAL A C 1
ATOM 2847 O O . VAL A 1 350 ? 32.215 16.905 -88.127 1.00 90.19 350 VAL A O 1
ATOM 2850 N N . PRO A 1 351 ? 34.052 17.671 -89.179 1.00 86.50 351 PRO A N 1
ATOM 2851 C CA . PRO A 1 351 ? 33.387 18.869 -89.679 1.00 86.50 351 PRO A CA 1
ATOM 2852 C C . PRO A 1 351 ? 32.454 18.504 -90.844 1.00 86.50 351 PRO A C 1
ATOM 2854 O O . PRO A 1 351 ? 32.747 17.594 -91.617 1.00 86.50 351 PRO A O 1
ATOM 2857 N N . THR A 1 352 ? 31.342 19.222 -91.027 1.00 74.19 352 THR A N 1
ATOM 2858 C CA . THR A 1 352 ? 30.397 18.921 -92.132 1.00 74.19 352 THR A CA 1
ATOM 2859 C C . THR A 1 352 ? 30.941 19.193 -93.527 1.00 74.19 352 THR A C 1
ATOM 2861 O O . THR A 1 352 ? 30.554 18.515 -94.478 1.00 74.19 352 THR A O 1
ATOM 2864 N N . LYS A 1 353 ? 31.775 20.223 -93.702 1.00 77.50 353 LYS A N 1
ATOM 2865 C CA . LYS A 1 353 ? 32.194 20.660 -95.038 1.00 77.50 353 LYS A CA 1
ATOM 2866 C C . LYS A 1 353 ? 33.469 19.945 -95.454 1.00 77.50 353 LYS A C 1
ATOM 2868 O O . LYS A 1 353 ? 34.550 20.245 -94.950 1.00 77.50 353 LYS A O 1
ATOM 2873 N N . TRP A 1 354 ? 33.348 19.050 -96.429 1.00 79.94 354 TRP A N 1
ATOM 2874 C CA . TRP A 1 354 ? 34.495 18.583 -97.202 1.00 79.94 354 TRP A CA 1
ATOM 2875 C C . TRP A 1 354 ? 35.119 19.774 -97.936 1.00 79.94 354 TRP A C 1
ATOM 2877 O O . TRP A 1 354 ? 34.418 20.472 -98.676 1.00 79.94 354 TRP A O 1
ATOM 2887 N N . SER A 1 355 ? 36.414 20.030 -97.734 1.00 79.12 355 SER A N 1
ATOM 2888 C CA . SER A 1 355 ? 37.088 21.109 -98.460 1.00 79.12 355 SER A CA 1
ATOM 2889 C C . SER A 1 355 ? 37.089 20.830 -99.964 1.00 79.12 355 SER A C 1
ATOM 2891 O O . SER A 1 355 ? 37.478 19.744 -100.399 1.00 79.12 355 SER A O 1
ATOM 2893 N N . LYS A 1 356 ? 36.670 21.828 -100.752 1.00 72.50 356 LYS A N 1
ATOM 2894 C CA . LYS A 1 356 ? 36.653 21.805 -102.225 1.00 72.50 356 LYS A CA 1
ATOM 2895 C C . LYS A 1 356 ? 37.822 22.595 -102.847 1.00 72.50 356 LYS A C 1
ATOM 2897 O O . LYS A 1 356 ? 37.747 22.951 -104.018 1.00 72.50 356 LYS A O 1
ATOM 2902 N N . GLY A 1 357 ? 38.884 22.856 -102.077 1.00 68.81 357 GLY A N 1
ATOM 2903 C CA . GLY A 1 357 ? 40.093 23.575 -102.505 1.00 68.81 357 GLY A CA 1
ATOM 2904 C C . GLY A 1 357 ? 40.541 24.619 -101.472 1.00 68.81 357 GLY A C 1
ATOM 2905 O O . GLY A 1 357 ? 39.707 25.189 -100.776 1.00 68.81 357 GLY A O 1
ATOM 2906 N N . GLY A 1 358 ? 41.856 24.855 -101.353 1.00 68.88 358 GLY A N 1
ATOM 2907 C CA . GLY A 1 358 ? 42.445 25.795 -100.377 1.00 68.88 358 GLY A CA 1
ATOM 2908 C C . GLY A 1 358 ? 42.971 25.169 -99.073 1.00 68.88 358 GLY A C 1
ATOM 2909 O O . GLY A 1 358 ? 43.343 25.897 -98.159 1.00 68.88 358 GLY A O 1
ATOM 2910 N N . GLY A 1 359 ? 43.037 23.833 -98.989 1.00 79.31 359 GLY A N 1
ATOM 2911 C CA . GLY A 1 359 ? 43.493 23.085 -97.807 1.00 79.31 359 GLY A CA 1
ATOM 2912 C C . GLY A 1 359 ? 42.347 22.378 -97.075 1.00 79.31 359 GLY A C 1
ATOM 2913 O O . GLY A 1 359 ? 41.182 22.719 -97.262 1.00 79.31 359 GLY A O 1
ATOM 2914 N N . LYS A 1 360 ? 42.652 21.348 -96.273 1.00 83.94 360 LYS A N 1
ATOM 2915 C CA . LYS A 1 360 ? 41.629 20.565 -95.548 1.00 83.94 360 LYS A CA 1
ATOM 2916 C C . LYS A 1 360 ? 40.888 21.429 -94.523 1.00 83.94 360 LYS A C 1
ATOM 2918 O O . LYS A 1 360 ? 41.523 22.209 -93.816 1.00 83.94 360 LYS A O 1
ATOM 2923 N N . THR A 1 361 ? 39.577 21.225 -94.386 1.00 85.69 361 THR A N 1
ATOM 2924 C CA . THR A 1 361 ? 38.776 21.872 -93.335 1.00 85.69 361 THR A CA 1
ATOM 2925 C C . THR A 1 361 ? 39.377 21.545 -91.960 1.00 85.69 361 THR A C 1
ATOM 2927 O O . THR A 1 361 ? 39.638 20.362 -91.708 1.00 85.69 361 THR A O 1
ATOM 2930 N N . PRO A 1 362 ? 39.638 22.540 -91.087 1.00 85.88 362 PRO A N 1
ATOM 2931 C CA . PRO A 1 362 ? 40.188 22.301 -89.754 1.00 85.88 362 PRO A CA 1
ATOM 2932 C C . PRO A 1 362 ? 39.312 21.368 -88.913 1.00 85.88 362 PRO A C 1
ATOM 2934 O O . PRO A 1 362 ? 38.101 21.283 -89.121 1.00 85.88 362 PRO A O 1
ATOM 2937 N N . ALA A 1 363 ? 39.932 20.677 -87.955 1.00 86.50 363 ALA A N 1
ATOM 2938 C CA . ALA A 1 363 ? 39.206 19.794 -87.054 1.00 86.50 363 ALA A CA 1
ATOM 2939 C C . ALA A 1 363 ? 38.286 20.619 -86.130 1.00 86.50 363 ALA A C 1
ATOM 2941 O O . ALA A 1 363 ? 38.730 21.653 -85.623 1.00 86.50 363 ALA A O 1
ATOM 2942 N N . PRO A 1 364 ? 37.041 20.171 -85.880 1.00 87.19 364 PRO A N 1
ATOM 2943 C CA . PRO A 1 364 ? 36.133 20.819 -84.941 1.00 87.19 364 PRO A CA 1
ATOM 2944 C C . PRO A 1 364 ? 36.741 20.987 -83.548 1.00 87.19 364 PRO A C 1
ATOM 2946 O O . PRO A 1 364 ? 37.505 20.138 -83.068 1.00 87.19 364 PRO A O 1
ATOM 2949 N N . ASN A 1 365 ? 36.353 22.055 -82.857 1.00 86.75 365 ASN A N 1
ATOM 2950 C CA . ASN A 1 365 ? 36.612 22.190 -81.435 1.00 86.75 365 ASN A CA 1
ATOM 2951 C C . ASN A 1 365 ? 35.661 21.268 -80.651 1.00 86.75 365 ASN A C 1
ATOM 2953 O O . ASN A 1 365 ? 34.528 21.021 -81.057 1.00 86.75 365 ASN A O 1
ATOM 2957 N N . LEU A 1 366 ? 36.105 20.779 -79.490 1.00 87.81 366 LEU A N 1
ATOM 2958 C CA . LEU A 1 366 ? 35.230 20.046 -78.570 1.00 87.81 366 LEU A CA 1
ATOM 2959 C C . LEU A 1 366 ? 34.039 20.913 -78.142 1.00 87.81 366 LEU A C 1
ATOM 2961 O O . LEU A 1 366 ? 32.963 20.377 -77.917 1.00 87.81 366 LEU A O 1
ATOM 2965 N N . ASN A 1 367 ? 34.209 22.235 -78.074 1.00 86.56 367 ASN A N 1
ATOM 2966 C CA . ASN A 1 367 ? 33.136 23.175 -77.743 1.00 86.56 367 ASN A CA 1
ATOM 2967 C C . ASN A 1 367 ? 32.087 23.347 -78.855 1.00 86.56 367 ASN A C 1
ATOM 2969 O O . ASN A 1 367 ? 31.037 23.921 -78.591 1.00 86.56 367 ASN A O 1
ATOM 2973 N N . ASP A 1 368 ? 32.316 22.804 -80.055 1.00 87.19 368 ASP A N 1
ATOM 2974 C CA . ASP A 1 368 ? 31.336 22.829 -81.150 1.00 87.19 368 ASP A CA 1
ATOM 2975 C C . ASP A 1 368 ? 30.281 21.707 -81.023 1.00 87.19 368 ASP A C 1
ATOM 2977 O O . ASP A 1 368 ? 29.510 21.452 -81.954 1.00 87.19 368 ASP A O 1
ATOM 2981 N N . TYR A 1 369 ? 30.262 21.004 -79.889 1.00 90.62 369 TYR A N 1
ATOM 2982 C CA . TYR A 1 369 ? 29.332 19.929 -79.551 1.00 90.62 369 TYR A CA 1
ATOM 2983 C C . TYR A 1 369 ? 28.668 20.249 -78.214 1.00 90.62 369 TYR A C 1
ATOM 2985 O O . TYR A 1 369 ? 29.296 20.799 -77.306 1.00 90.62 369 TYR A O 1
ATOM 2993 N N . SER A 1 370 ? 27.396 19.887 -78.085 1.00 90.94 370 SER A N 1
ATOM 2994 C CA . SER A 1 370 ? 26.676 19.948 -76.817 1.00 90.94 370 SER A CA 1
ATOM 2995 C C . SER A 1 370 ? 26.847 18.637 -76.060 1.00 90.94 370 SER A C 1
ATOM 2997 O O . SER A 1 370 ? 26.709 17.558 -76.639 1.00 90.94 370 SER A O 1
ATOM 2999 N N . TYR A 1 371 ? 27.104 18.753 -74.761 1.00 92.50 371 TYR A N 1
ATOM 3000 C CA . TYR A 1 371 ? 27.280 17.636 -73.843 1.00 92.50 371 TYR A CA 1
ATOM 3001 C C . TYR A 1 371 ? 26.184 17.709 -72.795 1.00 92.50 371 TYR A C 1
ATOM 3003 O O . TYR A 1 371 ? 26.001 18.757 -72.178 1.00 92.50 371 TYR A O 1
ATOM 3011 N N . ALA A 1 372 ? 25.475 16.607 -72.602 1.00 92.69 372 ALA A N 1
ATOM 3012 C CA . ALA A 1 372 ? 24.468 16.477 -71.568 1.00 92.69 372 ALA A CA 1
ATOM 3013 C C . ALA A 1 372 ? 24.775 15.230 -70.750 1.00 92.69 372 ALA A C 1
ATOM 3015 O O . ALA A 1 372 ? 24.876 14.127 -71.288 1.00 92.69 372 ALA A O 1
ATOM 3016 N N . ASP A 1 373 ? 24.936 15.423 -69.451 1.00 93.00 373 ASP A N 1
ATOM 3017 C CA . ASP A 1 373 ? 24.971 14.324 -68.507 1.00 93.00 373 ASP A CA 1
ATOM 3018 C C . ASP A 1 373 ? 23.608 13.610 -68.487 1.00 93.00 373 ASP A C 1
ATOM 3020 O O . ASP A 1 373 ? 22.557 14.245 -68.411 1.00 93.00 373 ASP A O 1
ATOM 3024 N N . GLN A 1 374 ? 23.638 12.287 -68.610 1.00 93.38 374 GLN A N 1
ATOM 3025 C CA . GLN A 1 374 ? 22.472 11.408 -68.532 1.00 93.38 374 GLN A CA 1
ATOM 3026 C C . GLN A 1 374 ? 22.641 10.341 -67.447 1.00 93.38 374 GLN A C 1
ATOM 3028 O O . GLN A 1 374 ? 21.893 9.362 -67.441 1.00 93.38 374 GLN A O 1
ATOM 3033 N N . SER A 1 375 ? 23.640 10.489 -66.576 1.00 93.50 375 SER A N 1
ATOM 3034 C CA . SER A 1 375 ? 23.957 9.500 -65.554 1.00 93.50 375 SER A CA 1
ATOM 3035 C C . SER A 1 375 ? 22.802 9.360 -64.573 1.00 93.50 375 SER A C 1
ATOM 3037 O O . SER A 1 375 ? 22.204 10.351 -64.142 1.00 93.50 375 SER A O 1
ATOM 3039 N N . THR A 1 376 ? 22.502 8.121 -64.213 1.00 93.75 376 THR A N 1
ATOM 3040 C CA . THR A 1 376 ? 21.496 7.776 -63.213 1.00 93.75 376 THR A CA 1
ATOM 3041 C C . THR A 1 376 ? 22.169 7.060 -62.059 1.00 93.75 376 THR A C 1
ATOM 3043 O O . THR A 1 376 ? 23.113 6.299 -62.256 1.00 93.75 376 THR A O 1
ATOM 3046 N N . GLY A 1 377 ? 21.718 7.325 -60.841 1.00 93.69 377 GLY A N 1
ATOM 3047 C CA . GLY A 1 377 ? 22.278 6.701 -59.655 1.00 93.69 377 GLY A CA 1
ATOM 3048 C C . GLY A 1 377 ? 21.233 6.450 -58.586 1.00 93.69 377 GLY A C 1
ATOM 3049 O O . GLY A 1 377 ? 20.115 6.970 -58.636 1.00 93.69 377 GLY A O 1
ATOM 3050 N N . LYS A 1 378 ? 21.621 5.628 -57.618 1.00 94.69 378 LYS A N 1
ATOM 3051 C CA . LYS A 1 378 ? 20.844 5.280 -56.428 1.00 94.69 378 LYS A CA 1
ATOM 3052 C C . LYS A 1 378 ? 21.772 5.133 -55.227 1.00 94.69 378 LYS A C 1
ATOM 3054 O O . LYS A 1 378 ? 22.965 4.875 -55.393 1.00 94.69 378 LYS A O 1
ATOM 3059 N N . ILE A 1 379 ? 21.221 5.280 -54.027 1.00 94.94 379 ILE A N 1
ATOM 3060 C CA . ILE A 1 379 ? 21.948 5.092 -52.771 1.00 94.94 379 ILE A CA 1
ATOM 3061 C C . ILE A 1 379 ? 21.433 3.840 -52.075 1.00 94.94 379 ILE A C 1
ATOM 3063 O O . ILE A 1 379 ? 20.226 3.700 -51.896 1.00 94.94 379 ILE A O 1
ATOM 3067 N N . LYS A 1 380 ? 22.342 2.953 -51.677 1.00 95.19 380 LYS A N 1
ATOM 3068 C CA . LYS A 1 380 ? 22.081 1.810 -50.800 1.00 95.19 380 LYS A CA 1
ATOM 3069 C C . LYS A 1 380 ? 22.328 2.199 -49.346 1.00 95.19 380 LYS A C 1
ATOM 3071 O O . LYS A 1 380 ? 23.306 2.890 -49.059 1.00 95.19 380 LYS A O 1
ATOM 3076 N N . LEU A 1 381 ? 21.464 1.729 -48.455 1.00 95.50 381 LEU A N 1
ATOM 3077 C CA . LEU A 1 381 ? 21.559 1.877 -47.008 1.00 95.50 381 LEU A CA 1
ATOM 3078 C C . LEU A 1 381 ? 21.941 0.540 -46.368 1.00 95.50 381 LEU A C 1
ATOM 3080 O O . LEU A 1 381 ? 21.323 -0.485 -46.659 1.00 95.50 381 LEU A O 1
ATOM 3084 N N . TYR A 1 382 ? 22.905 0.580 -45.453 1.00 95.00 382 TYR A N 1
ATOM 3085 C CA . TYR A 1 382 ? 23.319 -0.556 -44.635 1.00 95.00 382 TYR A CA 1
ATOM 3086 C C . TYR A 1 382 ? 23.073 -0.276 -43.147 1.00 95.00 382 TYR A C 1
ATOM 3088 O O . TYR A 1 382 ? 22.953 0.875 -42.724 1.00 95.00 382 TYR A O 1
ATOM 3096 N N . SER A 1 383 ? 23.001 -1.327 -42.328 1.00 91.06 383 SER A N 1
ATOM 3097 C CA . SER A 1 383 ? 22.742 -1.185 -40.891 1.00 91.06 383 SER A CA 1
ATOM 3098 C C . SER A 1 383 ? 23.918 -0.619 -40.092 1.00 91.06 383 SER A C 1
ATOM 3100 O O . SER A 1 383 ? 23.706 -0.085 -39.005 1.00 91.06 383 SER A O 1
ATOM 3102 N N . ASN A 1 384 ? 25.152 -0.757 -40.586 1.00 88.38 384 ASN A N 1
ATOM 3103 C CA . ASN A 1 384 ? 26.362 -0.260 -39.929 1.00 88.38 384 ASN A CA 1
ATOM 3104 C C . ASN A 1 384 ? 27.476 0.064 -40.961 1.00 88.38 384 ASN A C 1
ATOM 3106 O O . ASN A 1 384 ? 27.294 -0.196 -42.155 1.00 88.38 384 ASN A O 1
ATOM 3110 N N . PRO A 1 385 ? 28.616 0.642 -40.527 1.00 88.56 385 PRO A N 1
ATOM 3111 C CA . PRO A 1 385 ? 29.694 1.063 -41.429 1.00 88.56 385 PRO A CA 1
ATOM 3112 C C . PRO A 1 385 ? 30.464 -0.051 -42.158 1.00 88.56 385 PRO A C 1
ATOM 3114 O O . PRO A 1 385 ? 31.165 0.263 -43.119 1.00 88.56 385 PRO A O 1
ATOM 3117 N N . ASP A 1 386 ? 30.350 -1.319 -41.747 1.00 86.50 386 ASP A N 1
ATOM 3118 C CA . ASP A 1 386 ? 31.116 -2.427 -42.343 1.00 86.50 386 ASP A CA 1
ATOM 3119 C C . ASP A 1 386 ? 30.558 -2.865 -43.717 1.00 86.50 386 ASP A C 1
ATOM 3121 O O . ASP A 1 386 ? 31.278 -3.476 -44.508 1.00 86.50 386 ASP A O 1
ATOM 3125 N N . LYS A 1 387 ? 29.308 -2.488 -44.038 1.00 85.31 387 LYS A N 1
ATOM 3126 C CA . LYS A 1 387 ? 28.634 -2.655 -45.348 1.00 85.31 387 LYS A CA 1
ATOM 3127 C C . LYS A 1 387 ? 28.682 -4.079 -45.912 1.00 85.31 387 LYS A C 1
ATOM 3129 O O . LYS A 1 387 ? 29.098 -4.301 -47.050 1.00 85.31 387 LYS A O 1
ATOM 3134 N N . HIS A 1 388 ? 28.217 -5.048 -45.135 1.00 87.19 388 HIS A N 1
ATOM 3135 C CA . HIS A 1 388 ? 28.024 -6.413 -45.625 1.00 87.19 388 HIS A CA 1
ATOM 3136 C C . HIS A 1 388 ? 26.635 -6.615 -46.258 1.00 87.19 388 HIS A C 1
ATOM 3138 O O . HIS A 1 388 ? 25.678 -5.912 -45.933 1.00 87.19 388 HIS A O 1
ATOM 3144 N N . ASP A 1 389 ? 26.504 -7.581 -47.173 1.00 84.06 389 ASP A N 1
ATOM 3145 C CA . ASP A 1 389 ? 25.245 -7.833 -47.898 1.00 84.06 389 ASP A CA 1
ATOM 3146 C C . ASP A 1 389 ? 24.077 -8.206 -46.962 1.00 84.06 389 ASP A C 1
ATOM 3148 O O . ASP A 1 389 ? 22.933 -7.835 -47.216 1.00 84.06 389 ASP A O 1
ATOM 3152 N N . ASP A 1 390 ? 24.350 -8.897 -45.852 1.00 86.69 390 ASP A N 1
ATOM 3153 C CA . ASP A 1 390 ? 23.368 -9.262 -44.817 1.00 86.69 390 ASP A CA 1
ATOM 3154 C C . ASP A 1 390 ? 22.883 -8.063 -43.980 1.00 86.69 390 ASP A C 1
ATOM 3156 O O . ASP A 1 390 ? 21.903 -8.166 -43.240 1.00 86.69 390 ASP A O 1
ATOM 3160 N N . GLN A 1 391 ? 23.550 -6.919 -44.120 1.00 89.19 391 GLN A N 1
ATOM 3161 C CA . GLN A 1 391 ? 23.238 -5.657 -43.456 1.00 89.19 391 GLN A CA 1
ATOM 3162 C C . GLN A 1 391 ? 22.496 -4.680 -44.371 1.00 89.19 391 GLN A C 1
ATOM 3164 O O . GLN A 1 391 ? 22.213 -3.559 -43.947 1.00 89.19 391 GLN A O 1
ATOM 3169 N N . PHE A 1 392 ? 22.202 -5.063 -45.616 1.00 93.81 392 PHE A N 1
ATOM 3170 C CA . PHE A 1 392 ? 21.433 -4.236 -46.539 1.00 93.81 392 PHE A CA 1
ATOM 3171 C C . PHE A 1 392 ? 20.021 -3.981 -45.995 1.00 93.81 392 PHE A C 1
ATOM 3173 O O . PHE A 1 392 ? 19.308 -4.919 -45.632 1.00 93.81 392 PHE A O 1
ATOM 3180 N N . LEU A 1 393 ? 19.616 -2.710 -45.957 1.00 93.88 393 LEU A N 1
ATOM 3181 C CA . LEU A 1 393 ? 18.318 -2.294 -45.421 1.00 93.88 393 LEU A CA 1
ATOM 3182 C C . LEU A 1 393 ? 17.373 -1.776 -46.502 1.00 93.88 393 LEU A C 1
ATOM 3184 O O . LEU A 1 393 ? 16.250 -2.257 -46.610 1.00 93.88 393 LEU A O 1
ATOM 3188 N N . ASP A 1 394 ? 17.809 -0.796 -47.293 1.00 94.88 394 ASP A N 1
ATOM 3189 C CA . ASP A 1 394 ? 16.956 -0.150 -48.295 1.00 94.88 394 ASP A CA 1
ATOM 3190 C C . ASP A 1 394 ? 17.794 0.490 -49.416 1.00 94.88 394 ASP A C 1
ATOM 3192 O O . ASP A 1 394 ? 19.019 0.616 -49.326 1.00 94.88 394 ASP A O 1
ATOM 3196 N N . VAL A 1 395 ? 17.135 0.900 -50.499 1.00 95.00 395 VAL A N 1
ATOM 3197 C CA . VAL A 1 395 ? 17.753 1.585 -51.639 1.00 95.00 395 VAL A CA 1
ATOM 3198 C C . VAL A 1 395 ? 16.837 2.678 -52.187 1.00 95.00 395 VAL A C 1
ATOM 3200 O O . VAL A 1 395 ? 15.618 2.519 -52.261 1.00 95.00 395 VAL A O 1
ATOM 3203 N N . THR A 1 396 ? 17.411 3.806 -52.608 1.00 93.69 396 THR A N 1
ATOM 3204 C CA . THR A 1 396 ? 16.623 4.865 -53.248 1.00 93.69 396 THR A CA 1
ATOM 3205 C C . THR A 1 396 ? 16.199 4.440 -54.655 1.00 93.69 396 THR A C 1
ATOM 3207 O O . THR A 1 396 ? 16.905 3.668 -55.313 1.00 93.69 396 THR A O 1
ATOM 3210 N N . PRO A 1 397 ? 15.102 5.000 -55.191 1.00 91.88 397 PRO A N 1
ATOM 3211 C CA . PRO A 1 397 ? 14.830 4.923 -56.618 1.00 91.88 397 PRO A CA 1
ATOM 3212 C C . PRO A 1 397 ? 16.011 5.461 -57.435 1.00 91.88 397 PRO A C 1
ATOM 3214 O O . PRO A 1 397 ? 16.695 6.402 -57.023 1.00 91.88 397 PRO A O 1
ATOM 3217 N N . GLU A 1 398 ? 16.240 4.864 -58.601 1.00 93.44 398 GLU A N 1
ATOM 3218 C CA . GLU A 1 398 ? 17.252 5.333 -59.542 1.00 93.44 398 GLU A CA 1
ATOM 3219 C C . GLU A 1 398 ? 16.802 6.648 -60.198 1.00 93.44 398 GLU A C 1
ATOM 3221 O O . GLU A 1 398 ? 15.687 6.745 -60.715 1.00 93.44 398 GLU A O 1
ATOM 3226 N N . LYS A 1 399 ? 17.662 7.674 -60.174 1.00 93.19 399 LYS A N 1
ATOM 3227 C CA . LYS A 1 399 ? 17.358 8.999 -60.738 1.00 93.19 399 LYS A CA 1
ATOM 3228 C C . LYS A 1 399 ? 18.607 9.738 -61.215 1.00 93.19 399 LYS A C 1
ATOM 3230 O O . LYS A 1 399 ? 19.728 9.399 -60.844 1.00 93.19 399 LYS A O 1
ATOM 3235 N N . GLN A 1 400 ? 18.410 10.762 -62.044 1.00 90.75 400 GLN A N 1
ATOM 3236 C CA . GLN A 1 400 ? 19.508 11.601 -62.527 1.00 90.75 400 GLN A CA 1
ATOM 3237 C C . GLN A 1 400 ? 20.110 12.463 -61.413 1.00 90.75 400 GLN A C 1
ATOM 3239 O O . GLN A 1 400 ? 19.408 12.891 -60.496 1.00 90.75 400 GLN A O 1
ATOM 3244 N N . GLY A 1 401 ? 21.411 12.743 -61.524 1.00 85.56 401 GLY A N 1
ATOM 3245 C CA . GLY A 1 401 ? 22.117 13.661 -60.625 1.00 85.56 401 GLY A CA 1
ATOM 3246 C C . GLY A 1 401 ? 22.585 13.058 -59.296 1.00 85.56 401 GLY A C 1
ATOM 3247 O O . GLY A 1 401 ? 23.074 13.802 -58.451 1.00 85.56 401 GLY A O 1
ATOM 3248 N N . VAL A 1 402 ? 22.459 11.741 -59.102 1.00 92.38 402 VAL A N 1
ATOM 3249 C CA . VAL A 1 402 ? 22.950 11.036 -57.907 1.00 92.38 402 VAL A CA 1
ATOM 3250 C C . VAL A 1 402 ? 24.331 10.454 -58.189 1.00 92.38 402 VAL A C 1
ATOM 3252 O O . VAL A 1 402 ? 24.447 9.514 -58.967 1.00 92.38 402 VAL A O 1
ATOM 3255 N N . TYR A 1 403 ? 25.354 11.018 -57.549 1.00 91.44 403 TYR A N 1
ATOM 3256 C CA . TYR A 1 403 ? 26.770 10.654 -57.689 1.00 91.44 403 TYR A CA 1
ATOM 3257 C C . TYR A 1 403 ? 27.428 10.273 -56.365 1.00 91.44 403 TYR A C 1
ATOM 3259 O O . TYR A 1 403 ? 28.372 9.487 -56.328 1.00 91.44 403 TYR A O 1
ATOM 3267 N N . SER A 1 404 ? 26.927 10.844 -55.276 1.00 89.94 404 SER A N 1
ATOM 3268 C CA . SER A 1 404 ? 27.311 10.556 -53.905 1.00 89.94 404 SER A CA 1
ATOM 3269 C C . SER A 1 404 ? 26.068 10.563 -53.006 1.00 89.94 404 SER A C 1
ATOM 3271 O O . SER A 1 404 ? 25.015 11.084 -53.399 1.00 89.94 404 SER A O 1
ATOM 3273 N N . PRO A 1 405 ? 26.170 10.025 -51.778 1.00 88.62 405 PRO A N 1
ATOM 3274 C CA . PRO A 1 405 ? 25.097 10.116 -50.789 1.00 88.62 405 PRO A CA 1
ATOM 3275 C C . PRO A 1 405 ? 24.671 11.555 -50.442 1.00 88.62 405 PRO A C 1
ATOM 3277 O O . PRO A 1 405 ? 23.566 11.760 -49.940 1.00 88.62 405 PRO A O 1
ATOM 3280 N N . ASP A 1 406 ? 25.485 12.565 -50.757 1.00 86.44 406 ASP A N 1
ATOM 3281 C CA . ASP A 1 406 ? 25.137 13.974 -50.545 1.00 86.44 406 ASP A CA 1
ATOM 3282 C C . ASP A 1 406 ? 24.114 14.500 -51.565 1.00 86.44 406 ASP A C 1
ATOM 3284 O O . ASP A 1 406 ? 23.509 15.546 -51.344 1.00 86.44 406 ASP A O 1
ATOM 3288 N N . ASN A 1 407 ? 23.898 13.795 -52.682 1.00 88.12 407 ASN A N 1
ATOM 3289 C CA . ASN A 1 407 ? 23.007 14.244 -53.758 1.00 88.12 407 ASN A CA 1
ATOM 3290 C C . ASN A 1 407 ? 21.535 13.850 -53.576 1.00 88.12 407 ASN A C 1
ATOM 3292 O O . ASN A 1 407 ? 20.716 14.129 -54.454 1.00 88.12 407 ASN A O 1
ATOM 3296 N N . ILE A 1 408 ? 21.182 13.187 -52.475 1.00 88.88 408 ILE A N 1
ATOM 3297 C CA . ILE A 1 408 ? 19.788 12.842 -52.190 1.00 88.88 408 ILE A CA 1
ATOM 3298 C C . ILE A 1 408 ? 19.101 13.895 -51.317 1.00 88.88 408 ILE A C 1
ATOM 3300 O O . ILE A 1 408 ? 19.740 14.676 -50.612 1.00 88.88 408 ILE A O 1
ATOM 3304 N N . THR A 1 409 ? 17.773 13.921 -51.380 1.00 89.00 409 THR A N 1
ATOM 3305 C CA . THR A 1 409 ? 16.947 14.902 -50.671 1.00 89.00 409 THR A CA 1
ATOM 3306 C C . THR A 1 409 ? 16.873 14.611 -49.172 1.00 89.00 409 THR A C 1
ATOM 3308 O O . THR A 1 409 ? 17.051 13.477 -48.728 1.00 89.00 409 THR A O 1
ATOM 3311 N N . THR A 1 410 ? 16.534 15.629 -48.376 1.00 87.88 410 THR A N 1
ATOM 3312 C CA . THR A 1 410 ? 16.272 15.463 -46.937 1.00 87.88 410 THR A CA 1
ATOM 3313 C C . THR A 1 410 ? 15.130 14.482 -46.663 1.00 87.88 410 THR A C 1
ATOM 3315 O O . THR A 1 410 ? 15.180 13.747 -45.683 1.00 87.88 410 THR A O 1
ATOM 3318 N N . GLU A 1 411 ? 14.113 14.433 -47.527 1.00 89.56 411 GLU A N 1
ATOM 3319 C CA . GLU A 1 411 ? 12.995 13.490 -47.398 1.00 89.56 411 GLU A CA 1
ATOM 3320 C C . GLU A 1 411 ? 13.465 12.034 -47.539 1.00 89.56 411 GLU A C 1
ATOM 3322 O O . GLU A 1 411 ? 13.144 11.195 -46.699 1.00 89.56 411 GLU A O 1
ATOM 3327 N N . GLU A 1 412 ? 14.307 11.748 -48.533 1.00 91.12 412 GLU A N 1
ATOM 3328 C CA . GLU A 1 412 ? 14.912 10.423 -48.712 1.00 91.12 412 GLU A CA 1
ATOM 3329 C C . GLU A 1 412 ? 15.846 10.061 -47.550 1.00 91.12 412 GLU A C 1
ATOM 3331 O O . GLU A 1 412 ? 15.777 8.942 -47.040 1.00 91.12 412 GLU A O 1
ATOM 3336 N N . LYS A 1 413 ? 16.656 11.016 -47.065 1.00 91.25 413 LYS A N 1
ATOM 3337 C CA . LYS A 1 413 ? 17.492 10.819 -45.868 1.00 91.25 413 LYS A CA 1
ATOM 3338 C C . LYS A 1 413 ? 16.653 10.488 -44.633 1.00 91.25 413 LYS A C 1
ATOM 3340 O O . LYS A 1 413 ? 17.041 9.612 -43.867 1.00 91.25 413 LYS A O 1
ATOM 3345 N N . ASN A 1 414 ? 15.507 11.145 -44.449 1.00 90.81 414 ASN A N 1
ATOM 3346 C CA . ASN A 1 414 ? 14.591 10.875 -43.338 1.00 90.81 414 ASN A CA 1
ATOM 3347 C C . ASN A 1 414 ? 13.901 9.510 -43.465 1.00 90.81 414 ASN A C 1
ATOM 3349 O O . ASN A 1 414 ? 13.689 8.844 -42.454 1.00 90.81 414 ASN A O 1
ATOM 3353 N N . LYS A 1 415 ? 13.571 9.061 -44.685 1.00 91.62 415 LYS A N 1
ATOM 3354 C CA . LYS A 1 415 ? 13.063 7.699 -44.901 1.00 91.62 415 LYS A CA 1
ATOM 3355 C C . LYS A 1 415 ? 14.111 6.667 -44.483 1.00 91.62 415 LYS A C 1
ATOM 3357 O O . LYS A 1 415 ? 13.816 5.802 -43.667 1.00 91.62 415 LYS A O 1
ATOM 3362 N N . PHE A 1 416 ? 15.338 6.811 -44.981 1.00 95.00 416 PHE A N 1
ATOM 3363 C CA . PHE A 1 416 ? 16.456 5.947 -44.601 1.00 95.00 416 PHE A CA 1
ATOM 3364 C C . PHE A 1 416 ? 16.745 5.980 -43.102 1.00 95.00 416 PHE A C 1
ATOM 3366 O O . PHE A 1 416 ? 17.031 4.937 -42.526 1.00 95.00 416 PHE A O 1
ATOM 3373 N N . TYR A 1 417 ? 16.613 7.143 -42.461 1.00 94.88 417 TYR A N 1
ATOM 3374 C CA . TYR A 1 417 ? 16.748 7.254 -41.013 1.00 94.88 417 TYR A CA 1
ATOM 3375 C C . TYR A 1 417 ? 15.754 6.362 -40.271 1.00 94.88 417 TYR A C 1
ATOM 3377 O O . TYR A 1 417 ? 16.146 5.656 -39.350 1.00 94.88 417 TYR A O 1
ATOM 3385 N N . ASN A 1 418 ? 14.482 6.374 -40.676 1.00 94.25 418 ASN A N 1
ATOM 3386 C CA . ASN A 1 418 ? 13.456 5.556 -40.036 1.00 94.25 418 ASN A CA 1
ATOM 3387 C C . ASN A 1 418 ? 13.767 4.058 -40.164 1.00 94.25 418 ASN A C 1
ATOM 3389 O O . ASN A 1 418 ? 13.774 3.366 -39.152 1.00 94.25 418 ASN A O 1
ATOM 3393 N N . GLU A 1 419 ? 14.091 3.595 -41.375 1.00 95.00 419 GLU A N 1
ATOM 3394 C CA . GLU A 1 419 ? 14.431 2.187 -41.641 1.00 95.00 419 GLU A CA 1
ATOM 3395 C C . GLU A 1 419 ? 15.679 1.742 -40.861 1.00 95.00 419 GLU A C 1
ATOM 3397 O O . GLU A 1 419 ? 15.701 0.692 -40.216 1.00 95.00 419 GLU A O 1
ATOM 3402 N N . TRP A 1 420 ? 16.728 2.570 -40.875 1.00 95.38 420 TRP A N 1
ATOM 3403 C CA . TRP A 1 420 ? 17.946 2.306 -40.116 1.00 95.38 420 TRP A CA 1
ATOM 3404 C C . TRP A 1 420 ? 17.682 2.289 -38.611 1.00 95.38 420 TRP A C 1
ATOM 3406 O O . TRP A 1 420 ? 18.135 1.373 -37.924 1.00 95.38 420 TRP A O 1
ATOM 3416 N N . TYR A 1 421 ? 16.940 3.272 -38.096 1.00 95.69 421 TYR A N 1
ATOM 3417 C CA . TYR A 1 421 ? 16.696 3.407 -36.667 1.00 95.69 421 TYR A CA 1
ATOM 3418 C C . TYR A 1 421 ? 15.881 2.234 -36.124 1.00 95.69 421 TYR A C 1
ATOM 3420 O O . TYR A 1 421 ? 16.212 1.712 -35.062 1.00 95.69 421 TYR A O 1
ATOM 3428 N N . ASP A 1 422 ? 14.886 1.751 -36.871 1.00 95.06 422 ASP A N 1
ATOM 3429 C CA . ASP A 1 422 ? 14.120 0.555 -36.502 1.00 95.06 422 ASP A CA 1
ATOM 3430 C C . ASP A 1 422 ? 15.028 -0.666 -36.350 1.00 95.06 422 ASP A C 1
ATOM 3432 O O . ASP A 1 422 ? 14.943 -1.409 -35.366 1.00 95.06 422 ASP A O 1
ATOM 3436 N N . LYS A 1 423 ? 15.957 -0.861 -37.291 1.00 93.69 423 LYS A N 1
ATOM 3437 C CA . LYS A 1 423 ? 16.936 -1.946 -37.200 1.00 93.69 423 LYS A CA 1
ATOM 3438 C C . LYS A 1 423 ? 17.899 -1.744 -36.029 1.00 93.69 423 LYS A C 1
ATOM 3440 O O . LYS A 1 423 ? 18.169 -2.701 -35.297 1.00 93.69 423 LYS A O 1
ATOM 3445 N N . TYR A 1 424 ? 18.414 -0.529 -35.862 1.00 92.50 424 TYR A N 1
ATOM 3446 C CA . TYR A 1 424 ? 19.384 -0.170 -34.831 1.00 92.50 424 TYR A CA 1
ATOM 3447 C C . TYR A 1 424 ? 18.795 -0.329 -33.427 1.00 92.50 424 TYR A C 1
ATOM 3449 O O . TYR A 1 424 ? 19.413 -0.947 -32.562 1.00 92.50 424 TYR A O 1
ATOM 3457 N N . PHE A 1 425 ? 17.565 0.130 -33.205 1.00 93.75 425 PHE A N 1
ATOM 3458 C CA . PHE A 1 425 ? 16.893 0.002 -31.919 1.00 93.75 425 PHE A CA 1
ATOM 3459 C C . PHE A 1 425 ? 16.718 -1.469 -31.514 1.00 93.75 425 PHE A C 1
ATOM 3461 O O . PHE A 1 425 ? 17.078 -1.865 -30.404 1.00 93.75 425 PHE A O 1
ATOM 3468 N N . ASN A 1 426 ? 16.246 -2.301 -32.444 1.00 91.44 426 ASN A N 1
ATOM 3469 C CA . ASN A 1 426 ? 15.970 -3.717 -32.190 1.00 91.44 426 ASN A CA 1
ATOM 3470 C C . ASN A 1 426 ? 17.231 -4.594 -32.107 1.00 91.44 426 ASN A C 1
ATOM 3472 O O . ASN A 1 426 ? 17.222 -5.628 -31.452 1.00 91.44 426 ASN A O 1
ATOM 3476 N N . SER A 1 427 ? 18.316 -4.216 -32.791 1.00 89.31 427 SER A N 1
ATOM 3477 C CA . SER A 1 427 ? 19.529 -5.054 -32.873 1.00 89.31 427 SER A CA 1
ATOM 3478 C C . SER A 1 427 ? 20.660 -4.574 -31.962 1.00 89.31 427 SER A C 1
ATOM 3480 O O . SER A 1 427 ? 21.547 -5.357 -31.623 1.00 89.31 427 SER A O 1
ATOM 3482 N N . VAL A 1 428 ? 20.657 -3.289 -31.595 1.00 89.44 428 VAL A N 1
ATOM 3483 C CA . VAL A 1 428 ? 21.717 -2.648 -30.807 1.00 89.44 428 VAL A CA 1
ATOM 3484 C C . VAL A 1 428 ? 21.173 -2.150 -29.480 1.00 89.44 428 VAL A C 1
ATOM 3486 O O . VAL A 1 428 ? 21.644 -2.624 -28.458 1.00 89.44 428 VAL A O 1
ATOM 3489 N N . ILE A 1 429 ? 20.181 -1.251 -29.460 1.00 91.06 429 ILE A N 1
ATOM 3490 C CA . ILE A 1 429 ? 19.693 -0.612 -28.216 1.00 91.06 429 ILE A CA 1
ATOM 3491 C C . ILE A 1 429 ? 19.017 -1.607 -27.268 1.00 91.06 429 ILE A C 1
ATOM 3493 O O . ILE A 1 429 ? 19.208 -1.543 -26.055 1.00 91.06 429 ILE A O 1
ATOM 3497 N N . THR A 1 430 ? 18.269 -2.560 -27.813 1.00 91.38 430 THR A N 1
ATOM 3498 C CA . THR A 1 430 ? 17.523 -3.560 -27.033 1.00 91.38 430 THR A CA 1
ATOM 3499 C C . THR A 1 430 ? 18.207 -4.925 -26.987 1.00 91.38 430 THR A C 1
ATOM 3501 O O . THR A 1 430 ? 17.594 -5.912 -26.615 1.00 91.38 430 THR A O 1
ATOM 3504 N N . ASN A 1 431 ? 19.500 -5.003 -27.310 1.00 91.94 431 ASN A N 1
ATOM 3505 C CA . ASN A 1 431 ? 20.246 -6.253 -27.222 1.00 91.94 431 ASN A CA 1
ATOM 3506 C C . ASN A 1 431 ? 20.756 -6.502 -25.793 1.00 91.94 431 ASN A C 1
ATOM 3508 O O . ASN A 1 431 ? 21.819 -6.017 -25.404 1.00 91.94 431 ASN A O 1
ATOM 3512 N N . PHE A 1 432 ? 20.018 -7.293 -25.014 1.00 92.38 432 PHE A N 1
ATOM 3513 C CA . PHE A 1 432 ? 20.399 -7.694 -23.650 1.00 92.38 432 PHE A CA 1
ATOM 3514 C C . PHE A 1 432 ? 21.009 -9.108 -23.581 1.00 92.38 432 PHE A C 1
ATOM 3516 O O . PHE A 1 432 ? 21.098 -9.714 -22.506 1.00 92.38 432 PHE A O 1
ATOM 3523 N N . GLY A 1 433 ? 21.427 -9.657 -24.728 1.00 89.62 433 GLY A N 1
ATOM 3524 C CA . GLY A 1 433 ? 22.089 -10.955 -24.827 1.00 89.62 433 GLY A CA 1
ATOM 3525 C C . GLY A 1 433 ? 21.247 -12.098 -24.252 1.00 89.62 433 GLY A C 1
ATOM 3526 O O . GLY A 1 433 ? 20.086 -12.284 -24.603 1.00 89.62 433 GLY A O 1
ATOM 3527 N N . VAL A 1 434 ? 21.822 -12.879 -23.332 1.00 88.88 434 VAL A N 1
ATOM 3528 C CA . VAL A 1 434 ? 21.133 -14.038 -22.727 1.00 88.88 434 VAL A CA 1
ATOM 3529 C C . VAL A 1 434 ? 19.931 -13.661 -21.849 1.00 88.88 434 VAL A C 1
ATOM 3531 O O . VAL A 1 434 ? 19.105 -14.520 -21.550 1.00 88.88 434 VAL A O 1
ATOM 3534 N N . ASN A 1 435 ? 19.810 -12.392 -21.444 1.00 89.19 435 ASN A N 1
ATOM 3535 C CA . ASN A 1 435 ? 18.745 -11.903 -20.563 1.00 89.19 435 ASN A CA 1
ATOM 3536 C C . ASN A 1 435 ? 17.598 -11.220 -21.327 1.00 89.19 435 ASN A C 1
ATOM 3538 O O . ASN A 1 435 ? 16.735 -10.572 -20.727 1.00 89.19 435 ASN A O 1
ATOM 3542 N N . ASP A 1 436 ? 17.553 -11.368 -22.650 1.00 85.25 436 ASP A N 1
ATOM 3543 C CA . ASP A 1 436 ? 16.615 -10.622 -23.485 1.00 85.25 436 ASP A CA 1
ATOM 3544 C C . ASP A 1 436 ? 15.137 -11.002 -23.283 1.00 85.25 436 ASP A C 1
ATOM 3546 O O . ASP A 1 436 ? 14.254 -10.172 -23.452 1.00 85.25 436 ASP A O 1
ATOM 3550 N N . ASN A 1 437 ? 14.847 -12.197 -22.768 1.00 87.31 437 ASN A N 1
ATOM 3551 C CA . ASN A 1 437 ? 13.480 -12.601 -22.401 1.00 87.31 437 ASN A CA 1
ATOM 3552 C C . ASN A 1 437 ? 13.203 -12.540 -20.889 1.00 87.31 437 ASN A C 1
ATOM 3554 O O . ASN A 1 437 ? 12.113 -12.891 -20.438 1.00 87.31 437 ASN A O 1
ATOM 3558 N N . ARG A 1 438 ? 14.190 -12.144 -20.078 1.00 90.12 438 ARG A N 1
ATOM 3559 C CA . ARG A 1 438 ? 14.044 -12.074 -18.622 1.00 90.12 438 ARG A CA 1
ATOM 3560 C C . ARG A 1 438 ? 13.378 -10.756 -18.217 1.00 90.12 438 ARG A C 1
ATOM 3562 O O . ARG A 1 438 ? 13.803 -9.689 -18.660 1.00 90.12 438 ARG A O 1
ATOM 3569 N N . GLN A 1 439 ? 12.390 -10.839 -17.326 1.00 87.38 439 GLN A N 1
ATOM 3570 C CA . GLN A 1 439 ? 11.770 -9.670 -16.699 1.00 87.38 439 GLN A CA 1
ATOM 3571 C C . GLN A 1 439 ? 12.608 -9.132 -15.535 1.00 87.38 439 GLN A C 1
ATOM 3573 O O . GLN A 1 439 ? 13.239 -9.895 -14.800 1.00 87.38 439 GLN A O 1
ATOM 3578 N N . VAL A 1 440 ? 12.573 -7.812 -15.359 1.00 89.56 440 VAL A N 1
ATOM 3579 C CA . VAL A 1 440 ? 13.203 -7.110 -14.234 1.00 89.56 440 VAL A CA 1
ATOM 3580 C C . VAL A 1 440 ? 12.386 -7.332 -12.963 1.00 89.56 440 VAL A C 1
ATOM 3582 O O . VAL A 1 440 ? 11.169 -7.134 -12.964 1.00 89.56 440 VAL A O 1
ATOM 3585 N N . THR A 1 441 ? 13.057 -7.720 -11.877 1.00 89.56 441 THR A N 1
ATOM 3586 C CA . THR A 1 441 ? 12.453 -7.873 -10.544 1.00 89.56 441 THR A CA 1
ATOM 3587 C C . THR A 1 441 ? 12.959 -6.803 -9.576 1.00 89.56 441 THR A C 1
ATOM 3589 O O . THR A 1 441 ? 14.008 -6.199 -9.802 1.00 89.56 441 THR A O 1
ATOM 3592 N N . TYR A 1 442 ? 12.251 -6.576 -8.463 1.00 90.25 442 TYR A N 1
ATOM 3593 C CA . TYR A 1 442 ? 12.726 -5.612 -7.462 1.00 90.25 442 TYR A CA 1
ATOM 3594 C C . TYR A 1 442 ? 14.024 -6.057 -6.785 1.00 90.25 442 TYR A C 1
ATOM 3596 O O . TYR A 1 442 ? 14.869 -5.231 -6.452 1.00 90.25 442 TYR A O 1
ATOM 3604 N N . ASP A 1 443 ? 14.201 -7.364 -6.593 1.00 89.69 443 ASP A N 1
ATOM 3605 C CA . ASP A 1 443 ? 15.421 -7.911 -6.001 1.00 89.69 443 ASP A CA 1
ATOM 3606 C C . ASP A 1 443 ? 16.637 -7.713 -6.911 1.00 89.69 443 ASP A C 1
ATOM 3608 O O . ASP A 1 443 ? 17.735 -7.481 -6.403 1.00 89.69 443 ASP A O 1
ATOM 3612 N N . ASP A 1 444 ? 16.457 -7.734 -8.236 1.00 90.06 444 ASP A N 1
ATOM 3613 C CA . ASP A 1 444 ? 17.529 -7.393 -9.178 1.00 90.06 444 ASP A CA 1
ATOM 3614 C C . ASP A 1 444 ? 18.017 -5.959 -8.948 1.00 90.06 444 ASP A C 1
ATOM 3616 O O . ASP A 1 444 ? 19.218 -5.719 -8.841 1.00 90.06 444 ASP A O 1
ATOM 3620 N N . ILE A 1 445 ? 17.082 -5.024 -8.781 1.00 91.00 445 ILE A N 1
ATOM 3621 C CA . ILE A 1 445 ? 17.370 -3.605 -8.551 1.00 91.00 445 ILE A CA 1
ATOM 3622 C C . ILE A 1 445 ? 18.011 -3.393 -7.175 1.00 91.00 445 ILE A C 1
ATOM 3624 O O . ILE A 1 445 ? 19.068 -2.769 -7.081 1.00 91.00 445 ILE A O 1
ATOM 3628 N N . LYS A 1 446 ? 17.434 -3.972 -6.112 1.00 90.31 446 LYS A N 1
ATOM 3629 C CA . LYS A 1 446 ? 17.950 -3.837 -4.739 1.00 90.31 446 LYS A CA 1
ATOM 3630 C C . LYS A 1 446 ? 19.397 -4.304 -4.603 1.00 90.31 446 LYS A C 1
ATOM 3632 O O . LYS A 1 446 ? 20.187 -3.664 -3.909 1.00 90.31 446 LYS A O 1
ATOM 3637 N N . ASN A 1 447 ? 19.732 -5.405 -5.273 1.00 90.69 447 ASN A N 1
ATOM 3638 C CA . ASN A 1 447 ? 21.056 -6.017 -5.225 1.00 90.69 447 ASN A CA 1
ATOM 3639 C C . ASN A 1 447 ? 22.034 -5.447 -6.269 1.00 90.69 447 ASN A C 1
ATOM 3641 O O . ASN A 1 447 ? 23.177 -5.894 -6.322 1.00 90.69 447 ASN A O 1
ATOM 3645 N N . GLY A 1 448 ? 21.610 -4.491 -7.106 1.00 88.12 448 GLY A N 1
ATOM 3646 C CA . GLY A 1 448 ? 22.438 -3.920 -8.174 1.00 88.12 448 GLY A CA 1
ATOM 3647 C C . GLY A 1 448 ? 22.712 -4.873 -9.347 1.00 88.12 448 GLY A C 1
ATOM 3648 O O . GLY A 1 448 ? 23.610 -4.623 -10.151 1.00 88.12 448 GLY A O 1
ATOM 3649 N N . ASN A 1 449 ? 21.939 -5.953 -9.472 1.00 91.44 449 ASN A N 1
ATOM 3650 C CA . ASN A 1 449 ? 22.043 -6.956 -10.532 1.00 91.44 449 ASN A CA 1
ATOM 3651 C C . ASN A 1 449 ? 21.227 -6.540 -11.770 1.00 91.44 449 ASN A C 1
ATOM 3653 O O . ASN A 1 449 ? 20.347 -7.271 -12.226 1.00 91.44 449 ASN A O 1
ATOM 3657 N N . TYR A 1 450 ? 21.489 -5.345 -12.302 1.00 91.50 450 TYR A N 1
ATOM 3658 C CA . TYR A 1 450 ? 20.754 -4.804 -13.450 1.00 91.50 450 TYR A CA 1
ATOM 3659 C C . TYR A 1 450 ? 20.925 -5.671 -14.707 1.00 91.50 450 TYR A C 1
ATOM 3661 O O . TYR A 1 450 ? 22.009 -6.193 -14.970 1.00 91.50 450 TYR A O 1
ATOM 3669 N N . ILE A 1 451 ? 19.870 -5.780 -15.523 1.00 92.81 451 ILE A N 1
ATOM 3670 C CA . ILE A 1 451 ? 19.946 -6.420 -16.843 1.00 92.81 451 ILE A CA 1
ATOM 3671 C C . ILE A 1 451 ? 20.468 -5.388 -17.843 1.00 92.81 451 ILE A C 1
ATOM 3673 O O . ILE A 1 451 ? 19.774 -4.422 -18.162 1.00 92.81 451 ILE A O 1
ATOM 3677 N N . LYS A 1 452 ? 21.692 -5.598 -18.329 1.00 91.06 452 LYS A N 1
ATOM 3678 C CA . LYS A 1 452 ? 22.441 -4.621 -19.126 1.00 91.06 452 LYS A CA 1
ATOM 3679 C C . LYS A 1 452 ? 22.515 -4.996 -20.596 1.00 91.06 452 LYS A C 1
ATOM 3681 O O . LYS A 1 452 ? 22.534 -6.174 -20.950 1.00 91.06 452 LYS A O 1
ATOM 3686 N N . ASN A 1 453 ? 22.544 -3.977 -21.442 1.00 92.81 453 ASN A N 1
ATOM 3687 C CA . ASN A 1 453 ? 22.761 -4.134 -22.869 1.00 92.81 453 ASN A CA 1
ATOM 3688 C C . ASN A 1 453 ? 24.206 -4.568 -23.163 1.00 92.81 453 ASN A C 1
ATOM 3690 O O . ASN A 1 453 ? 25.131 -3.945 -22.657 1.00 92.81 453 ASN A O 1
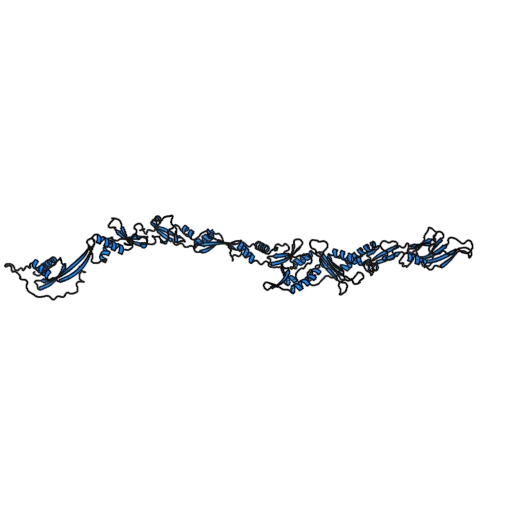ATOM 3694 N N . VAL A 1 454 ? 24.417 -5.565 -24.028 1.00 87.94 454 VAL A N 1
ATOM 3695 C CA . VAL A 1 454 ? 25.754 -6.155 -24.273 1.00 87.94 454 VAL A CA 1
ATOM 3696 C C . VAL A 1 454 ? 26.744 -5.190 -24.934 1.00 87.94 454 VAL A C 1
ATOM 3698 O O . VAL A 1 454 ? 27.949 -5.329 -24.764 1.00 87.94 454 VAL A O 1
ATOM 3701 N N . VAL A 1 455 ? 26.252 -4.227 -25.715 1.00 83.75 455 VAL A N 1
ATOM 3702 C CA . VAL A 1 455 ? 27.077 -3.235 -26.427 1.00 83.75 455 VAL A CA 1
ATOM 3703 C C . VAL A 1 455 ? 27.534 -2.119 -25.487 1.00 83.75 455 VAL A C 1
ATOM 3705 O O . VAL A 1 455 ? 28.615 -1.558 -25.670 1.00 83.75 455 VAL A O 1
ATOM 3708 N N . PHE A 1 456 ? 26.718 -1.815 -24.478 1.00 83.81 456 PHE A N 1
ATOM 3709 C CA . PHE A 1 456 ? 26.988 -0.796 -23.463 1.00 83.81 456 PHE A CA 1
ATOM 3710 C C . PHE A 1 456 ? 27.530 -1.391 -22.146 1.00 83.81 456 PHE A C 1
ATOM 3712 O O . PHE A 1 456 ? 27.843 -0.641 -21.226 1.00 83.81 456 PHE A O 1
ATOM 3719 N N . ASP A 1 457 ? 27.658 -2.719 -22.033 1.00 71.44 457 ASP A N 1
ATOM 3720 C CA . ASP A 1 457 ? 28.190 -3.410 -20.852 1.00 71.44 457 ASP A CA 1
ATOM 3721 C C . ASP A 1 457 ? 29.713 -3.590 -20.962 1.00 71.44 457 ASP A C 1
ATOM 3723 O O . ASP A 1 457 ? 30.220 -4.538 -21.560 1.00 71.44 457 ASP A O 1
ATOM 3727 N N . GLY A 1 458 ? 30.458 -2.639 -20.400 1.00 53.53 458 GLY A N 1
ATOM 3728 C CA . GLY A 1 458 ? 31.915 -2.693 -20.292 1.00 53.53 458 GLY A CA 1
ATOM 3729 C C . GLY A 1 458 ? 32.468 -1.413 -19.673 1.00 53.53 458 GLY A C 1
ATOM 3730 O O . GLY A 1 458 ? 31.932 -0.335 -19.909 1.00 53.53 458 GLY A O 1
ATOM 3731 N N . GLU A 1 459 ? 33.520 -1.518 -18.858 1.00 51.41 459 GLU A N 1
ATOM 3732 C CA . GLU A 1 459 ? 34.242 -0.372 -18.286 1.00 51.41 459 GLU A CA 1
ATOM 3733 C C . GLU A 1 459 ? 34.625 0.628 -19.398 1.00 51.41 459 GLU A C 1
ATOM 3735 O O . GLU A 1 459 ? 35.563 0.392 -20.158 1.00 51.41 459 GLU A O 1
ATOM 3740 N N . GLY A 1 460 ? 33.877 1.725 -19.562 1.00 56.97 460 GLY A N 1
ATOM 3741 C CA . GLY A 1 460 ? 34.080 2.593 -20.720 1.00 56.97 460 GLY A CA 1
ATOM 3742 C C . GLY A 1 460 ? 33.205 3.841 -20.782 1.00 56.97 460 GLY A C 1
ATOM 3743 O O . GLY A 1 460 ? 32.164 3.954 -20.139 1.00 56.97 460 GLY A O 1
ATOM 3744 N N . SER A 1 461 ? 33.652 4.785 -21.609 1.00 66.00 461 SER A N 1
ATOM 3745 C CA . SER A 1 461 ? 33.080 6.118 -21.828 1.00 66.00 461 SER A CA 1
ATOM 3746 C C . SER A 1 461 ? 31.688 6.143 -22.467 1.00 66.00 461 SER A C 1
ATOM 3748 O O . SER A 1 461 ? 31.125 7.225 -22.539 1.00 66.00 461 SER A O 1
ATOM 3750 N N . LYS A 1 462 ? 31.121 5.003 -22.897 1.00 82.56 462 LYS A N 1
ATOM 3751 C CA . LYS A 1 462 ? 29.905 4.903 -23.739 1.00 82.56 462 LYS A CA 1
ATOM 3752 C C . LYS A 1 462 ? 28.581 5.161 -23.018 1.00 82.56 462 LYS A C 1
ATOM 3754 O O . LYS A 1 462 ? 27.607 5.553 -23.660 1.00 82.56 462 LYS A O 1
ATOM 3759 N N . GLY A 1 463 ? 28.553 4.970 -21.700 1.00 88.31 463 GLY A N 1
ATOM 3760 C CA . GLY A 1 463 ? 27.338 5.053 -20.885 1.00 88.31 463 GLY A CA 1
ATOM 3761 C C . GLY A 1 463 ? 26.701 3.681 -20.629 1.00 88.31 463 GLY A C 1
ATOM 3762 O O . GLY A 1 463 ? 27.405 2.676 -20.639 1.00 88.31 463 GLY A O 1
ATOM 3763 N N . PHE A 1 464 ? 25.395 3.626 -20.361 1.00 90.88 464 PHE A N 1
ATOM 3764 C CA . PHE A 1 464 ? 24.657 2.402 -20.037 1.00 90.88 464 PHE A CA 1
ATOM 3765 C C . PHE A 1 464 ? 23.255 2.364 -20.655 1.00 90.88 464 PHE A C 1
ATOM 3767 O O . PHE A 1 464 ? 22.618 3.394 -20.866 1.00 90.88 464 PHE A O 1
ATOM 3774 N N . ILE A 1 465 ? 22.741 1.151 -20.870 1.00 92.44 465 ILE A N 1
ATOM 3775 C CA . ILE A 1 465 ? 21.325 0.900 -21.159 1.00 92.44 465 ILE A CA 1
ATOM 3776 C C . ILE A 1 465 ? 20.883 -0.306 -20.336 1.00 92.44 465 ILE A C 1
ATOM 3778 O O . ILE A 1 465 ? 21.429 -1.405 -20.487 1.00 92.44 465 ILE A O 1
ATOM 3782 N N . TYR A 1 466 ? 19.900 -0.097 -19.466 1.00 93.50 466 TYR A N 1
ATOM 3783 C CA . TYR A 1 466 ? 19.335 -1.130 -18.605 1.00 93.50 466 TYR A CA 1
ATOM 3784 C C . TYR A 1 466 ? 17.888 -1.414 -18.979 1.00 93.50 466 TYR A C 1
ATOM 3786 O O . TYR A 1 466 ? 17.136 -0.491 -19.300 1.00 93.50 466 TYR A O 1
ATOM 3794 N N . LYS A 1 467 ? 17.480 -2.684 -18.890 1.00 93.88 467 LYS A N 1
ATOM 3795 C CA . LYS A 1 467 ? 16.050 -2.994 -18.806 1.00 93.88 467 LYS A CA 1
ATOM 3796 C C . LYS A 1 467 ? 15.501 -2.471 -17.495 1.00 93.88 467 LYS A C 1
ATOM 3798 O O . LYS A 1 467 ? 16.146 -2.613 -16.458 1.00 93.88 467 LYS A O 1
ATOM 3803 N N . ASP A 1 468 ? 14.287 -1.955 -17.549 1.00 92.88 468 ASP A N 1
ATOM 3804 C CA . ASP A 1 468 ? 13.630 -1.350 -16.405 1.00 92.88 468 ASP A CA 1
ATOM 3805 C C . ASP A 1 468 ? 12.118 -1.624 -16.401 1.00 92.88 468 ASP A C 1
ATOM 3807 O O . ASP A 1 468 ? 11.551 -2.183 -17.346 1.00 92.88 468 ASP A O 1
ATOM 3811 N N . LYS A 1 469 ? 11.463 -1.234 -15.309 1.00 91.44 469 LYS A N 1
ATOM 3812 C CA . LYS A 1 469 ? 10.011 -1.125 -15.205 1.00 91.44 469 LYS A CA 1
ATOM 3813 C C . LYS A 1 469 ? 9.607 0.340 -15.211 1.00 91.44 469 LYS A C 1
ATOM 3815 O O . LYS A 1 469 ? 10.133 1.139 -14.438 1.00 91.44 469 LYS A O 1
ATOM 3820 N N . ALA A 1 470 ? 8.652 0.657 -16.074 1.00 89.06 470 ALA A N 1
ATOM 3821 C CA . ALA A 1 470 ? 8.117 1.991 -16.243 1.00 89.06 470 ALA A CA 1
ATOM 3822 C C . ALA A 1 470 ? 6.739 2.113 -15.592 1.00 89.06 470 ALA A C 1
ATOM 3824 O O . ALA A 1 470 ? 5.892 1.226 -15.722 1.00 89.06 470 ALA A O 1
ATOM 3825 N N . TYR A 1 471 ? 6.498 3.225 -14.904 1.00 86.44 471 TYR A N 1
ATOM 3826 C CA . TYR A 1 471 ? 5.206 3.493 -14.280 1.00 86.44 471 TYR A CA 1
ATOM 3827 C C . TYR A 1 471 ? 4.791 4.956 -14.419 1.00 86.44 471 TYR A C 1
ATOM 3829 O O . TYR A 1 471 ? 5.622 5.860 -14.468 1.00 86.44 471 TYR A O 1
ATOM 3837 N N . ASP A 1 472 ? 3.479 5.175 -14.465 1.00 76.31 472 ASP A N 1
ATOM 3838 C CA . ASP A 1 472 ? 2.848 6.492 -14.515 1.00 76.31 472 ASP A CA 1
ATOM 3839 C C . ASP A 1 472 ? 1.520 6.459 -13.739 1.00 76.31 472 ASP A C 1
ATOM 3841 O O . ASP A 1 472 ? 0.851 5.428 -13.614 1.00 76.31 472 ASP A O 1
ATOM 3845 N N . ILE A 1 473 ? 1.134 7.602 -13.185 1.00 59.81 473 ILE A N 1
ATOM 3846 C CA . ILE A 1 473 ? -0.070 7.774 -12.377 1.00 59.81 473 ILE A CA 1
ATOM 3847 C C . ILE A 1 473 ? -1.138 8.378 -13.269 1.00 59.81 473 ILE A C 1
ATOM 3849 O O . ILE A 1 473 ? -0.918 9.393 -13.924 1.00 59.81 473 ILE A O 1
ATOM 3853 N N . ASN A 1 474 ? -2.334 7.794 -13.235 1.00 52.72 474 ASN A N 1
ATOM 3854 C CA . ASN A 1 474 ? -3.517 8.273 -13.957 1.00 52.72 474 ASN A CA 1
ATOM 3855 C C . ASN A 1 474 ? -3.422 8.235 -15.493 1.00 52.72 474 ASN A C 1
ATOM 3857 O O . ASN A 1 474 ? -4.180 8.951 -16.144 1.00 52.72 474 ASN A O 1
ATOM 3861 N N . TYR A 1 475 ? -2.563 7.391 -16.081 1.00 52.03 475 TYR A N 1
ATOM 3862 C CA . TYR A 1 475 ? -2.393 7.313 -17.542 1.00 52.03 475 TYR A CA 1
ATOM 3863 C C . TYR A 1 475 ? -2.105 8.692 -18.166 1.00 52.03 475 TYR A C 1
ATOM 3865 O O . TYR A 1 475 ? -2.622 9.030 -19.239 1.00 52.03 475 TYR A O 1
ATOM 3873 N N . SER A 1 476 ? -1.307 9.501 -17.466 1.00 46.41 476 SER A N 1
ATOM 3874 C CA . SER A 1 476 ? -0.849 10.823 -17.881 1.00 46.41 476 SER A CA 1
ATOM 3875 C C . SER A 1 476 ? 0.149 10.673 -19.030 1.00 46.41 476 SER A C 1
ATOM 3877 O O . SER A 1 476 ? 1.344 10.877 -18.851 1.00 46.41 476 SER A O 1
ATOM 3879 N N . LYS A 1 477 ? -0.342 10.303 -20.222 1.00 50.00 477 LYS A N 1
ATOM 3880 C CA . LYS A 1 477 ? 0.452 10.103 -21.447 1.00 50.00 477 LYS A CA 1
ATOM 3881 C C . LYS A 1 477 ? 1.568 11.155 -21.560 1.00 50.00 477 LYS A C 1
ATOM 3883 O O . LYS A 1 477 ? 1.290 12.286 -21.955 1.00 50.00 477 LYS A O 1
ATOM 3888 N N . GLY A 1 478 ? 2.805 10.776 -21.222 1.00 52.88 478 GLY A N 1
ATOM 3889 C CA . GLY A 1 478 ? 3.986 11.631 -21.376 1.00 52.88 478 GLY A CA 1
ATOM 3890 C C . GLY A 1 478 ? 5.021 11.641 -20.243 1.00 52.88 478 GLY A C 1
ATOM 3891 O O . GLY A 1 478 ? 6.082 12.211 -20.470 1.00 52.88 478 GLY A O 1
ATOM 3892 N N . TYR A 1 479 ? 4.777 11.038 -19.069 1.00 62.28 479 TYR A N 1
ATOM 3893 C CA . TYR A 1 479 ? 5.738 11.061 -17.945 1.00 62.28 479 TYR A CA 1
ATOM 3894 C C . TYR A 1 479 ? 5.962 9.684 -17.297 1.00 62.28 479 TYR A C 1
ATOM 3896 O O . TYR A 1 479 ? 5.725 9.506 -16.103 1.00 62.28 479 TYR A O 1
ATOM 3904 N N . SER A 1 480 ? 6.437 8.709 -18.073 1.00 76.12 480 SER A N 1
ATOM 3905 C CA . SER A 1 480 ? 6.833 7.399 -17.540 1.00 76.12 480 SER A CA 1
ATOM 3906 C C . SER A 1 480 ? 8.096 7.533 -16.668 1.00 76.12 480 SER A C 1
ATOM 3908 O O . SER A 1 480 ? 9.111 8.060 -17.120 1.00 76.12 480 SER A O 1
ATOM 3910 N N . GLN A 1 481 ? 8.035 7.084 -15.412 1.00 85.88 481 GLN A N 1
ATOM 3911 C CA . GLN A 1 481 ? 9.158 7.086 -14.461 1.00 85.88 481 GLN A CA 1
ATOM 3912 C C . GLN A 1 481 ? 9.925 5.759 -14.489 1.00 85.88 481 GLN A C 1
ATOM 3914 O O . GLN A 1 481 ? 9.357 4.725 -14.835 1.00 85.88 481 GLN A O 1
ATOM 3919 N N . SER A 1 482 ? 11.201 5.795 -14.093 1.00 90.06 482 SER A N 1
ATOM 3920 C CA . SER A 1 482 ? 12.093 4.631 -13.990 1.00 90.06 482 SER A CA 1
ATOM 3921 C C . SER A 1 482 ? 12.073 4.041 -12.582 1.00 90.06 482 SER A C 1
ATOM 3923 O O . SER A 1 482 ? 12.255 4.763 -11.597 1.00 90.06 482 SER A O 1
ATOM 3925 N N . LEU A 1 483 ? 11.891 2.723 -12.464 1.00 92.75 483 LEU A N 1
ATOM 3926 C CA . LEU A 1 483 ? 11.996 2.031 -11.179 1.00 92.75 483 LEU A CA 1
ATOM 3927 C C . LEU A 1 483 ? 13.445 1.987 -10.677 1.00 92.75 483 LEU A C 1
ATOM 3929 O O . LEU A 1 483 ? 13.675 2.210 -9.487 1.00 92.75 483 LEU A O 1
ATOM 3933 N N . ILE A 1 484 ? 14.416 1.731 -11.563 1.00 93.75 484 ILE A N 1
ATOM 3934 C CA . ILE A 1 484 ? 15.845 1.740 -11.208 1.00 93.75 484 ILE A CA 1
ATOM 3935 C C . ILE A 1 484 ? 16.255 3.097 -10.637 1.00 93.75 484 ILE A C 1
ATOM 3937 O O . ILE A 1 484 ? 16.826 3.159 -9.551 1.00 93.75 484 ILE A O 1
ATOM 3941 N N . GLU A 1 485 ? 15.958 4.185 -11.340 1.00 91.19 485 GLU A N 1
ATOM 3942 C CA . GLU A 1 485 ? 16.325 5.531 -10.903 1.00 91.19 485 GLU A CA 1
ATOM 3943 C C . GLU A 1 485 ? 15.626 5.910 -9.594 1.00 91.19 485 GLU A C 1
ATOM 3945 O O . GLU A 1 485 ? 16.272 6.428 -8.683 1.00 91.19 485 GLU A O 1
ATOM 3950 N N . SER A 1 486 ? 14.345 5.552 -9.442 1.00 92.38 486 SER A N 1
ATOM 3951 C CA . SER A 1 486 ? 13.628 5.755 -8.178 1.00 92.38 486 SER A CA 1
ATOM 3952 C C . SER A 1 486 ? 14.344 5.063 -7.023 1.00 92.38 486 SER A C 1
ATOM 3954 O O . SER A 1 486 ? 14.554 5.656 -5.966 1.00 92.38 486 SER A O 1
ATOM 3956 N N . TYR A 1 487 ? 14.783 3.819 -7.221 1.00 94.12 487 TYR A N 1
ATOM 3957 C CA . TYR A 1 487 ? 15.552 3.110 -6.207 1.00 94.12 487 TYR A CA 1
ATOM 3958 C C . TYR A 1 487 ? 16.906 3.778 -5.922 1.00 94.12 487 TYR A C 1
ATOM 3960 O O . TYR A 1 487 ? 17.293 3.891 -4.760 1.00 94.12 487 TYR A O 1
ATOM 3968 N N . LEU A 1 488 ? 17.617 4.266 -6.941 1.00 92.94 488 LEU A N 1
ATOM 3969 C CA . LEU A 1 488 ? 18.881 4.986 -6.746 1.00 92.94 488 LEU A CA 1
ATOM 3970 C C . LEU A 1 488 ? 18.688 6.259 -5.908 1.00 92.94 488 LEU A C 1
ATOM 3972 O O . LEU A 1 488 ? 19.445 6.485 -4.963 1.00 92.94 488 LEU A O 1
ATOM 3976 N N . HIS A 1 489 ? 17.635 7.038 -6.164 1.00 93.12 489 HIS A N 1
ATOM 3977 C CA . HIS A 1 489 ? 17.285 8.186 -5.322 1.00 93.12 489 HIS A CA 1
ATOM 3978 C C . HIS A 1 489 ? 16.872 7.759 -3.905 1.00 93.12 489 HIS A C 1
ATOM 3980 O O . HIS A 1 489 ? 17.254 8.398 -2.918 1.00 93.12 489 HIS A O 1
ATOM 3986 N N . TRP A 1 490 ? 16.161 6.636 -3.765 1.00 94.75 490 TRP A N 1
ATOM 3987 C CA . TRP A 1 490 ? 15.833 6.069 -2.458 1.00 94.75 490 TRP A CA 1
ATOM 3988 C C . TRP A 1 490 ? 17.068 5.706 -1.639 1.00 94.75 490 TRP A C 1
ATOM 3990 O O . TRP A 1 490 ? 17.076 5.957 -0.436 1.00 94.75 490 TRP A O 1
ATOM 4000 N N . VAL A 1 491 ? 18.121 5.161 -2.252 1.00 95.19 491 VAL A N 1
ATOM 4001 C CA . VAL A 1 491 ? 19.367 4.823 -1.544 1.00 95.19 491 VAL A CA 1
ATOM 4002 C C . VAL A 1 491 ? 19.954 6.057 -0.849 1.00 95.19 491 VAL A C 1
ATOM 4004 O O . VAL A 1 491 ? 20.330 5.976 0.324 1.00 95.19 491 VAL A O 1
ATOM 4007 N N . GLU A 1 492 ? 19.964 7.214 -1.516 1.00 95.50 492 GLU A N 1
ATOM 4008 C CA . GLU A 1 492 ? 20.433 8.471 -0.922 1.00 95.50 492 GLU A CA 1
ATOM 4009 C C . GLU A 1 492 ? 19.518 8.973 0.202 1.00 95.50 492 GLU A C 1
ATOM 4011 O O . GLU A 1 492 ? 19.994 9.397 1.260 1.00 95.50 492 GLU A O 1
ATOM 4016 N N . ILE A 1 493 ? 18.197 8.923 -0.005 1.00 95.06 493 ILE A N 1
ATOM 4017 C CA . ILE A 1 493 ? 17.205 9.334 1.001 1.00 95.06 493 ILE A CA 1
ATOM 4018 C C . ILE A 1 493 ? 17.321 8.447 2.243 1.00 95.06 493 ILE A C 1
ATOM 4020 O O . ILE A 1 493 ? 17.402 8.945 3.366 1.00 95.06 493 ILE A O 1
ATOM 4024 N N . LYS A 1 494 ? 17.379 7.129 2.049 1.00 96.19 494 LYS A N 1
ATOM 4025 C CA . LYS A 1 494 ? 17.520 6.129 3.103 1.00 96.19 494 LYS A CA 1
ATOM 4026 C C . LYS A 1 494 ? 18.778 6.359 3.932 1.00 96.19 494 LYS A C 1
ATOM 4028 O O . LYS A 1 494 ? 18.691 6.302 5.155 1.00 96.19 494 LYS A O 1
ATOM 4033 N N . ALA A 1 495 ? 19.920 6.647 3.304 1.00 96.25 495 ALA A N 1
ATOM 4034 C CA . ALA A 1 495 ? 21.157 6.948 4.025 1.00 96.25 495 ALA A CA 1
ATOM 4035 C C . ALA A 1 495 ? 20.976 8.139 4.985 1.00 96.25 495 ALA A C 1
ATOM 4037 O O . ALA A 1 495 ? 21.264 8.014 6.174 1.00 96.25 495 ALA A O 1
ATOM 4038 N N . LYS A 1 496 ? 20.376 9.239 4.509 1.00 95.69 496 LYS A N 1
ATOM 4039 C CA . LYS A 1 496 ? 20.078 10.430 5.330 1.00 95.69 496 LYS A CA 1
ATOM 4040 C C . LYS A 1 496 ? 19.084 10.145 6.460 1.00 95.69 496 LYS A C 1
ATOM 4042 O O . LYS A 1 496 ? 19.213 10.688 7.558 1.00 95.69 496 LYS A O 1
ATOM 4047 N N . LEU A 1 497 ? 18.084 9.294 6.215 1.00 95.62 497 LEU A N 1
ATOM 4048 C CA . LEU A 1 497 ? 17.140 8.865 7.253 1.00 95.62 497 LEU A CA 1
ATOM 4049 C C . LEU A 1 497 ? 17.850 8.065 8.349 1.00 95.62 497 LEU A C 1
ATOM 4051 O O . LEU A 1 497 ? 17.609 8.307 9.529 1.00 95.62 497 LEU A O 1
ATOM 4055 N N . LEU A 1 498 ? 18.749 7.151 7.972 1.00 95.75 498 LEU A N 1
ATOM 4056 C CA . LEU A 1 498 ? 19.484 6.302 8.913 1.00 95.75 498 LEU A CA 1
ATOM 4057 C C . LEU A 1 498 ? 20.428 7.089 9.837 1.00 95.75 498 LEU A C 1
ATOM 4059 O O . LEU A 1 498 ? 20.702 6.626 10.945 1.00 95.75 498 LEU A O 1
ATOM 4063 N N . GLU A 1 499 ? 20.875 8.276 9.424 1.00 96.00 499 GLU A N 1
ATOM 4064 C CA . GLU A 1 499 ? 21.677 9.196 10.244 1.00 96.00 499 GLU A CA 1
ATOM 4065 C C . GLU A 1 499 ? 20.875 9.865 11.376 1.00 96.00 499 GLU A C 1
ATOM 4067 O O . GLU A 1 499 ? 21.466 10.343 12.343 1.00 96.00 499 GLU A O 1
ATOM 4072 N N . ASN A 1 500 ? 19.538 9.871 11.297 1.00 93.88 500 ASN A N 1
ATOM 4073 C CA . ASN A 1 500 ? 18.655 10.599 12.216 1.00 93.88 500 ASN A CA 1
ATOM 4074 C C . ASN A 1 500 ? 17.624 9.670 12.897 1.00 93.88 500 ASN A C 1
ATOM 4076 O O . ASN A 1 500 ? 16.422 9.769 12.630 1.00 93.88 500 ASN A O 1
ATOM 4080 N N . PRO A 1 501 ? 18.058 8.741 13.772 1.00 94.69 501 PRO A N 1
ATOM 4081 C CA . PRO A 1 501 ? 17.155 7.828 14.465 1.00 94.69 501 PRO A CA 1
ATOM 4082 C C . PRO A 1 501 ? 16.291 8.530 15.522 1.00 94.69 501 PRO A C 1
ATOM 4084 O O . PRO A 1 501 ? 16.726 9.454 16.208 1.00 94.69 501 PRO A O 1
ATOM 4087 N N . VAL A 1 502 ? 15.085 8.004 15.726 1.00 93.81 502 VAL A N 1
ATOM 4088 C CA . VAL A 1 502 ? 14.150 8.380 16.792 1.00 93.81 502 VAL A CA 1
ATOM 4089 C C . VAL A 1 502 ? 13.887 7.157 17.672 1.00 93.81 502 VAL A C 1
ATOM 4091 O O . VAL A 1 502 ? 13.745 6.042 17.170 1.00 93.81 502 VAL A O 1
ATOM 4094 N N . THR A 1 503 ? 13.798 7.345 18.988 1.00 91.62 503 THR A N 1
ATOM 4095 C CA . THR A 1 503 ? 13.467 6.264 19.930 1.00 91.62 503 THR A CA 1
ATOM 4096 C C . THR A 1 503 ? 12.015 6.382 20.376 1.00 91.62 503 THR A C 1
ATOM 4098 O O . THR A 1 503 ? 11.643 7.365 21.015 1.00 91.62 503 THR A O 1
ATOM 4101 N N . VAL A 1 504 ? 11.203 5.365 20.082 1.00 88.44 504 VAL A N 1
ATOM 4102 C CA . VAL A 1 504 ? 9.797 5.268 20.507 1.00 88.44 504 VAL A CA 1
ATOM 4103 C C . VAL A 1 504 ? 9.585 3.914 21.171 1.00 88.44 504 VAL A C 1
ATOM 4105 O O . VAL A 1 504 ? 9.938 2.888 20.597 1.00 88.44 504 VAL A O 1
ATOM 4108 N N . GLU A 1 505 ? 9.053 3.904 22.397 1.00 85.31 505 GLU A N 1
ATOM 4109 C CA . GLU A 1 505 ? 8.789 2.670 23.166 1.00 85.31 505 GLU A CA 1
ATOM 4110 C C . GLU A 1 505 ? 10.013 1.728 23.260 1.00 85.31 505 GLU A C 1
ATOM 4112 O O . GLU A 1 505 ? 9.899 0.505 23.195 1.00 85.31 505 GLU A O 1
ATOM 4117 N N . GLY A 1 506 ? 11.218 2.301 23.370 1.00 88.00 506 GLY A N 1
ATOM 4118 C CA . GLY A 1 506 ? 12.476 1.548 23.444 1.00 88.00 506 GLY A CA 1
ATOM 4119 C C . GLY A 1 506 ? 12.965 0.954 22.115 1.00 88.00 506 GLY A C 1
ATOM 4120 O O . GLY A 1 506 ? 13.985 0.269 22.108 1.00 88.00 506 GLY A O 1
ATOM 4121 N N . LYS A 1 507 ? 12.285 1.218 20.992 1.00 90.25 507 LYS A N 1
ATOM 4122 C CA . LYS A 1 507 ? 12.696 0.793 19.647 1.00 90.25 507 LYS A CA 1
ATOM 4123 C C . LYS A 1 507 ? 13.249 1.965 18.841 1.00 90.25 507 LYS A C 1
ATOM 4125 O O . LYS A 1 507 ? 12.685 3.058 18.855 1.00 90.25 507 LYS A O 1
ATOM 4130 N N . THR A 1 508 ? 14.328 1.711 18.106 1.00 94.62 508 THR A N 1
ATOM 4131 C CA . THR A 1 508 ? 14.892 2.657 17.137 1.00 94.62 508 THR A CA 1
ATOM 4132 C C . THR A 1 508 ? 14.087 2.622 15.840 1.00 94.62 508 THR A C 1
ATOM 4134 O O . THR A 1 508 ? 13.952 1.570 15.213 1.00 94.62 508 THR A O 1
ATOM 4137 N N . VAL A 1 509 ? 13.560 3.775 15.446 1.00 96.00 509 VAL A N 1
ATOM 4138 C CA . VAL A 1 509 ? 12.744 3.987 14.245 1.00 96.00 509 VAL A CA 1
ATOM 4139 C C . VAL A 1 509 ? 13.191 5.257 13.518 1.00 96.00 509 VAL A C 1
ATOM 4141 O O . VAL A 1 509 ? 13.956 6.052 14.058 1.00 96.00 509 VAL A O 1
ATOM 4144 N N . TYR A 1 510 ? 12.724 5.452 12.289 1.00 96.50 510 TYR A N 1
ATOM 4145 C CA . TYR A 1 510 ? 13.162 6.530 11.402 1.00 96.50 510 TYR A CA 1
ATOM 4146 C C . TYR A 1 510 ? 11.960 7.232 10.771 1.00 96.50 510 TYR A C 1
ATOM 4148 O O . TYR A 1 510 ? 10.995 6.587 10.357 1.00 96.50 510 TYR A O 1
ATOM 4156 N N . GLN A 1 511 ? 12.006 8.560 10.687 1.00 95.38 511 GLN A N 1
ATOM 4157 C CA . GLN A 1 511 ? 10.903 9.368 10.166 1.00 95.38 511 GLN A CA 1
ATOM 4158 C C . GLN A 1 511 ? 10.852 9.332 8.633 1.00 95.38 511 GLN A C 1
ATOM 4160 O O . GLN A 1 511 ? 11.420 10.189 7.968 1.00 95.38 511 GLN A O 1
ATOM 4165 N N . LEU A 1 512 ? 10.137 8.358 8.067 1.00 94.00 512 LEU A N 1
ATOM 4166 C CA . LEU A 1 512 ? 9.954 8.245 6.615 1.00 94.00 512 LEU A CA 1
ATOM 4167 C C . LEU A 1 512 ? 9.001 9.320 6.058 1.00 94.00 512 LEU A C 1
ATOM 4169 O O . LEU A 1 512 ? 9.216 9.853 4.975 1.00 94.00 512 LEU A O 1
ATOM 4173 N N . ARG A 1 513 ? 7.938 9.637 6.804 1.00 91.69 513 ARG A N 1
ATOM 4174 C CA . ARG A 1 513 ? 6.956 10.702 6.524 1.00 91.69 513 ARG A CA 1
ATOM 4175 C C . ARG A 1 513 ? 6.500 11.302 7.837 1.00 91.69 513 ARG A C 1
ATOM 4177 O O . ARG A 1 513 ? 6.493 10.578 8.817 1.00 91.69 513 ARG A O 1
ATOM 4184 N N . ASN A 1 514 ? 6.007 12.537 7.872 1.00 91.06 514 ASN A N 1
ATOM 4185 C CA . ASN A 1 514 ? 5.534 13.182 9.112 1.00 91.06 514 ASN A CA 1
ATOM 4186 C C . ASN A 1 514 ? 4.527 12.340 9.929 1.00 91.06 514 ASN A C 1
ATOM 4188 O O . ASN A 1 514 ? 4.499 12.420 11.153 1.00 91.06 514 ASN A O 1
ATOM 4192 N N . ASP A 1 515 ? 3.720 11.512 9.266 1.00 92.69 515 ASP A N 1
ATOM 4193 C CA . ASP A 1 515 ? 2.697 10.646 9.858 1.00 92.69 515 ASP A CA 1
ATOM 4194 C C . ASP A 1 515 ? 3.141 9.178 10.058 1.00 92.69 515 ASP A C 1
ATOM 4196 O O . ASP A 1 515 ? 2.390 8.374 10.630 1.00 92.69 515 ASP A O 1
ATOM 4200 N N . PHE A 1 516 ? 4.363 8.811 9.649 1.00 95.00 516 PHE A N 1
ATOM 4201 C CA . PHE A 1 516 ? 4.857 7.432 9.660 1.00 95.00 516 PHE A CA 1
ATOM 4202 C C . PHE A 1 516 ? 6.331 7.296 10.081 1.00 95.00 516 PHE A C 1
ATOM 4204 O O . PHE A 1 516 ? 7.235 7.889 9.491 1.00 95.00 516 PHE A O 1
ATOM 4211 N N . LEU A 1 517 ? 6.559 6.435 11.076 1.00 94.81 517 LEU A N 1
ATOM 4212 C CA . LEU A 1 517 ? 7.878 6.016 11.543 1.00 94.81 517 LEU A CA 1
ATOM 4213 C C . LEU A 1 517 ? 8.125 4.588 11.052 1.00 94.81 517 LEU A C 1
ATOM 4215 O O . LEU A 1 517 ? 7.300 3.713 11.310 1.00 94.81 517 LEU A O 1
ATOM 4219 N N . ALA A 1 518 ? 9.241 4.367 10.367 1.00 95.75 518 ALA A N 1
ATOM 4220 C CA . ALA A 1 518 ? 9.626 3.076 9.813 1.00 95.75 518 ALA A CA 1
ATOM 4221 C C . ALA A 1 518 ? 10.744 2.429 10.642 1.00 95.75 518 ALA A C 1
ATOM 4223 O O . ALA A 1 518 ? 11.617 3.116 11.178 1.00 95.75 518 ALA A O 1
ATOM 4224 N N . THR A 1 519 ? 10.756 1.103 10.726 1.00 95.19 519 THR A N 1
ATOM 4225 C CA . THR A 1 519 ? 11.920 0.355 11.223 1.00 95.19 519 THR A CA 1
ATOM 4226 C C . THR A 1 519 ? 13.021 0.305 10.161 1.00 95.19 519 THR A C 1
ATOM 4228 O O . THR A 1 519 ? 12.765 0.528 8.978 1.00 95.19 519 THR A O 1
ATOM 4231 N N . LYS A 1 520 ? 14.254 -0.043 10.556 1.00 95.00 520 LYS A N 1
ATOM 4232 C CA . LYS A 1 520 ? 15.342 -0.273 9.589 1.00 95.00 520 LYS A CA 1
ATOM 4233 C C . LYS A 1 520 ? 14.957 -1.318 8.532 1.00 95.00 520 LYS A C 1
ATOM 4235 O O . LYS A 1 520 ? 15.176 -1.090 7.351 1.00 95.00 520 LYS A O 1
ATOM 4240 N N . GLU A 1 521 ? 14.325 -2.411 8.957 1.00 94.25 521 GLU A N 1
ATOM 4241 C CA . GLU A 1 521 ? 13.868 -3.477 8.059 1.00 94.25 521 GLU A CA 1
ATOM 4242 C C . GLU A 1 521 ? 12.823 -2.976 7.050 1.00 94.25 521 GLU A C 1
ATOM 4244 O O . GLU A 1 521 ? 12.887 -3.317 5.872 1.00 94.25 521 GLU A O 1
ATOM 4249 N N . GLN A 1 522 ? 11.896 -2.114 7.479 1.00 95.56 522 GLN A N 1
ATOM 4250 C CA . GLN A 1 522 ? 10.941 -1.480 6.568 1.00 95.56 522 GLN A CA 1
ATOM 4251 C C . GLN A 1 522 ? 11.649 -0.563 5.566 1.00 95.56 522 GLN A C 1
ATOM 4253 O O . GLN A 1 522 ? 11.341 -0.617 4.381 1.00 95.56 522 GLN A O 1
ATOM 4258 N N . LEU A 1 523 ? 12.646 0.222 5.991 1.00 95.56 523 LEU A N 1
ATOM 4259 C CA . LEU A 1 523 ? 13.455 1.024 5.063 1.00 95.56 523 LEU A CA 1
ATOM 4260 C C . LEU A 1 523 ? 14.240 0.154 4.060 1.00 95.56 523 LEU A C 1
ATOM 4262 O O . LEU A 1 523 ? 14.467 0.569 2.925 1.00 95.56 523 LEU A O 1
ATOM 4266 N N . ASP A 1 524 ? 14.670 -1.044 4.461 1.00 93.50 524 ASP A N 1
ATOM 4267 C CA . ASP A 1 524 ? 15.360 -1.991 3.579 1.00 93.50 524 ASP A CA 1
ATOM 4268 C C . ASP A 1 524 ? 14.427 -2.586 2.509 1.00 93.50 524 ASP A C 1
ATOM 4270 O O . ASP A 1 524 ? 14.877 -2.853 1.395 1.00 93.50 524 ASP A O 1
ATOM 4274 N N . LYS A 1 525 ? 13.135 -2.750 2.821 1.00 93.81 525 LYS A N 1
ATOM 4275 C CA . LYS A 1 525 ? 12.123 -3.310 1.908 1.00 93.81 525 LYS A CA 1
ATOM 4276 C C . LYS A 1 525 ? 11.325 -2.267 1.131 1.00 93.81 525 LYS A C 1
ATOM 4278 O O . LYS A 1 525 ? 10.653 -2.628 0.170 1.00 93.81 525 LYS A O 1
ATOM 4283 N N . PHE A 1 526 ? 11.368 -1.004 1.545 1.00 95.12 526 PHE A N 1
ATOM 4284 C CA . PHE A 1 526 ? 10.509 0.047 1.011 1.00 95.12 526 PHE A CA 1
ATOM 4285 C C . PHE A 1 526 ? 10.607 0.155 -0.512 1.00 95.12 526 PHE A C 1
ATOM 4287 O O . PHE A 1 526 ? 11.691 0.369 -1.055 1.00 95.12 526 PHE A O 1
ATOM 4294 N N . LEU A 1 527 ? 9.469 0.027 -1.193 1.00 94.94 527 LEU A N 1
ATOM 4295 C CA . LEU A 1 527 ? 9.318 0.383 -2.597 1.00 94.94 527 LEU A CA 1
ATOM 4296 C C . LEU A 1 527 ? 9.097 1.889 -2.696 1.00 94.94 527 LEU A C 1
ATOM 4298 O O . LEU A 1 527 ? 7.990 2.372 -2.466 1.00 94.94 527 LEU A O 1
ATOM 4302 N N . TYR A 1 528 ? 10.152 2.618 -3.036 1.00 93.12 528 TYR A N 1
ATOM 4303 C CA . TYR A 1 528 ? 10.058 4.038 -3.336 1.00 93.12 528 TYR A CA 1
ATOM 4304 C C . TYR A 1 528 ? 9.758 4.243 -4.819 1.00 93.12 528 TYR A C 1
ATOM 4306 O O . TYR A 1 528 ? 10.466 3.725 -5.683 1.00 93.12 528 TYR A O 1
ATOM 4314 N N . LEU A 1 529 ? 8.711 5.013 -5.094 1.00 90.88 529 LEU A N 1
ATOM 4315 C CA . LEU A 1 529 ? 8.305 5.424 -6.431 1.00 90.88 529 LEU A CA 1
ATOM 4316 C C . LEU A 1 529 ? 8.299 6.954 -6.478 1.00 90.88 529 LEU A C 1
ATOM 4318 O O . LEU A 1 529 ? 7.640 7.603 -5.663 1.00 90.88 529 LEU A O 1
ATOM 4322 N N . GLU A 1 530 ? 9.058 7.517 -7.409 1.00 85.12 530 GLU A N 1
ATOM 4323 C CA . GLU A 1 530 ? 9.147 8.946 -7.674 1.00 85.12 530 GLU A CA 1
ATOM 4324 C C . GLU A 1 530 ? 7.907 9.540 -8.345 1.00 85.12 530 GLU A C 1
ATOM 4326 O O . GLU A 1 530 ? 6.993 8.859 -8.818 1.00 85.12 530 GLU A O 1
ATOM 4331 N N . GLY A 1 531 ? 7.879 10.872 -8.381 1.00 77.50 531 GLY A N 1
ATOM 4332 C CA . GLY A 1 531 ? 6.780 11.636 -8.948 1.00 77.50 531 GLY A CA 1
ATOM 4333 C C . GLY A 1 531 ? 5.573 11.694 -8.013 1.00 77.50 531 GLY A C 1
ATOM 4334 O O . GLY A 1 531 ? 5.694 11.727 -6.790 1.00 77.50 531 GLY A O 1
ATOM 4335 N N . ASN A 1 532 ? 4.371 11.735 -8.587 1.00 69.50 532 ASN A N 1
ATOM 4336 C CA . ASN A 1 532 ? 3.135 11.914 -7.817 1.00 69.50 532 ASN A CA 1
ATOM 4337 C C . ASN A 1 532 ? 2.625 10.606 -7.157 1.00 69.50 532 ASN A C 1
ATOM 4339 O O . ASN A 1 532 ? 1.458 10.544 -6.757 1.00 69.50 532 ASN A O 1
ATOM 4343 N N . PHE A 1 533 ? 3.430 9.530 -7.111 1.00 78.81 533 PHE A N 1
ATOM 4344 C CA . PHE A 1 533 ? 2.969 8.177 -6.763 1.00 78.81 533 PHE A CA 1
ATOM 4345 C C . PHE A 1 533 ? 2.958 8.049 -5.241 1.00 78.81 533 PHE A C 1
ATOM 4347 O O . PHE A 1 533 ? 3.876 7.526 -4.614 1.00 78.81 533 PHE A O 1
ATOM 4354 N N . GLN A 1 534 ? 1.936 8.628 -4.614 1.00 81.56 534 GLN A N 1
ATOM 4355 C CA . GLN A 1 534 ? 1.901 8.772 -3.164 1.00 81.56 534 GLN A CA 1
ATOM 4356 C C . GLN A 1 534 ? 1.304 7.547 -2.478 1.00 81.56 534 GLN A C 1
ATOM 4358 O O . GLN A 1 534 ? 0.210 7.079 -2.804 1.00 81.56 534 GLN A O 1
ATOM 4363 N N . SER A 1 535 ? 2.005 7.070 -1.452 1.00 91.31 535 SER A N 1
ATOM 4364 C CA . SER A 1 535 ? 1.457 6.083 -0.533 1.00 91.31 535 SER A CA 1
ATOM 4365 C C . SER A 1 535 ? 0.380 6.711 0.356 1.00 91.31 535 SER A C 1
ATOM 4367 O O . SER A 1 535 ? 0.403 7.905 0.672 1.00 91.31 535 SER A O 1
ATOM 4369 N N . LYS A 1 536 ? -0.579 5.903 0.796 1.00 93.50 536 LYS A N 1
ATOM 4370 C CA . LYS A 1 536 ? -1.566 6.264 1.811 1.00 93.50 536 LYS A CA 1
ATOM 4371 C C . LYS A 1 536 ? -1.273 5.517 3.098 1.00 93.50 536 LYS A C 1
ATOM 4373 O O . LYS A 1 536 ? -0.963 4.327 3.075 1.00 93.50 536 LYS A O 1
ATOM 4378 N N . LEU A 1 537 ? -1.387 6.228 4.213 1.00 96.31 537 LEU A N 1
ATOM 4379 C CA . LEU A 1 537 ? -1.353 5.615 5.529 1.00 96.31 537 LEU A CA 1
ATOM 4380 C C . LEU A 1 537 ? -2.652 4.843 5.747 1.00 96.31 537 LEU A C 1
ATOM 4382 O O . LEU A 1 537 ? -3.734 5.417 5.648 1.00 96.31 537 LEU A O 1
ATOM 4386 N N . MET A 1 538 ? -2.530 3.556 6.051 1.00 96.81 538 MET A N 1
ATOM 4387 C CA . MET A 1 538 ? -3.657 2.698 6.395 1.00 96.81 538 MET A CA 1
ATOM 4388 C C . MET A 1 538 ? -3.398 2.034 7.744 1.00 96.81 538 MET A C 1
ATOM 4390 O O . MET A 1 538 ? -2.261 1.733 8.107 1.00 96.81 538 MET A O 1
ATOM 4394 N N . TYR A 1 539 ? -4.477 1.785 8.469 1.00 96.44 539 TYR A N 1
ATOM 4395 C CA . TYR A 1 539 ? -4.503 1.112 9.756 1.00 96.44 539 TYR A CA 1
ATOM 4396 C C . TYR A 1 539 ? -5.068 -0.295 9.574 1.00 96.44 539 TYR A C 1
ATOM 4398 O O . TYR A 1 539 ? -6.016 -0.483 8.813 1.00 96.44 539 TYR A O 1
ATOM 4406 N N . SER A 1 540 ? -4.503 -1.279 10.265 1.00 94.75 540 SER A N 1
ATOM 4407 C CA . SER A 1 540 ? -4.981 -2.659 10.241 1.00 94.75 540 SER A CA 1
ATOM 4408 C C . SER A 1 540 ? -4.922 -3.287 11.630 1.00 94.75 540 SER A C 1
ATOM 4410 O O . SER A 1 540 ? -4.046 -2.982 12.437 1.00 94.75 540 SER A O 1
ATOM 4412 N N . TYR A 1 541 ? -5.859 -4.189 11.904 1.00 90.81 541 TYR A N 1
ATOM 4413 C CA . TYR A 1 541 ? -5.890 -5.001 13.126 1.00 90.81 541 TYR A CA 1
ATOM 4414 C C . TYR A 1 541 ? -5.178 -6.355 12.948 1.00 90.81 541 TYR A C 1
ATOM 4416 O O . TYR A 1 541 ? -5.309 -7.256 13.773 1.00 90.81 541 TYR A O 1
ATOM 4424 N N . SER A 1 542 ? -4.431 -6.521 11.852 1.00 89.94 542 SER A N 1
ATOM 4425 C CA . SER A 1 542 ? -3.608 -7.705 11.609 1.00 89.94 542 SER A CA 1
ATOM 4426 C C . SER A 1 542 ? -2.450 -7.772 12.612 1.00 89.94 542 SER A C 1
ATOM 4428 O O . SER A 1 542 ? -1.870 -6.729 12.916 1.00 89.94 542 SER A O 1
ATOM 4430 N N . PRO A 1 543 ? -2.046 -8.967 13.089 1.00 87.25 543 PRO A N 1
ATOM 4431 C CA . PRO A 1 543 ? -0.832 -9.115 13.892 1.00 87.25 543 PRO A CA 1
ATOM 4432 C C . PRO A 1 543 ? 0.438 -8.733 13.114 1.00 87.25 543 PRO A C 1
ATOM 4434 O O . PRO A 1 543 ? 1.384 -8.227 13.720 1.00 87.25 543 PRO A O 1
ATOM 4437 N N . ASP A 1 544 ? 0.442 -8.942 11.794 1.00 91.00 544 ASP A N 1
ATOM 4438 C CA . ASP A 1 544 ? 1.483 -8.471 10.879 1.00 91.00 544 ASP A CA 1
ATOM 4439 C C . ASP A 1 544 ? 1.240 -6.988 10.531 1.00 91.00 544 ASP A C 1
ATOM 4441 O O . ASP A 1 544 ? 0.183 -6.683 9.958 1.00 91.00 544 ASP A O 1
ATOM 4445 N N . PRO A 1 545 ? 2.162 -6.066 10.878 1.00 89.56 545 PRO A N 1
ATOM 4446 C CA . PRO A 1 545 ? 2.018 -4.648 10.565 1.00 89.56 545 PRO A CA 1
ATOM 4447 C C . PRO A 1 545 ? 2.053 -4.356 9.062 1.00 89.56 545 PRO A C 1
ATOM 4449 O O . PRO A 1 545 ? 1.373 -3.428 8.624 1.00 89.56 545 PRO A O 1
ATOM 4452 N N . ASP A 1 546 ? 2.778 -5.162 8.281 1.00 93.50 546 ASP A N 1
ATOM 4453 C CA . ASP A 1 546 ? 2.980 -4.973 6.843 1.00 93.50 546 ASP A CA 1
ATOM 4454 C C . ASP A 1 546 ? 2.204 -6.018 6.026 1.00 93.50 546 ASP A C 1
ATOM 4456 O O . ASP A 1 546 ? 2.686 -6.568 5.031 1.00 93.50 546 ASP A O 1
ATOM 4460 N N . ILE A 1 547 ? 0.971 -6.295 6.466 1.00 95.00 547 ILE A N 1
ATOM 4461 C CA . ILE A 1 547 ? 0.080 -7.279 5.850 1.00 95.00 547 ILE A CA 1
ATOM 4462 C C . ILE A 1 547 ? -0.212 -6.965 4.374 1.00 95.00 547 ILE A C 1
ATOM 4464 O O . ILE A 1 547 ? -0.463 -5.825 3.984 1.00 95.00 547 ILE A O 1
ATOM 4468 N N . SER A 1 548 ? -0.260 -8.019 3.559 1.00 95.69 548 SER A N 1
ATOM 4469 C CA . SER A 1 548 ? -0.807 -7.973 2.201 1.00 95.69 548 SER A CA 1
ATOM 4470 C C . SER A 1 548 ? -2.325 -8.182 2.233 1.00 95.69 548 SER A C 1
ATOM 4472 O O . SER A 1 548 ? -2.804 -9.295 2.466 1.00 95.69 548 SER A O 1
ATOM 4474 N N . ASP A 1 549 ? -3.091 -7.115 1.987 1.00 93.69 549 ASP A N 1
ATOM 4475 C CA . ASP A 1 549 ? -4.555 -7.146 1.863 1.00 93.69 549 ASP A CA 1
ATOM 4476 C C . ASP A 1 549 ? -5.035 -6.292 0.682 1.00 93.69 549 ASP A C 1
ATOM 4478 O O . ASP A 1 549 ? -5.521 -5.168 0.830 1.00 93.69 549 ASP A O 1
ATOM 4482 N N . ARG A 1 550 ? -4.934 -6.859 -0.523 1.00 93.25 550 ARG A N 1
ATOM 4483 C CA . ARG A 1 550 ? -5.257 -6.155 -1.777 1.00 93.25 550 ARG A CA 1
ATOM 4484 C C . ARG A 1 550 ? -6.697 -5.673 -1.883 1.00 93.25 550 ARG A C 1
ATOM 4486 O O . ARG A 1 550 ? -6.967 -4.738 -2.630 1.00 93.25 550 ARG A O 1
ATOM 4493 N N . GLN A 1 551 ? -7.613 -6.314 -1.160 1.00 93.69 551 GLN A N 1
ATOM 4494 C CA . GLN A 1 551 ? -9.042 -5.994 -1.169 1.00 93.69 551 GLN A CA 1
ATOM 4495 C C . GLN A 1 551 ? -9.405 -4.947 -0.107 1.00 93.69 551 GLN A C 1
ATOM 4497 O O . GLN A 1 551 ? -10.529 -4.449 -0.118 1.00 93.69 551 GLN A O 1
ATOM 4502 N N . GLY A 1 552 ? -8.486 -4.622 0.809 1.00 91.31 552 GLY A N 1
ATOM 4503 C CA . GLY A 1 552 ? -8.687 -3.618 1.852 1.00 91.31 552 GLY A CA 1
ATOM 4504 C C . GLY A 1 552 ? -9.728 -3.997 2.910 1.00 91.31 552 GLY A C 1
ATOM 4505 O O . GLY A 1 552 ? -10.290 -3.116 3.560 1.00 91.31 552 GLY A O 1
ATOM 4506 N N . LYS A 1 553 ? -10.017 -5.289 3.096 1.00 90.69 553 LYS A N 1
ATOM 4507 C CA . LYS A 1 553 ? -11.012 -5.776 4.070 1.00 90.69 553 LYS A CA 1
ATOM 4508 C C . LYS A 1 553 ? -10.576 -5.547 5.518 1.00 90.69 553 LYS A C 1
ATOM 4510 O O . LYS A 1 553 ? -11.405 -5.281 6.387 1.00 90.69 553 LYS A O 1
ATOM 4515 N N . MET A 1 554 ? -9.280 -5.661 5.775 1.00 90.94 554 MET A N 1
ATOM 4516 C CA . MET A 1 554 ? -8.633 -5.452 7.066 1.00 90.94 554 MET A CA 1
ATOM 4517 C C . MET A 1 554 ? -8.070 -4.038 7.219 1.00 90.94 554 MET A C 1
ATOM 4519 O O . MET A 1 554 ? -7.618 -3.678 8.305 1.00 90.94 554 MET A O 1
ATOM 4523 N N . LEU A 1 555 ? -8.092 -3.242 6.148 1.00 94.38 555 LEU A N 1
ATOM 4524 C CA . LEU A 1 555 ? -7.529 -1.900 6.118 1.00 94.38 555 LEU A CA 1
ATOM 4525 C C . LEU A 1 555 ? -8.589 -0.845 6.445 1.00 94.38 555 LEU A C 1
ATOM 4527 O O . LEU A 1 555 ? -9.759 -0.953 6.065 1.00 94.38 555 LEU A O 1
ATOM 4531 N N . ALA A 1 556 ? -8.169 0.216 7.120 1.00 95.94 556 ALA A N 1
ATOM 4532 C CA . ALA A 1 556 ? -8.984 1.394 7.360 1.00 95.94 556 ALA A CA 1
ATOM 4533 C C . ALA A 1 556 ? -8.146 2.678 7.238 1.00 95.94 556 ALA A C 1
ATOM 4535 O O . ALA A 1 556 ? -6.969 2.677 7.596 1.00 95.94 556 ALA A O 1
ATOM 4536 N N . PRO A 1 557 ? -8.720 3.788 6.752 1.00 94.12 557 PRO A N 1
ATOM 4537 C CA . PRO A 1 557 ? -8.036 5.077 6.656 1.00 94.12 557 PRO A CA 1
ATOM 4538 C C . PRO A 1 557 ? -7.770 5.736 8.017 1.00 94.12 557 PRO A C 1
ATOM 4540 O O . PRO A 1 557 ? -6.948 6.644 8.099 1.00 94.12 557 PRO A O 1
ATOM 4543 N N . THR A 1 558 ? -8.453 5.313 9.086 1.00 95.19 558 THR A N 1
ATOM 4544 C CA . THR A 1 558 ? -8.288 5.883 10.431 1.00 95.19 558 THR A CA 1
ATOM 4545 C C . THR A 1 558 ? -8.133 4.800 11.494 1.00 95.19 558 THR A C 1
ATOM 4547 O O . THR A 1 558 ? -8.629 3.681 11.341 1.00 95.19 558 THR A O 1
ATOM 4550 N N . LEU A 1 559 ? -7.475 5.157 12.601 1.00 93.62 559 LEU A N 1
ATOM 4551 C CA . LEU A 1 559 ? -7.329 4.294 13.774 1.00 93.62 559 LEU A CA 1
ATOM 4552 C C . LEU A 1 559 ? -8.693 3.852 14.327 1.00 93.62 559 LEU A C 1
ATOM 4554 O O . LEU A 1 559 ? -8.884 2.675 14.619 1.00 93.62 559 LEU A O 1
ATOM 4558 N N . GLU A 1 560 ? -9.645 4.779 14.440 1.00 92.06 560 GLU A N 1
ATOM 4559 C CA . GLU A 1 560 ? -10.971 4.493 14.999 1.00 92.06 560 GLU A CA 1
ATOM 4560 C C . GLU A 1 560 ? -11.790 3.542 14.126 1.00 92.06 560 GLU A C 1
ATOM 4562 O O . GLU A 1 560 ? -12.437 2.630 14.644 1.00 92.06 560 GLU A O 1
ATOM 4567 N N . GLU A 1 561 ? -11.723 3.700 12.802 1.00 93.06 561 GLU A N 1
ATOM 4568 C CA . GLU A 1 561 ? -12.389 2.780 11.882 1.00 93.06 561 GLU A CA 1
ATOM 4569 C C . GLU A 1 561 ? -11.746 1.384 11.918 1.00 93.06 561 GLU A C 1
ATOM 4571 O O . GLU A 1 561 ? -12.465 0.386 11.901 1.00 93.06 561 GLU A O 1
ATOM 4576 N N . ALA A 1 562 ? -10.415 1.282 12.039 1.00 93.75 562 ALA A N 1
ATOM 4577 C CA . ALA A 1 562 ? -9.741 -0.012 12.186 1.00 93.75 562 ALA A CA 1
ATOM 4578 C C . ALA A 1 562 ? -10.187 -0.753 13.456 1.00 93.75 562 ALA A C 1
ATOM 4580 O O . ALA A 1 562 ? -10.485 -1.946 13.393 1.00 93.75 562 ALA A O 1
ATOM 4581 N N . LYS A 1 563 ? -10.288 -0.043 14.588 1.00 92.44 563 LYS A N 1
ATOM 4582 C CA . LYS A 1 563 ? -10.789 -0.605 15.854 1.00 92.44 563 LYS A CA 1
ATOM 4583 C C . LYS A 1 563 ? -12.239 -1.069 15.742 1.00 92.44 563 LYS A C 1
ATOM 4585 O O . LYS A 1 563 ? -12.592 -2.129 16.245 1.00 92.44 563 LYS A O 1
ATOM 4590 N N . GLU A 1 564 ? -13.089 -0.298 15.066 1.00 89.44 564 GLU A N 1
ATOM 4591 C CA . GLU A 1 564 ? -14.484 -0.687 14.842 1.00 89.44 564 GLU A CA 1
ATOM 4592 C C . GLU A 1 564 ? -14.591 -1.955 13.982 1.00 89.44 564 GLU A C 1
ATOM 4594 O O . GLU A 1 564 ? -15.305 -2.888 14.347 1.00 89.44 564 GLU A O 1
ATOM 4599 N N . LYS A 1 565 ? -13.827 -2.031 12.882 1.00 90.44 565 LYS A N 1
ATOM 4600 C CA . LYS A 1 565 ? -13.765 -3.235 12.039 1.00 90.44 565 LYS A CA 1
ATOM 4601 C C . LYS A 1 565 ? -13.271 -4.454 12.816 1.00 90.44 565 LYS A C 1
ATOM 4603 O O . LYS A 1 565 ? -13.810 -5.539 12.619 1.00 90.44 565 LYS A O 1
ATOM 4608 N N . GLN A 1 566 ? -12.291 -4.285 13.705 1.00 90.38 566 GLN A N 1
ATOM 4609 C CA . GLN A 1 566 ? -11.802 -5.374 14.547 1.00 90.38 566 GLN A CA 1
ATOM 4610 C C . GLN A 1 566 ? -12.899 -5.924 15.467 1.00 90.38 566 GLN A C 1
ATOM 4612 O O . GLN A 1 566 ? -13.103 -7.132 15.489 1.00 90.38 566 GLN A O 1
ATOM 4617 N N . ILE A 1 567 ? -13.650 -5.061 16.167 1.00 87.50 567 ILE A N 1
ATOM 4618 C CA . ILE A 1 567 ? -14.768 -5.494 17.033 1.00 87.50 567 ILE A CA 1
ATOM 4619 C C . ILE A 1 567 ? -15.771 -6.343 16.249 1.00 87.50 567 ILE A C 1
ATOM 4621 O O . ILE A 1 567 ? -16.195 -7.398 16.725 1.00 87.50 567 ILE A O 1
ATOM 4625 N N . ILE A 1 568 ? -16.146 -5.870 15.056 1.00 85.19 568 ILE A N 1
ATOM 4626 C CA . ILE A 1 568 ? -17.118 -6.543 14.190 1.00 85.19 568 ILE A CA 1
ATOM 4627 C C . ILE A 1 568 ? -16.580 -7.909 13.745 1.00 85.19 568 ILE A C 1
ATOM 4629 O O . ILE A 1 568 ? -17.300 -8.900 13.821 1.00 85.19 568 ILE A O 1
ATOM 4633 N N . ASN A 1 569 ? -15.317 -7.981 13.320 1.00 84.25 569 ASN A N 1
ATOM 4634 C CA . ASN A 1 569 ? -14.735 -9.211 12.781 1.00 84.25 569 ASN A CA 1
ATOM 4635 C C . ASN A 1 569 ? -14.388 -10.251 13.852 1.00 84.25 569 ASN A C 1
ATOM 4637 O O . ASN A 1 569 ? -14.551 -11.445 13.604 1.00 84.25 569 ASN A O 1
ATOM 4641 N N . ASP A 1 570 ? -13.984 -9.820 15.047 1.00 82.94 570 ASP A N 1
ATOM 4642 C CA . ASP A 1 570 ? -13.723 -10.715 16.179 1.00 82.94 570 ASP A CA 1
ATOM 4643 C C . ASP A 1 570 ? -15.027 -11.295 16.772 1.00 82.94 570 ASP A C 1
ATOM 4645 O O . ASP A 1 570 ? -14.975 -12.109 17.696 1.00 82.94 570 ASP A O 1
ATOM 4649 N N . ASN A 1 571 ? -16.203 -10.893 16.257 1.00 79.12 571 ASN A N 1
ATOM 4650 C CA . ASN A 1 571 ? -17.531 -11.282 16.749 1.00 79.12 571 ASN A CA 1
ATOM 4651 C C . ASN A 1 571 ? -17.660 -11.125 18.271 1.00 79.12 571 ASN A C 1
ATOM 4653 O O . ASN A 1 571 ? -18.294 -11.932 18.957 1.00 79.12 571 ASN A O 1
ATOM 4657 N N . LYS A 1 572 ? -17.027 -10.086 18.821 1.00 78.19 572 LYS A N 1
ATOM 4658 C CA . LYS A 1 572 ? -17.036 -9.821 20.257 1.00 78.19 572 LYS A CA 1
ATOM 4659 C C . LYS A 1 572 ? -18.466 -9.512 20.687 1.00 78.19 572 LYS A C 1
ATOM 4661 O O . LYS A 1 572 ? -19.061 -8.521 20.274 1.00 78.19 572 LYS A O 1
ATOM 4666 N N . THR A 1 573 ? -19.035 -10.373 21.522 1.00 84.06 573 THR A N 1
ATOM 4667 C CA . THR A 1 573 ? -20.392 -10.194 22.043 1.00 84.06 573 THR A CA 1
ATOM 4668 C C . THR A 1 573 ? -20.361 -9.361 23.313 1.00 84.06 573 THR A C 1
ATOM 4670 O O . THR A 1 573 ? -19.694 -9.740 24.278 1.00 84.06 573 THR A O 1
ATOM 4673 N N . LEU A 1 574 ? -21.136 -8.278 23.341 1.00 89.62 574 LEU A N 1
ATOM 4674 C CA . LEU A 1 574 ? -21.361 -7.506 24.556 1.00 89.62 574 LEU A CA 1
ATOM 4675 C C . LEU A 1 574 ? -22.111 -8.367 25.580 1.00 89.62 574 LEU A C 1
ATOM 4677 O O . LEU A 1 574 ? -23.252 -8.774 25.354 1.00 89.62 574 LEU A O 1
ATOM 4681 N N . ARG A 1 575 ? -21.475 -8.639 26.716 1.00 90.75 575 ARG A N 1
ATOM 4682 C CA . ARG A 1 575 ? -22.092 -9.309 27.862 1.00 90.75 575 ARG A CA 1
ATOM 4683 C C . ARG A 1 575 ? -22.808 -8.278 28.717 1.00 90.75 575 ARG A C 1
ATOM 4685 O O . ARG A 1 575 ? -22.358 -7.140 28.834 1.00 90.75 575 ARG A O 1
ATOM 4692 N N . LYS A 1 576 ? -23.907 -8.699 29.335 1.00 93.88 576 LYS A N 1
ATOM 4693 C CA . LYS A 1 576 ? -24.704 -7.888 30.254 1.00 93.88 576 LYS A CA 1
ATOM 4694 C C . LYS A 1 576 ? -24.924 -8.660 31.549 1.00 93.88 576 LYS A C 1
ATOM 4696 O O . LYS A 1 576 ? -25.253 -9.843 31.502 1.00 93.88 576 LYS A O 1
ATOM 4701 N N . GLN A 1 577 ? -24.769 -7.986 32.680 1.00 93.69 577 GLN A N 1
ATOM 4702 C CA . GLN A 1 577 ? -25.147 -8.499 33.994 1.00 93.69 577 GLN A CA 1
ATOM 4703 C C . GLN A 1 577 ? -25.987 -7.472 34.752 1.00 93.69 577 GLN A C 1
ATOM 4705 O O . GLN A 1 577 ? -26.013 -6.292 34.401 1.00 93.69 577 GLN A O 1
ATOM 4710 N N . PHE A 1 578 ? -26.688 -7.936 35.777 1.00 92.88 578 PHE A N 1
ATOM 4711 C CA . PHE A 1 578 ? -27.555 -7.147 36.637 1.00 92.88 578 PHE A CA 1
ATOM 4712 C C . PHE A 1 578 ? -27.085 -7.297 38.077 1.00 92.88 578 PHE A C 1
ATOM 4714 O O . PHE A 1 578 ? -26.928 -8.420 38.553 1.00 92.88 578 PHE A O 1
ATOM 4721 N N . ILE A 1 579 ? -26.886 -6.174 38.757 1.00 92.12 579 ILE A N 1
ATOM 4722 C CA . ILE A 1 579 ? -26.481 -6.124 40.158 1.00 92.12 579 ILE A CA 1
ATOM 4723 C C . ILE A 1 579 ? -27.644 -5.563 40.959 1.00 92.12 579 ILE A C 1
ATOM 4725 O O . ILE A 1 579 ? -28.073 -4.432 40.721 1.00 92.12 579 ILE A O 1
ATOM 4729 N N . ALA A 1 580 ? -28.178 -6.369 41.872 1.00 91.31 580 ALA A N 1
ATOM 4730 C CA . ALA A 1 580 ? -29.207 -5.956 42.814 1.00 91.31 580 ALA A CA 1
ATOM 4731 C C . ALA A 1 580 ? -28.571 -5.656 44.172 1.00 91.31 580 ALA A C 1
ATOM 4733 O O . ALA A 1 580 ? -27.722 -6.419 44.619 1.00 91.31 580 ALA A O 1
ATOM 4734 N N . TYR A 1 581 ? -29.026 -4.590 44.828 1.00 89.00 581 TYR A N 1
ATOM 4735 C CA . TYR A 1 581 ? -28.603 -4.208 46.175 1.00 89.00 581 TYR A CA 1
ATOM 4736 C C . TYR A 1 581 ? -29.761 -4.348 47.160 1.00 89.00 581 TYR A C 1
ATOM 4738 O O . TYR A 1 581 ? -30.903 -4.003 46.828 1.00 89.00 581 TYR A O 1
ATOM 4746 N N . ASP A 1 582 ? -29.470 -4.830 48.367 1.00 87.62 582 ASP A N 1
ATOM 4747 C CA . ASP A 1 582 ? -30.414 -4.769 49.478 1.00 87.62 582 ASP A CA 1
ATOM 4748 C C . ASP A 1 582 ? -30.365 -3.404 50.192 1.00 87.62 582 ASP A C 1
ATOM 4750 O O . ASP A 1 582 ? -29.516 -2.553 49.912 1.00 87.62 582 ASP A O 1
ATOM 4754 N N . ALA A 1 583 ? -31.282 -3.186 51.137 1.00 84.81 583 ALA A N 1
ATOM 4755 C CA . ALA A 1 583 ? -31.385 -1.952 51.920 1.00 84.81 583 ALA A CA 1
ATOM 4756 C C . ALA A 1 583 ? -30.136 -1.626 52.769 1.00 84.81 583 ALA A C 1
ATOM 4758 O O . ALA A 1 583 ? -30.029 -0.513 53.285 1.00 84.81 583 ALA A O 1
ATOM 4759 N N . PHE A 1 584 ? -29.202 -2.569 52.918 1.00 85.19 584 PHE A N 1
ATOM 4760 C CA . PHE A 1 584 ? -27.965 -2.425 53.685 1.00 85.19 584 PHE A CA 1
ATOM 4761 C C . PHE A 1 584 ? -26.706 -2.440 52.806 1.00 85.19 584 PHE A C 1
ATOM 4763 O O . PHE A 1 584 ? -25.600 -2.328 53.333 1.00 85.19 584 PHE A O 1
ATOM 4770 N N . GLY A 1 585 ? -26.862 -2.525 51.482 1.00 81.00 585 GLY A N 1
ATOM 4771 C CA . GLY A 1 585 ? -25.770 -2.501 50.515 1.00 81.00 585 GLY A CA 1
ATOM 4772 C C . GLY A 1 585 ? -25.149 -3.863 50.197 1.00 81.00 585 GLY A C 1
ATOM 4773 O O . GLY A 1 585 ? -24.141 -3.889 49.495 1.00 81.00 585 GLY A O 1
ATOM 4774 N N . ASN A 1 586 ? -25.717 -4.984 50.657 1.00 85.62 586 ASN A N 1
ATOM 4775 C CA . ASN A 1 586 ? -25.293 -6.300 50.170 1.00 85.62 586 ASN A CA 1
ATOM 4776 C C . ASN A 1 586 ? -25.766 -6.481 48.728 1.00 85.62 586 ASN A C 1
ATOM 4778 O O . ASN A 1 586 ? -26.891 -6.101 48.394 1.00 85.62 586 ASN A O 1
ATOM 4782 N N . GLU A 1 587 ? -24.927 -7.083 47.889 1.00 88.44 587 GLU A N 1
ATOM 4783 C CA . GLU A 1 587 ? -25.203 -7.217 46.462 1.00 88.44 587 GLU A CA 1
ATOM 4784 C C . GLU A 1 587 ? -25.320 -8.667 45.997 1.00 88.44 587 GLU A C 1
ATOM 4786 O O . GLU A 1 587 ? -24.708 -9.573 46.562 1.00 88.44 587 GLU A O 1
ATOM 4791 N N . GLU A 1 588 ? -26.093 -8.861 44.930 1.00 90.56 588 GLU A N 1
ATOM 4792 C CA . GLU A 1 588 ? -26.144 -10.106 44.172 1.00 90.56 588 GLU A CA 1
ATOM 4793 C C . GLU A 1 588 ? -26.070 -9.816 42.674 1.00 90.56 588 GLU A C 1
ATOM 4795 O O . GLU A 1 588 ? -26.719 -8.891 42.174 1.00 90.56 588 GLU A O 1
ATOM 4800 N N . VAL A 1 589 ? -25.312 -10.642 41.952 1.00 90.50 589 VAL A N 1
ATOM 4801 C CA . VAL A 1 589 ? -25.098 -10.502 40.511 1.00 90.50 589 VAL A CA 1
ATOM 4802 C C . VAL A 1 589 ? -25.798 -11.633 39.766 1.00 90.50 589 VAL A C 1
ATOM 4804 O O . VAL A 1 589 ? -25.576 -12.807 40.055 1.00 90.50 589 VAL A O 1
ATOM 4807 N N . ALA A 1 590 ? -26.598 -11.293 38.756 1.00 89.56 590 ALA A N 1
ATOM 4808 C CA . ALA A 1 590 ? -27.185 -12.265 37.838 1.00 89.56 590 ALA A CA 1
ATOM 4809 C C . ALA A 1 590 ? -27.005 -11.840 36.379 1.00 89.56 590 ALA A C 1
ATOM 4811 O O . ALA A 1 590 ? -27.144 -10.672 36.028 1.00 89.56 590 ALA A O 1
ATOM 4812 N N . SER A 1 591 ? -26.747 -12.800 35.492 1.00 86.31 591 SER A N 1
ATOM 4813 C CA . SER A 1 591 ? -26.587 -12.534 34.052 1.00 86.31 591 SER A CA 1
ATOM 4814 C C . SER A 1 591 ? -27.902 -12.618 33.266 1.00 86.31 591 SER A C 1
ATOM 4816 O O . SER A 1 591 ? -27.968 -12.152 32.134 1.00 86.31 591 SER A O 1
ATOM 4818 N N . ALA A 1 592 ? -28.948 -13.220 33.843 1.00 86.56 592 ALA A N 1
ATOM 4819 C CA . ALA A 1 592 ? -30.194 -13.513 33.133 1.00 86.56 592 ALA A CA 1
ATOM 4820 C C . ALA A 1 592 ? -31.157 -12.315 33.078 1.00 86.56 592 ALA A C 1
ATOM 4822 O O . ALA A 1 592 ? -31.608 -11.930 32.000 1.00 86.56 592 ALA A O 1
ATOM 4823 N N . SER A 1 593 ? -31.493 -11.728 34.230 1.00 89.00 593 SER A N 1
ATOM 4824 C CA . SER A 1 593 ? -32.413 -10.588 34.320 1.00 89.00 593 SER A CA 1
ATOM 4825 C C . SER A 1 593 ? -32.309 -9.859 35.660 1.00 89.00 593 SER A C 1
ATOM 4827 O O . SER A 1 593 ? -31.776 -10.389 36.638 1.00 89.00 593 SER A O 1
ATOM 4829 N N . ALA A 1 594 ? -32.885 -8.654 35.716 1.00 86.81 594 ALA A N 1
ATOM 4830 C CA . ALA A 1 594 ? -33.050 -7.904 36.958 1.00 86.81 594 ALA A CA 1
ATOM 4831 C C . ALA A 1 594 ? -33.928 -8.660 37.971 1.00 86.81 594 ALA A C 1
ATOM 4833 O O . ALA A 1 594 ? -33.627 -8.683 39.162 1.00 86.81 594 ALA A O 1
ATOM 4834 N N . GLU A 1 595 ? -34.991 -9.322 37.504 1.00 88.44 595 GLU A N 1
ATOM 4835 C CA . GLU A 1 595 ? -35.848 -10.175 38.333 1.00 88.44 595 GLU A CA 1
ATOM 4836 C C . GLU A 1 595 ? -35.070 -11.322 38.969 1.00 88.44 595 GLU A C 1
ATOM 4838 O O . GLU A 1 595 ? -35.322 -11.657 40.126 1.00 88.44 595 GLU A O 1
ATOM 4843 N N . ASP A 1 596 ? -34.140 -11.925 38.227 1.00 88.06 596 ASP A N 1
ATOM 4844 C CA . ASP A 1 596 ? -33.360 -13.037 38.746 1.00 88.06 596 ASP A CA 1
ATOM 4845 C C . ASP A 1 596 ? -32.365 -12.580 39.816 1.00 88.06 596 ASP A C 1
ATOM 4847 O O . ASP A 1 596 ? -32.302 -13.201 40.876 1.00 88.06 596 ASP A O 1
ATOM 4851 N N . ALA A 1 597 ? -31.683 -11.447 39.605 1.00 88.88 597 ALA A N 1
ATOM 4852 C CA . ALA A 1 597 ? -30.813 -10.842 40.619 1.00 88.88 597 ALA A CA 1
ATOM 4853 C C . ALA A 1 597 ? -31.582 -10.561 41.923 1.00 88.88 597 ALA A C 1
ATOM 4855 O O . ALA A 1 597 ? -31.148 -10.943 43.009 1.00 88.88 597 ALA A O 1
ATOM 4856 N N . ILE A 1 598 ? -32.783 -9.981 41.818 1.00 89.12 598 ILE A N 1
ATOM 4857 C CA . ILE A 1 598 ? -33.649 -9.713 42.977 1.00 89.12 598 ILE A CA 1
ATOM 4858 C C . ILE A 1 598 ? -34.094 -11.003 43.647 1.00 89.12 598 ILE A C 1
ATOM 4860 O O . ILE A 1 598 ? -34.094 -11.082 44.872 1.00 89.12 598 ILE A O 1
ATOM 4864 N N . ARG A 1 599 ? -34.482 -12.020 42.875 1.00 88.44 599 ARG A N 1
ATOM 4865 C CA . ARG A 1 599 ? -34.908 -13.314 43.413 1.00 88.44 599 ARG A CA 1
ATOM 4866 C C . ARG A 1 599 ? -33.779 -13.982 44.196 1.00 88.44 599 ARG A C 1
ATOM 4868 O O . ARG A 1 599 ? -34.016 -14.461 45.303 1.00 88.44 599 ARG A O 1
ATOM 4875 N N . GLN A 1 600 ? -32.568 -14.005 43.641 1.00 89.75 600 GLN A N 1
ATOM 4876 C CA . GLN A 1 600 ? -31.392 -14.575 44.298 1.00 89.75 600 GLN A CA 1
ATOM 4877 C C . GLN A 1 600 ? -31.046 -13.814 45.586 1.00 89.75 600 GLN A C 1
ATOM 4879 O O . GLN A 1 600 ? -30.873 -14.446 46.630 1.00 89.75 600 GLN A O 1
ATOM 4884 N N . LEU A 1 601 ? -31.070 -12.479 45.551 1.00 89.88 601 LEU A N 1
ATOM 4885 C CA . LEU A 1 601 ? -30.862 -11.632 46.728 1.00 89.88 601 LEU A CA 1
ATOM 4886 C C . LEU A 1 601 ? -31.942 -11.856 47.803 1.00 89.88 601 LEU A C 1
ATOM 4888 O O . LEU A 1 601 ? -31.636 -12.087 48.971 1.00 89.88 601 LEU A O 1
ATOM 4892 N N . THR A 1 602 ? -33.215 -11.890 47.397 1.00 88.56 602 THR A N 1
ATOM 4893 C CA . THR A 1 602 ? -34.372 -12.144 48.275 1.00 88.56 602 THR A CA 1
ATOM 4894 C C . THR A 1 602 ? -34.254 -13.485 48.999 1.00 88.56 602 THR A C 1
ATOM 4896 O O . THR A 1 602 ? -34.580 -13.583 50.181 1.00 88.56 602 THR A O 1
ATOM 4899 N N . ASN A 1 603 ? -33.751 -14.519 48.319 1.00 87.44 603 ASN A N 1
ATOM 4900 C CA . ASN A 1 603 ? -33.564 -15.847 48.906 1.00 87.44 603 ASN A CA 1
ATOM 4901 C C . ASN A 1 603 ? -32.486 -15.884 50.000 1.00 87.44 603 ASN A C 1
ATOM 4903 O O . ASN A 1 603 ? -32.540 -16.765 50.861 1.00 87.44 603 ASN A O 1
ATOM 4907 N N . LYS A 1 604 ? -31.526 -14.951 49.989 1.00 88.31 604 LYS A N 1
ATOM 4908 C CA . LYS A 1 604 ? -30.480 -14.844 51.018 1.00 88.31 604 LYS A CA 1
ATOM 4909 C C . LYS A 1 604 ? -30.934 -14.061 52.254 1.00 88.31 604 LYS A C 1
ATOM 4911 O O . LYS A 1 604 ? -30.315 -14.191 53.309 1.00 88.31 604 LYS A O 1
ATOM 4916 N N . ILE A 1 605 ? -32.023 -13.293 52.165 1.00 89.00 605 ILE A N 1
ATOM 4917 C CA . ILE A 1 605 ? -32.530 -12.490 53.283 1.00 89.00 605 ILE A CA 1
ATOM 4918 C C . ILE A 1 605 ? -33.244 -13.383 54.304 1.00 89.00 605 ILE A C 1
ATOM 4920 O O . ILE A 1 605 ? -34.294 -13.979 54.042 1.00 89.00 605 ILE A O 1
ATOM 4924 N N . GLN A 1 606 ? -32.687 -13.436 55.514 1.00 87.56 606 GLN A N 1
ATOM 4925 C CA . GLN A 1 606 ? -33.317 -14.074 56.665 1.00 87.56 606 GLN A CA 1
ATOM 4926 C C . GLN A 1 606 ? -34.138 -13.048 57.446 1.00 87.56 606 GLN A C 1
ATOM 4928 O O . GLN A 1 606 ? -33.606 -12.073 57.971 1.00 87.56 606 GLN A O 1
ATOM 4933 N N . LEU A 1 607 ? -35.447 -13.278 57.537 1.00 90.12 607 LEU A N 1
ATOM 4934 C CA . LEU A 1 607 ? -36.350 -12.392 58.265 1.00 90.12 607 LEU A CA 1
ATOM 4935 C C . LEU A 1 607 ? -36.541 -12.835 59.711 1.00 90.12 607 LEU A C 1
ATOM 4937 O O . LEU A 1 607 ? -36.838 -13.998 59.993 1.00 90.12 607 LEU A O 1
ATOM 4941 N N . THR A 1 608 ? -36.507 -11.864 60.616 1.00 91.31 608 THR A N 1
ATOM 4942 C CA . THR A 1 608 ? -36.943 -12.045 62.001 1.00 91.31 608 THR A CA 1
ATOM 4943 C C . THR A 1 608 ? -38.470 -12.057 62.064 1.00 91.31 608 THR A C 1
ATOM 4945 O O . THR A 1 608 ? -39.128 -11.205 61.464 1.00 91.31 608 THR A O 1
ATOM 4948 N N . SER A 1 609 ? -39.048 -13.000 62.813 1.00 90.56 609 SER A N 1
ATOM 4949 C CA . SER A 1 609 ? -40.499 -13.098 63.014 1.00 90.56 609 SER A CA 1
ATOM 4950 C C . SER A 1 609 ? -40.871 -13.278 64.488 1.00 90.56 609 SER A C 1
ATOM 4952 O O . SER A 1 609 ? -40.059 -13.744 65.285 1.00 90.56 609 SER A O 1
ATOM 4954 N N . LYS A 1 610 ? -42.096 -12.884 64.848 1.00 89.88 610 LYS A N 1
ATOM 4955 C CA . LYS A 1 610 ? -42.707 -13.026 66.178 1.00 89.88 610 LYS A CA 1
ATOM 4956 C C . LYS A 1 610 ? -44.176 -13.395 66.005 1.00 89.88 610 LYS A C 1
ATOM 4958 O O . LYS A 1 610 ? -44.818 -12.978 65.040 1.00 89.88 610 LYS A O 1
ATOM 4963 N N . PHE A 1 611 ? -44.712 -14.148 66.955 1.00 89.38 611 PHE A N 1
ATOM 4964 C CA . PHE A 1 611 ? -46.146 -14.393 67.058 1.00 89.38 611 PHE A CA 1
ATOM 4965 C C . PHE A 1 611 ? -46.771 -13.287 67.901 1.00 89.38 611 PHE A C 1
ATOM 4967 O O . PHE A 1 611 ? -46.440 -13.166 69.074 1.00 89.38 611 PHE A O 1
ATOM 4974 N N . ILE A 1 612 ? -47.672 -12.500 67.311 1.00 91.56 612 ILE A N 1
ATOM 4975 C CA . ILE A 1 612 ? -48.375 -11.410 67.997 1.00 91.56 612 ILE A CA 1
ATOM 4976 C C . ILE A 1 612 ? -49.854 -11.765 68.149 1.00 91.56 612 ILE A C 1
ATOM 4978 O O . ILE A 1 612 ? -50.465 -12.312 67.225 1.00 91.56 612 ILE A O 1
ATOM 4982 N N . HIS A 1 613 ? -50.435 -11.460 69.308 1.00 94.31 613 HIS A N 1
ATOM 4983 C CA . HIS A 1 613 ? -51.828 -11.769 69.600 1.00 94.31 613 HIS A CA 1
ATOM 4984 C C . HIS A 1 613 ? -52.779 -10.950 68.706 1.00 94.31 613 HIS A C 1
ATOM 4986 O O . HIS A 1 613 ? -52.611 -9.743 68.520 1.00 94.31 613 HIS A O 1
ATOM 4992 N N . LYS A 1 614 ? -53.825 -11.583 68.165 1.00 93.19 614 LYS A N 1
ATOM 4993 C CA . LYS A 1 614 ? -54.771 -10.973 67.211 1.00 93.19 614 LYS A CA 1
ATOM 4994 C C . LYS A 1 614 ? -55.493 -9.754 67.789 1.00 93.19 614 LYS A C 1
ATOM 4996 O O . LYS A 1 614 ? -55.709 -8.796 67.054 1.00 93.19 614 LYS A O 1
ATOM 5001 N N . LYS A 1 615 ? -55.808 -9.756 69.094 1.00 91.88 615 LYS A N 1
ATOM 5002 C CA . LYS A 1 615 ? -56.391 -8.580 69.777 1.00 91.88 615 LYS A CA 1
ATOM 5003 C C . LYS A 1 615 ? -55.452 -7.371 69.766 1.00 91.88 615 LYS A C 1
ATOM 5005 O O . LYS A 1 615 ? -55.913 -6.250 69.573 1.00 91.88 615 LYS A O 1
ATOM 5010 N N . GLU A 1 616 ? -54.145 -7.598 69.911 1.00 92.62 616 GLU A N 1
ATOM 5011 C CA . GLU A 1 616 ? -53.162 -6.522 69.793 1.00 92.62 616 GLU A CA 1
ATOM 5012 C C . GLU A 1 616 ? -53.182 -5.944 68.382 1.00 92.62 616 GLU A C 1
ATOM 5014 O O . GLU A 1 616 ? -53.326 -4.738 68.215 1.00 92.62 616 GLU A O 1
ATOM 5019 N N . ILE A 1 617 ? -53.135 -6.818 67.373 1.00 90.62 617 ILE A N 1
ATOM 5020 C CA . ILE A 1 617 ? -53.153 -6.421 65.964 1.00 90.62 617 ILE A CA 1
ATOM 5021 C C . ILE A 1 617 ? -54.410 -5.602 65.643 1.00 90.62 617 ILE A C 1
ATOM 5023 O O . ILE A 1 617 ? -54.316 -4.578 64.977 1.00 90.62 617 ILE A O 1
ATOM 5027 N N . SER A 1 618 ? -55.578 -6.011 66.150 1.00 89.56 618 SER A N 1
ATOM 5028 C CA . SER A 1 618 ? -56.839 -5.288 65.930 1.00 89.56 618 SER A CA 1
ATOM 5029 C C . SER A 1 618 ? -56.909 -3.909 66.594 1.00 89.56 618 SER A C 1
ATOM 5031 O O . SER A 1 618 ? -57.769 -3.114 66.234 1.00 89.56 618 SER A O 1
ATOM 5033 N N . SER A 1 619 ? -56.028 -3.625 67.561 1.00 88.44 619 SER A N 1
ATOM 5034 C CA . SER A 1 619 ? -55.934 -2.316 68.225 1.00 88.44 619 SER A CA 1
ATOM 5035 C C . SER A 1 619 ? -55.063 -1.309 67.468 1.00 88.44 619 SER A C 1
ATOM 5037 O O . SER A 1 619 ? -55.017 -0.135 67.833 1.00 88.44 619 SER A O 1
ATOM 5039 N N . TRP A 1 620 ? -54.331 -1.757 66.447 1.00 90.12 620 TRP A N 1
ATOM 5040 C CA . TRP A 1 620 ? -53.417 -0.908 65.694 1.00 90.12 620 TRP A CA 1
ATOM 5041 C C . TRP A 1 620 ? -54.151 -0.138 64.594 1.00 90.12 620 TRP A C 1
ATOM 5043 O O . TRP A 1 620 ? -55.064 -0.664 63.960 1.00 90.12 620 TRP A O 1
ATOM 5053 N N . ASP A 1 621 ? -53.710 1.093 64.330 1.00 84.94 621 ASP A N 1
ATOM 5054 C CA . ASP A 1 621 ? -54.153 1.842 63.154 1.00 84.94 621 ASP A CA 1
ATOM 5055 C C . ASP A 1 621 ? -53.533 1.214 61.890 1.00 84.94 621 ASP A C 1
ATOM 5057 O O . ASP A 1 621 ? -52.302 1.167 61.779 1.00 84.94 621 ASP A O 1
ATOM 5061 N N . PRO A 1 622 ? -54.339 0.729 60.926 1.00 76.50 622 PRO A N 1
ATOM 5062 C CA . PRO A 1 622 ? -53.825 0.120 59.703 1.00 76.50 622 PRO A CA 1
ATOM 5063 C C . PRO A 1 622 ? -53.033 1.094 58.814 1.00 76.50 622 PRO A C 1
ATOM 5065 O O . PRO A 1 622 ? -52.258 0.637 57.975 1.00 76.50 622 PRO A O 1
ATOM 5068 N N . ASN A 1 623 ? -53.193 2.411 58.991 1.00 82.19 623 ASN A N 1
ATOM 5069 C CA . ASN A 1 623 ? -52.522 3.434 58.185 1.00 82.19 623 ASN A CA 1
ATOM 5070 C C . ASN A 1 623 ? -51.161 3.868 58.749 1.00 82.19 623 ASN A C 1
ATOM 5072 O O . ASN A 1 623 ? -50.441 4.622 58.093 1.00 82.19 623 ASN A O 1
ATOM 5076 N N . VAL A 1 624 ? -50.785 3.409 59.948 1.00 85.94 624 VAL A N 1
ATOM 5077 C CA . VAL A 1 624 ? -49.550 3.828 60.623 1.00 85.94 624 VAL A CA 1
ATOM 5078 C C . VAL A 1 624 ? -48.591 2.650 60.758 1.00 85.94 624 VAL A C 1
ATOM 5080 O O . VAL A 1 624 ? -48.932 1.600 61.303 1.00 85.94 624 VAL A O 1
ATOM 5083 N N . LYS A 1 625 ? -47.344 2.829 60.300 1.00 86.69 625 LYS A N 1
ATOM 5084 C CA . LYS A 1 625 ? -46.291 1.827 60.507 1.00 86.69 625 LYS A CA 1
ATOM 5085 C C . LYS A 1 625 ? -45.997 1.680 62.001 1.00 86.69 625 LYS A C 1
ATOM 5087 O O . LYS A 1 625 ? -45.658 2.645 62.681 1.00 86.69 625 LYS A O 1
ATOM 5092 N N . ARG A 1 626 ? -46.106 0.452 62.507 1.00 88.81 626 ARG A N 1
ATOM 5093 C CA . ARG A 1 626 ? -45.817 0.113 63.904 1.00 88.81 626 ARG A CA 1
ATOM 5094 C C . ARG A 1 626 ? -44.371 -0.348 64.030 1.00 88.81 626 ARG A C 1
ATOM 5096 O O . ARG A 1 626 ? -43.969 -1.272 63.331 1.00 88.81 626 ARG A O 1
ATOM 5103 N N . SER A 1 627 ? -43.617 0.235 64.957 1.00 90.38 627 SER A N 1
ATOM 5104 C CA . SER A 1 627 ? -42.281 -0.266 65.299 1.00 90.38 627 SER A CA 1
ATOM 5105 C C . SER A 1 627 ? -42.357 -1.687 65.872 1.00 90.38 627 SER A C 1
ATOM 5107 O O . SER A 1 627 ? -43.221 -1.993 66.699 1.00 90.38 627 SER A O 1
ATOM 5109 N N . TRP A 1 628 ? -41.422 -2.539 65.449 1.00 89.94 628 TRP A N 1
ATOM 5110 C CA . TRP A 1 628 ? -41.263 -3.921 65.904 1.00 89.94 628 TRP A CA 1
ATOM 5111 C C . TRP A 1 628 ? -41.070 -4.048 67.419 1.00 89.94 628 TRP A C 1
ATOM 5113 O O . TRP A 1 628 ? -41.463 -5.048 68.020 1.00 89.94 628 TRP A O 1
ATOM 5123 N N . ASP A 1 629 ? -40.480 -3.036 68.052 1.00 88.12 629 ASP A N 1
ATOM 5124 C CA . ASP A 1 629 ? -40.143 -3.077 69.476 1.00 88.12 629 ASP A CA 1
ATOM 5125 C C . ASP A 1 629 ? -41.331 -2.684 70.371 1.00 88.12 629 ASP A C 1
ATOM 5127 O O . ASP A 1 629 ? -41.387 -3.065 71.545 1.00 88.12 629 ASP A O 1
ATOM 5131 N N . LEU A 1 630 ? -42.331 -2.005 69.792 1.00 88.94 630 LEU A N 1
ATOM 5132 C CA . LEU A 1 630 ? -43.573 -1.592 70.456 1.00 88.94 630 LEU A CA 1
ATOM 5133 C C . LEU A 1 630 ? -44.634 -2.699 70.530 1.00 88.94 630 LEU A C 1
ATOM 5135 O O . LEU A 1 630 ? -45.751 -2.431 70.985 1.00 88.94 630 LEU A O 1
ATOM 5139 N N . THR A 1 631 ? -44.332 -3.912 70.060 1.00 90.75 631 THR A N 1
ATOM 5140 C CA . THR A 1 631 ? -45.220 -5.067 70.238 1.00 90.75 631 THR A CA 1
ATOM 5141 C C . THR A 1 631 ? -45.210 -5.497 71.701 1.00 90.75 631 THR A C 1
ATOM 5143 O O . THR A 1 631 ? -44.130 -5.674 72.277 1.00 90.75 631 THR A O 1
ATOM 5146 N N . ILE A 1 632 ? -46.384 -5.675 72.299 1.00 91.88 632 ILE A N 1
ATOM 5147 C CA . ILE A 1 632 ? -46.517 -6.076 73.705 1.00 91.88 632 ILE A CA 1
ATOM 5148 C C . ILE A 1 632 ? -46.663 -7.589 73.877 1.00 91.88 632 ILE A C 1
ATOM 5150 O O . ILE A 1 632 ? -46.226 -8.102 74.899 1.00 91.88 632 ILE A O 1
ATOM 5154 N N . SER A 1 633 ? -47.203 -8.314 72.894 1.00 89.31 633 SER A N 1
ATOM 5155 C CA . SER A 1 633 ? -47.276 -9.782 72.897 1.00 89.31 633 SER A CA 1
ATOM 5156 C C . SE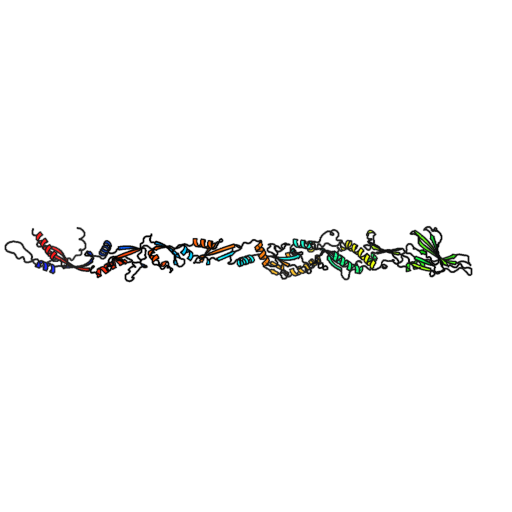R A 1 633 ? -45.931 -10.390 72.499 1.00 89.31 633 SER A C 1
ATOM 5158 O O . SER A 1 633 ? -45.752 -10.807 71.356 1.00 89.31 633 SER A O 1
ATOM 5160 N N . ASP A 1 634 ? -44.952 -10.383 73.399 1.00 85.00 634 ASP A N 1
ATOM 5161 C CA . ASP A 1 634 ? -43.574 -10.788 73.086 1.00 85.00 634 ASP A CA 1
ATOM 5162 C C . ASP A 1 634 ? -43.048 -11.976 73.904 1.00 85.00 634 ASP A C 1
ATOM 5164 O O . ASP A 1 634 ? -41.889 -12.360 73.741 1.00 85.00 634 ASP A O 1
ATOM 5168 N N . GLY A 1 635 ? -43.893 -12.624 74.711 1.00 85.31 635 GLY A N 1
ATOM 5169 C CA . GLY A 1 635 ? -43.472 -13.768 75.514 1.00 85.31 635 GLY A CA 1
ATOM 5170 C C . GLY A 1 635 ? -44.616 -14.497 76.207 1.00 85.31 635 GLY A C 1
ATOM 5171 O O . GLY A 1 635 ? -45.760 -14.464 75.765 1.00 85.31 635 GLY A O 1
ATOM 5172 N N . ARG A 1 636 ? -44.281 -15.196 77.294 1.00 88.88 636 ARG A N 1
ATOM 5173 C CA . ARG A 1 636 ? -45.229 -15.815 78.228 1.00 88.88 636 ARG A CA 1
ATOM 5174 C C . ARG A 1 636 ? -44.887 -15.335 79.628 1.00 88.88 636 ARG A C 1
ATOM 5176 O O . ARG A 1 636 ? -43.780 -15.577 80.101 1.00 88.88 636 ARG A O 1
ATOM 5183 N N . TYR A 1 637 ? -45.836 -14.673 80.270 1.00 91.31 637 TYR A N 1
ATOM 5184 C CA . TYR A 1 637 ? -45.649 -14.018 81.556 1.00 91.31 637 TYR A CA 1
ATOM 5185 C C . TYR A 1 637 ? -46.745 -14.440 82.524 1.00 91.31 637 TYR A C 1
ATOM 5187 O O . TYR A 1 637 ? -47.902 -14.580 82.136 1.00 91.31 637 TYR A O 1
ATOM 5195 N N . ASN A 1 638 ? -46.385 -14.604 83.792 1.00 91.00 638 ASN A N 1
ATOM 5196 C CA . ASN A 1 638 ? -47.363 -14.743 84.861 1.00 91.00 638 ASN A CA 1
ATOM 5197 C C . ASN A 1 638 ? -47.644 -13.359 85.435 1.00 91.00 638 ASN A C 1
ATOM 5199 O O . ASN A 1 638 ? -46.726 -12.683 85.896 1.00 91.00 638 ASN A O 1
ATOM 5203 N N . VAL A 1 639 ? -48.907 -12.956 85.408 1.00 92.75 639 VAL A N 1
ATOM 5204 C CA . VAL A 1 639 ? -49.404 -11.767 86.105 1.00 92.75 639 VAL A CA 1
ATOM 5205 C C . VAL A 1 639 ? -50.339 -12.202 87.217 1.00 92.75 639 VAL A C 1
ATOM 5207 O O . VAL A 1 639 ? -50.892 -13.299 87.179 1.00 92.75 639 VAL A O 1
ATOM 5210 N N . TYR A 1 640 ? -50.520 -11.349 88.213 1.00 92.88 640 TYR A N 1
ATOM 5211 C CA . TYR A 1 640 ? -51.300 -11.667 89.401 1.00 92.88 640 TYR A CA 1
ATOM 5212 C C . TYR A 1 640 ? -52.490 -10.734 89.474 1.00 92.88 640 TYR A C 1
ATOM 5214 O O . TYR A 1 640 ? -52.372 -9.554 89.163 1.00 92.88 640 TYR A O 1
ATOM 5222 N N . ARG A 1 641 ? -53.646 -11.254 89.861 1.00 92.12 641 ARG A N 1
ATOM 5223 C CA . ARG A 1 641 ? -54.866 -10.469 89.966 1.00 92.12 641 ARG A CA 1
ATOM 5224 C C . ARG A 1 641 ? -55.527 -10.643 91.319 1.00 92.12 641 ARG A C 1
ATOM 5226 O O . ARG A 1 641 ? -55.451 -11.714 91.926 1.00 92.12 641 ARG A O 1
ATOM 5233 N N . ILE A 1 642 ? -56.211 -9.591 91.734 1.00 90.94 642 ILE A N 1
ATOM 5234 C CA . ILE A 1 642 ? -57.005 -9.527 92.961 1.00 90.94 642 ILE A CA 1
ATOM 5235 C C . ILE A 1 642 ? -58.373 -8.966 92.589 1.00 90.94 642 ILE A C 1
ATOM 5237 O O . ILE A 1 642 ? -58.472 -8.190 91.636 1.00 90.94 642 ILE A O 1
ATOM 5241 N N . GLU A 1 643 ? -59.425 -9.379 93.284 1.00 86.62 643 GLU A N 1
ATOM 5242 C CA . GLU A 1 643 ? -60.758 -8.818 93.050 1.00 86.62 643 GLU A CA 1
ATOM 5243 C C . GLU A 1 643 ? -60.779 -7.338 93.456 1.00 86.62 643 GLU A C 1
ATOM 5245 O O . GLU A 1 643 ? -60.224 -6.964 94.491 1.00 86.62 643 GLU A O 1
ATOM 5250 N N . ASP A 1 644 ? -61.366 -6.487 92.614 1.00 83.12 644 ASP A N 1
ATOM 5251 C CA . ASP A 1 644 ? -61.496 -5.060 92.889 1.00 83.12 644 ASP A CA 1
ATOM 5252 C C . ASP A 1 644 ? -62.527 -4.858 94.014 1.00 83.12 644 ASP A C 1
ATOM 5254 O O . ASP A 1 644 ? -63.712 -5.142 93.812 1.00 83.12 644 ASP A O 1
ATOM 5258 N N . PRO A 1 645 ? -62.124 -4.341 95.190 1.00 73.50 645 PRO A N 1
ATOM 5259 C CA . PRO A 1 645 ? -63.036 -4.162 96.318 1.00 73.50 645 PRO A CA 1
ATOM 5260 C C . PRO A 1 645 ? -64.154 -3.148 96.026 1.00 73.50 645 PRO A C 1
ATOM 5262 O O . PRO A 1 645 ? -65.182 -3.162 96.697 1.00 73.50 645 PRO A O 1
ATOM 5265 N N . ASN A 1 646 ? -63.974 -2.279 95.024 1.00 76.06 646 ASN A N 1
ATOM 5266 C CA . ASN A 1 646 ? -64.940 -1.247 94.654 1.00 76.06 646 ASN A CA 1
ATOM 5267 C C . ASN A 1 646 ? -65.869 -1.680 93.509 1.00 76.06 646 ASN A C 1
ATOM 5269 O O . ASN A 1 646 ? -66.853 -0.992 93.231 1.00 76.06 646 ASN A O 1
ATOM 5273 N N . GLN A 1 647 ? -65.561 -2.778 92.806 1.00 77.50 647 GLN A N 1
ATOM 5274 C CA . GLN A 1 647 ? -66.300 -3.232 91.624 1.00 77.50 647 GLN A CA 1
ATOM 5275 C C . GLN A 1 647 ? -66.379 -4.763 91.597 1.00 77.50 647 GLN A C 1
ATOM 5277 O O . GLN A 1 647 ? -65.519 -5.433 91.026 1.00 77.50 647 GLN A O 1
ATOM 5282 N N . GLY A 1 648 ? -67.450 -5.314 92.179 1.00 73.94 648 GLY A N 1
ATOM 5283 C CA . GLY A 1 648 ? -67.669 -6.762 92.248 1.00 73.94 648 GLY A CA 1
ATOM 5284 C C . GLY A 1 648 ? -67.562 -7.445 90.879 1.00 73.94 648 GLY A C 1
ATOM 5285 O O . GLY A 1 648 ? -68.132 -6.975 89.890 1.00 73.94 648 GLY A O 1
ATOM 5286 N N . GLY A 1 649 ? -66.805 -8.544 90.820 1.00 74.62 649 GLY A N 1
ATOM 5287 C CA . GLY A 1 649 ? -66.545 -9.302 89.592 1.00 74.62 649 GLY A CA 1
ATOM 5288 C C . GLY A 1 649 ? -65.473 -8.721 88.659 1.00 74.62 649 GLY A C 1
ATOM 5289 O O . GLY A 1 649 ? -65.201 -9.319 87.614 1.00 74.62 649 GLY A O 1
ATOM 5290 N N . LYS A 1 650 ? -64.842 -7.588 89.000 1.00 85.69 650 LYS A N 1
ATOM 5291 C CA . LYS A 1 650 ? -63.671 -7.062 88.281 1.00 85.69 650 LYS A CA 1
ATOM 5292 C C . LYS A 1 650 ? -62.380 -7.344 89.030 1.00 85.69 650 LYS A C 1
ATOM 5294 O O . LYS A 1 650 ? -62.376 -7.615 90.223 1.00 85.69 650 LYS A O 1
ATOM 5299 N N . PHE A 1 651 ? -61.273 -7.281 88.299 1.00 89.94 651 PHE A N 1
ATOM 5300 C CA . PHE A 1 651 ? -59.958 -7.607 88.824 1.00 89.94 651 PHE A CA 1
ATOM 5301 C C . PHE A 1 651 ? -58.958 -6.488 88.560 1.00 89.94 651 PHE A C 1
ATOM 5303 O O . PHE A 1 651 ? -58.936 -5.917 87.469 1.00 89.94 651 PHE A O 1
ATOM 5310 N N . ILE A 1 652 ? -58.097 -6.241 89.543 1.00 90.62 652 ILE A N 1
ATOM 5311 C CA . ILE A 1 652 ? -56.913 -5.394 89.412 1.00 90.62 652 ILE A CA 1
ATOM 5312 C C . ILE A 1 652 ? -55.714 -6.311 89.188 1.00 90.62 652 ILE A C 1
ATOM 5314 O O . ILE A 1 652 ? -55.536 -7.295 89.908 1.00 90.62 652 ILE A O 1
ATOM 5318 N N . TYR A 1 653 ? -54.910 -5.998 88.175 1.00 93.12 653 TYR A N 1
ATOM 5319 C CA . TYR A 1 653 ? -53.792 -6.823 87.726 1.00 93.12 653 TYR A CA 1
ATOM 5320 C C . TYR A 1 653 ? -52.456 -6.204 88.135 1.00 93.12 653 TYR A C 1
ATOM 5322 O O . TYR A 1 653 ? -52.283 -4.989 88.064 1.00 93.12 653 TYR A O 1
ATOM 5330 N N . TYR A 1 654 ? -51.498 -7.053 88.492 1.00 92.81 654 TYR A N 1
ATOM 5331 C CA . TYR A 1 654 ? -50.173 -6.696 88.985 1.00 92.81 654 TYR A CA 1
ATOM 5332 C C . TYR A 1 654 ? -49.087 -7.537 88.297 1.00 92.81 654 TYR A C 1
ATOM 5334 O O . TYR A 1 654 ? -49.316 -8.711 87.981 1.00 92.81 654 TYR A O 1
ATOM 5342 N N . PRO A 1 655 ? -47.885 -6.973 88.082 1.00 90.50 655 PRO A N 1
ATOM 5343 C CA . PRO A 1 655 ? -46.774 -7.671 87.441 1.00 90.50 655 PRO A CA 1
ATOM 5344 C C . PRO A 1 655 ? -46.098 -8.706 88.349 1.00 90.50 655 PRO A C 1
ATOM 5346 O O . PRO A 1 655 ? -45.405 -9.581 87.839 1.00 90.50 655 PRO A O 1
ATOM 5349 N N . SER A 1 656 ? -46.277 -8.634 89.674 1.00 91.25 656 SER A N 1
ATOM 5350 C CA . SER A 1 656 ? -45.687 -9.583 90.624 1.00 91.25 656 SER A CA 1
ATOM 5351 C C . SER A 1 656 ? -46.653 -9.977 91.741 1.00 91.25 656 SER A C 1
ATOM 5353 O O . SER A 1 656 ? -47.610 -9.263 92.053 1.00 91.25 656 SER A O 1
ATOM 5355 N N . GLN A 1 657 ? -46.383 -11.137 92.339 1.00 90.38 657 GLN A N 1
ATOM 5356 C CA . GLN A 1 657 ? -47.181 -11.709 93.419 1.00 90.38 657 GLN A CA 1
ATOM 5357 C C . GLN A 1 657 ? -47.116 -10.849 94.681 1.00 90.38 657 GLN A C 1
ATOM 5359 O O . GLN A 1 657 ? -48.146 -10.603 95.300 1.00 90.38 657 GLN A O 1
ATOM 5364 N N . ASP A 1 658 ? -45.928 -10.342 95.016 1.00 88.44 658 ASP A N 1
ATOM 5365 C CA . ASP A 1 658 ? -45.704 -9.513 96.204 1.00 88.44 658 ASP A CA 1
ATOM 5366 C C . ASP A 1 658 ? -46.508 -8.213 96.151 1.00 88.44 658 ASP A C 1
ATOM 5368 O O . ASP A 1 658 ? -47.093 -7.804 97.151 1.00 88.44 658 ASP A O 1
ATOM 5372 N N . LEU A 1 659 ? -46.602 -7.591 94.969 1.00 88.56 659 LEU A N 1
ATOM 5373 C CA . LEU A 1 659 ? -47.403 -6.381 94.771 1.00 88.56 659 LEU A CA 1
ATOM 5374 C C . LEU A 1 659 ? -48.898 -6.665 94.936 1.00 88.56 659 LEU A C 1
ATOM 5376 O O . LEU A 1 659 ? -49.600 -5.897 95.593 1.00 88.56 659 LEU A O 1
ATOM 5380 N N . ALA A 1 660 ? -49.377 -7.789 94.398 1.00 88.69 660 ALA A N 1
ATOM 5381 C CA . ALA A 1 660 ? -50.762 -8.211 94.576 1.00 88.69 660 ALA A CA 1
ATOM 5382 C C . ALA A 1 660 ? -51.081 -8.530 96.051 1.00 88.69 660 ALA A C 1
ATOM 5384 O O . ALA A 1 660 ? -52.118 -8.109 96.560 1.00 88.69 660 ALA A O 1
ATOM 5385 N N . LEU A 1 661 ? -50.178 -9.214 96.764 1.00 88.12 661 LEU A N 1
ATOM 5386 C CA . LEU A 1 661 ? -50.317 -9.512 98.195 1.00 88.12 661 LEU A CA 1
ATOM 5387 C C . LEU A 1 661 ? -50.316 -8.236 99.044 1.00 88.12 661 LEU A C 1
ATOM 5389 O O . LEU A 1 661 ? -51.175 -8.071 99.912 1.00 88.12 661 LEU A O 1
ATOM 5393 N N . ALA A 1 662 ? -49.393 -7.311 98.773 1.00 84.75 662 ALA A N 1
ATOM 5394 C CA . ALA A 1 662 ? -49.335 -6.020 99.447 1.00 84.75 662 ALA A CA 1
ATOM 5395 C C . ALA A 1 662 ? -50.623 -5.214 99.228 1.00 84.75 662 ALA A C 1
ATOM 5397 O O . ALA A 1 662 ? -51.159 -4.650 100.183 1.00 84.75 662 ALA A O 1
ATOM 5398 N N . ALA A 1 663 ? -51.161 -5.213 98.005 1.00 84.56 663 ALA A N 1
ATOM 5399 C CA . ALA A 1 663 ? -52.414 -4.542 97.681 1.00 84.56 663 ALA A CA 1
ATOM 5400 C C . ALA A 1 663 ? -53.618 -5.148 98.423 1.00 84.56 663 ALA A C 1
ATOM 5402 O O . ALA A 1 663 ? -54.422 -4.405 98.985 1.00 84.56 663 ALA A O 1
ATOM 5403 N N . VAL A 1 664 ? -53.719 -6.481 98.508 1.00 85.62 664 VAL A N 1
ATOM 5404 C CA . VAL A 1 664 ? -54.777 -7.154 99.289 1.00 85.62 664 VAL A CA 1
ATOM 5405 C C . VAL A 1 664 ? -54.697 -6.770 100.763 1.00 85.62 664 VAL A C 1
ATOM 5407 O O . VAL A 1 664 ? -55.711 -6.404 101.355 1.00 85.62 664 VAL A O 1
ATOM 5410 N N . LYS A 1 665 ? -53.497 -6.782 101.354 1.00 81.50 665 LYS A N 1
ATOM 5411 C CA . LYS A 1 665 ? -53.291 -6.381 102.755 1.00 81.50 665 LYS A CA 1
ATOM 5412 C C . LYS A 1 665 ? -53.609 -4.905 102.994 1.00 81.50 665 LYS A C 1
ATOM 5414 O O . LYS A 1 665 ? -54.196 -4.571 104.020 1.00 81.50 665 LYS A O 1
ATOM 5419 N N . ALA A 1 666 ? -53.230 -4.020 102.073 1.00 76.75 666 ALA A N 1
ATOM 5420 C CA . ALA A 1 666 ? -53.513 -2.590 102.173 1.00 76.75 666 ALA A CA 1
ATOM 5421 C C . ALA A 1 666 ? -55.022 -2.305 102.101 1.00 76.75 666 ALA A C 1
ATOM 5423 O O . ALA A 1 666 ? -55.551 -1.593 102.955 1.00 76.75 666 ALA A O 1
ATOM 5424 N N . ASN A 1 667 ? -55.725 -2.932 101.153 1.00 70.75 667 ASN A N 1
ATOM 5425 C CA . ASN A 1 667 ? -57.182 -2.838 101.045 1.00 70.75 667 ASN A CA 1
ATOM 5426 C C . ASN A 1 667 ? -57.875 -3.392 102.299 1.00 70.75 667 ASN A C 1
ATOM 5428 O O . ASN A 1 667 ? -58.801 -2.773 102.816 1.00 70.75 667 ASN A O 1
ATOM 5432 N N . ALA A 1 668 ? -57.381 -4.506 102.841 1.00 67.56 668 ALA A N 1
ATOM 5433 C CA . ALA A 1 668 ? -57.917 -5.110 104.056 1.00 67.56 668 ALA A CA 1
ATOM 5434 C C . ALA A 1 668 ? -57.701 -4.266 105.327 1.00 67.56 668 ALA A C 1
ATOM 5436 O O . ALA A 1 668 ? -58.536 -4.278 106.231 1.00 67.56 668 ALA A O 1
ATOM 5437 N N . LYS A 1 669 ? -56.595 -3.513 105.409 1.00 61.66 669 LYS A N 1
ATOM 5438 C CA . LYS A 1 669 ? -56.358 -2.543 106.493 1.00 61.66 669 LYS A CA 1
ATOM 5439 C C . LYS A 1 669 ? -57.348 -1.378 106.434 1.00 61.66 669 LYS A C 1
ATOM 5441 O O . LYS A 1 669 ? -57.842 -0.957 107.474 1.00 61.66 669 LYS A O 1
ATOM 5446 N N . LEU A 1 670 ? -57.673 -0.891 105.234 1.00 57.84 670 LEU A N 1
ATOM 5447 C CA . LEU A 1 670 ? -58.676 0.164 105.036 1.00 57.84 670 LEU A CA 1
ATOM 5448 C C . LEU A 1 670 ? -60.094 -0.305 105.408 1.00 57.84 670 LEU A C 1
ATOM 5450 O O . LEU A 1 670 ? -60.878 0.484 105.928 1.00 57.84 670 LEU A O 1
ATOM 5454 N N . SER A 1 671 ? -60.415 -1.589 105.206 1.00 54.31 671 SER A N 1
ATOM 5455 C CA . SER A 1 671 ? -61.712 -2.188 105.558 1.00 54.31 671 SER A CA 1
ATOM 5456 C C . SER A 1 671 ? -61.816 -2.701 107.003 1.00 54.31 671 SER A C 1
ATOM 5458 O O . SER A 1 671 ? -62.776 -3.394 107.332 1.00 54.31 671 SER A O 1
ATOM 5460 N N . SER A 1 672 ? -60.864 -2.369 107.889 1.00 54.12 672 SER A N 1
ATOM 5461 C CA . SER A 1 672 ? -60.797 -2.855 109.289 1.00 54.12 672 SER A CA 1
ATOM 5462 C C . SER A 1 672 ? -60.652 -4.379 109.433 1.00 54.12 672 SER A C 1
ATOM 5464 O O . SER A 1 672 ? -60.875 -4.935 110.506 1.00 54.12 672 SER A O 1
ATOM 5466 N N . SER A 1 673 ? -60.304 -5.075 108.350 1.00 56.84 673 SER A N 1
ATOM 5467 C CA . SER A 1 673 ? -60.232 -6.538 108.292 1.00 56.84 673 SER A CA 1
ATOM 5468 C C . SER A 1 673 ? -58.856 -7.078 108.673 1.00 56.84 673 SER A C 1
ATOM 5470 O O . SER A 1 673 ? -58.729 -8.287 108.810 1.00 56.84 673 SER A O 1
ATOM 5472 N N . VAL A 1 674 ? -57.847 -6.209 108.844 1.00 57.31 674 VAL A N 1
ATOM 5473 C CA . VAL A 1 674 ? -56.564 -6.549 109.476 1.00 57.31 674 VAL A CA 1
ATOM 5474 C C . VAL A 1 674 ? -56.293 -5.672 110.686 1.00 57.31 674 VAL A C 1
ATOM 5476 O O . VAL A 1 674 ? -55.921 -4.511 110.526 1.00 57.31 674 VAL A O 1
ATOM 5479 N N . ASN A 1 675 ? -56.411 -6.246 111.885 1.00 59.62 675 ASN A N 1
ATOM 5480 C CA . ASN A 1 675 ? -56.032 -5.589 113.135 1.00 59.62 675 ASN A CA 1
ATOM 5481 C C . ASN A 1 675 ? -54.725 -6.189 113.655 1.00 59.62 675 ASN A C 1
ATOM 5483 O O . ASN A 1 675 ? -54.632 -7.398 113.862 1.00 59.62 675 ASN A O 1
ATOM 5487 N N . THR A 1 676 ? -53.715 -5.345 113.869 1.00 58.22 676 THR A N 1
ATOM 5488 C CA . THR A 1 676 ? -52.510 -5.733 114.610 1.00 58.22 676 THR A CA 1
ATOM 5489 C C . THR A 1 676 ? -52.739 -5.421 116.085 1.00 58.22 676 THR A C 1
ATOM 5491 O O . THR A 1 676 ? -52.921 -4.257 116.436 1.00 58.22 676 THR A O 1
ATOM 5494 N N . LEU A 1 677 ? -52.759 -6.444 116.939 1.00 62.59 677 LEU A N 1
ATOM 5495 C CA . LEU A 1 677 ? -53.100 -6.321 118.363 1.00 62.59 677 LEU A CA 1
ATOM 5496 C C . LEU A 1 677 ? -51.979 -6.880 119.257 1.00 62.59 677 LEU A C 1
ATOM 5498 O O . LEU A 1 677 ? -51.210 -7.747 118.835 1.00 62.59 677 LEU A O 1
ATOM 5502 N N . GLU A 1 678 ? -51.902 -6.385 120.497 1.00 60.53 678 GLU A N 1
ATOM 5503 C CA . GLU A 1 678 ? -50.928 -6.785 121.527 1.00 60.53 678 GLU A CA 1
ATOM 5504 C C . GLU A 1 678 ? -51.646 -7.238 122.810 1.00 60.53 678 GLU A C 1
ATOM 5506 O O . GLU A 1 678 ? -52.630 -6.621 123.217 1.00 60.53 678 GLU A O 1
ATOM 5511 N N . LYS A 1 679 ? -51.159 -8.303 123.468 1.00 66.50 679 LYS A N 1
ATOM 5512 C CA . LYS A 1 679 ? -51.644 -8.747 124.794 1.00 66.50 679 LYS A CA 1
ATOM 5513 C C . LYS A 1 679 ? -50.505 -9.055 125.763 1.00 66.50 679 LYS A C 1
ATOM 5515 O O . LYS A 1 679 ? -49.483 -9.602 125.347 1.00 66.50 679 LYS A O 1
ATOM 5520 N N . ALA A 1 680 ? -50.724 -8.728 127.039 1.00 65.69 680 ALA A N 1
ATOM 5521 C CA . ALA A 1 680 ? -49.809 -8.929 128.161 1.00 65.69 680 ALA A CA 1
ATOM 5522 C C . ALA A 1 680 ? -49.972 -10.320 128.806 1.00 65.69 680 ALA A C 1
ATOM 5524 O O . ALA A 1 680 ? -51.095 -10.779 129.016 1.00 65.69 680 ALA A O 1
ATOM 5525 N N . ILE A 1 681 ? -48.859 -10.979 129.141 1.00 76.44 681 ILE A N 1
ATOM 5526 C CA . ILE A 1 681 ? -48.822 -12.313 129.770 1.00 76.44 681 ILE A CA 1
ATOM 5527 C C . ILE A 1 681 ? -48.329 -12.196 131.218 1.00 76.44 681 ILE A C 1
ATOM 5529 O O . ILE A 1 681 ? -47.398 -11.440 131.483 1.00 76.44 681 ILE A O 1
ATOM 5533 N N . TYR A 1 682 ? -48.911 -12.964 132.141 1.00 69.19 682 TYR A N 1
ATOM 5534 C CA . TYR A 1 682 ? -48.587 -13.004 133.571 1.00 69.19 682 TYR A CA 1
ATOM 5535 C C . TYR A 1 682 ? -48.409 -14.445 134.072 1.00 69.19 682 TYR A C 1
ATOM 5537 O O . TYR A 1 682 ? -49.003 -15.375 133.530 1.00 69.19 682 TYR A O 1
ATOM 5545 N N . LEU A 1 683 ? -47.600 -14.626 135.119 1.00 75.31 683 LEU A N 1
ATOM 5546 C CA . LEU A 1 683 ? -47.336 -15.891 135.809 1.00 75.31 683 LEU A CA 1
ATOM 5547 C C . LEU A 1 683 ? -47.659 -15.758 137.299 1.00 75.31 683 LEU A C 1
ATOM 5549 O O . LEU A 1 683 ? -47.075 -14.924 137.979 1.00 75.31 683 LEU A O 1
ATOM 5553 N N . TYR A 1 684 ? -48.528 -16.607 137.830 1.00 75.38 684 TYR A N 1
ATOM 5554 C CA . TYR A 1 684 ? -48.846 -16.662 139.256 1.00 75.38 684 TYR A CA 1
ATOM 5555 C C . TYR A 1 684 ? -48.493 -18.030 139.838 1.00 75.38 684 TYR A C 1
ATOM 5557 O O . TYR A 1 684 ? -48.842 -19.053 139.257 1.00 75.38 684 TYR A O 1
ATOM 5565 N N . ASN A 1 685 ? -47.812 -18.049 140.983 1.00 76.06 685 ASN A N 1
ATOM 5566 C CA . ASN A 1 685 ? -47.406 -19.275 141.667 1.00 76.06 685 ASN A CA 1
ATOM 5567 C C . ASN A 1 685 ? -48.280 -19.490 142.904 1.00 76.06 685 ASN A C 1
ATOM 5569 O O . ASN A 1 685 ? -48.132 -18.781 143.896 1.00 76.06 685 ASN A O 1
ATOM 5573 N N . TYR A 1 686 ? -49.161 -20.484 142.852 1.00 76.19 686 TYR A N 1
ATOM 5574 C CA . TYR A 1 686 ? -50.059 -20.831 143.950 1.00 76.19 686 TYR A CA 1
ATOM 5575 C C . TYR A 1 686 ? -49.425 -21.878 144.871 1.00 76.19 686 TYR A C 1
ATOM 5577 O O . TYR A 1 686 ? -48.915 -22.878 144.373 1.00 76.19 686 TYR A O 1
ATOM 5585 N N . SER A 1 687 ? -49.468 -21.685 146.193 1.00 70.88 687 SER A N 1
ATOM 5586 C CA . SER A 1 687 ? -49.025 -22.694 147.167 1.00 70.88 687 SER A CA 1
ATOM 5587 C C . SER A 1 687 ? -50.225 -23.476 147.689 1.00 70.88 687 SER A C 1
ATOM 5589 O O . SER A 1 687 ? -51.014 -22.944 148.466 1.00 70.88 687 SER A O 1
ATOM 5591 N N . ALA A 1 688 ? -50.327 -24.737 147.282 1.00 68.88 688 ALA A N 1
ATOM 5592 C CA . ALA A 1 688 ? -51.421 -25.619 147.648 1.00 68.88 688 ALA A CA 1
ATOM 5593 C C . ALA A 1 688 ? -51.389 -26.027 149.131 1.00 68.88 688 ALA A C 1
ATOM 5595 O O . ALA A 1 688 ? -50.342 -25.967 149.787 1.00 68.88 688 ALA A O 1
ATOM 5596 N N . THR A 1 689 ? -52.521 -26.497 149.661 1.00 64.94 689 THR A N 1
ATOM 5597 C CA . THR A 1 689 ? -52.687 -26.852 151.086 1.00 64.94 689 THR A CA 1
ATOM 5598 C C . THR A 1 689 ? -51.737 -27.968 151.550 1.00 64.94 689 THR A C 1
ATOM 5600 O O . THR A 1 689 ? -51.363 -28.026 152.721 1.00 64.94 689 THR A O 1
ATOM 5603 N N . ASN A 1 690 ? -51.288 -28.828 150.630 1.00 62.91 690 ASN A N 1
ATOM 5604 C CA . ASN A 1 690 ? -50.284 -29.872 150.874 1.00 62.91 690 ASN A CA 1
ATOM 5605 C C . ASN A 1 690 ? -48.823 -29.360 150.858 1.00 62.91 690 ASN A C 1
ATOM 5607 O O . ASN A 1 690 ? -47.894 -30.148 151.036 1.00 62.91 690 ASN A O 1
ATOM 5611 N N . GLY A 1 691 ? -48.613 -28.057 150.639 1.00 59.75 691 GLY A N 1
ATOM 5612 C CA . GLY A 1 691 ? -47.308 -27.396 150.595 1.00 59.75 691 GLY A CA 1
ATOM 5613 C C . GLY A 1 691 ? -46.647 -27.318 149.210 1.00 59.75 691 GLY A C 1
ATOM 5614 O O . GLY A 1 691 ? -45.533 -26.805 149.115 1.00 59.75 691 GLY A O 1
ATOM 5615 N N . GLN A 1 692 ? -47.283 -27.806 148.137 1.00 67.12 692 GLN A N 1
ATOM 5616 C CA . GLN A 1 692 ? -46.722 -27.781 146.777 1.00 67.12 692 GLN A CA 1
ATOM 5617 C C . GLN A 1 692 ? -47.005 -26.453 146.049 1.00 67.12 692 GLN A C 1
ATOM 5619 O O . GLN A 1 692 ? -48.124 -25.955 146.085 1.00 67.12 692 GLN A O 1
ATOM 5624 N N . VAL A 1 693 ? -46.018 -25.900 145.330 1.00 72.19 693 VAL A N 1
ATOM 5625 C CA . VAL A 1 693 ? -46.179 -24.659 144.542 1.00 72.19 693 VAL A CA 1
ATOM 5626 C C . VAL A 1 693 ? -46.451 -24.964 143.063 1.00 72.19 693 VAL A C 1
ATOM 5628 O O . VAL A 1 693 ? -45.708 -25.732 142.450 1.00 72.19 693 VAL A O 1
ATOM 5631 N N . ILE A 1 694 ? -47.483 -24.346 142.478 1.00 71.94 694 ILE A N 1
ATOM 5632 C CA . ILE A 1 694 ? -47.962 -24.591 141.108 1.00 71.94 694 ILE A CA 1
ATOM 5633 C C . ILE A 1 694 ? -47.993 -23.279 140.307 1.00 71.94 694 ILE A C 1
ATOM 5635 O O . ILE A 1 694 ? -48.707 -22.351 140.697 1.00 71.94 694 ILE A O 1
ATOM 5639 N N . PRO A 1 695 ? -47.265 -23.189 139.178 1.00 67.88 695 PRO A N 1
ATOM 5640 C CA . PRO A 1 695 ? -47.285 -22.022 138.302 1.00 67.88 695 PRO A CA 1
ATOM 5641 C C . PRO A 1 695 ? -48.489 -22.016 137.346 1.00 67.88 695 PRO A C 1
ATOM 5643 O O . PRO A 1 695 ? -48.760 -23.001 136.659 1.00 67.88 695 PRO A O 1
ATOM 5646 N N . PHE A 1 696 ? -49.140 -20.863 137.203 1.00 71.94 696 PHE A N 1
ATOM 5647 C CA . PHE A 1 696 ? -50.177 -20.584 136.211 1.00 71.94 696 PHE A CA 1
ATOM 5648 C C . PHE A 1 696 ? -49.779 -19.403 135.328 1.00 71.94 696 PHE A C 1
ATOM 5650 O O . PHE A 1 696 ? -49.600 -18.295 135.826 1.00 71.94 696 PHE A O 1
ATOM 5657 N N . VAL A 1 697 ? -49.686 -19.630 134.015 1.00 71.75 697 VAL A N 1
ATOM 5658 C CA . VAL A 1 697 ? -49.503 -18.566 133.014 1.00 71.75 697 VAL A CA 1
ATOM 5659 C C . VAL A 1 697 ? -50.867 -18.173 132.446 1.00 71.75 697 VAL A C 1
ATOM 5661 O O . VAL A 1 697 ? -51.631 -19.049 132.032 1.00 71.75 697 VAL A O 1
ATOM 5664 N N . PHE A 1 698 ? -51.176 -16.879 132.418 1.00 69.94 698 PHE A N 1
ATOM 5665 C CA . PHE A 1 698 ? -52.460 -16.341 131.962 1.00 69.94 698 PHE A CA 1
ATOM 5666 C C . PHE A 1 698 ? -52.298 -14.936 131.357 1.00 69.94 698 PHE A C 1
ATOM 5668 O O . PHE A 1 698 ? -51.261 -14.298 131.523 1.00 69.94 698 PHE A O 1
ATOM 5675 N N . TYR A 1 699 ? -53.301 -14.461 130.618 1.00 72.38 699 TYR A N 1
ATOM 5676 C CA . TYR A 1 699 ? -53.317 -13.103 130.057 1.00 72.38 699 TYR A CA 1
ATOM 5677 C C . TYR A 1 699 ? -53.961 -12.114 131.035 1.00 72.38 699 TYR A C 1
ATOM 5679 O O . TYR A 1 699 ? -54.745 -12.529 131.885 1.00 72.38 699 TYR A O 1
ATOM 5687 N N . ASP A 1 700 ? -53.673 -10.818 130.898 1.00 66.19 700 ASP A N 1
ATOM 5688 C CA . ASP A 1 700 ? -54.229 -9.725 131.727 1.00 66.19 700 ASP A CA 1
ATOM 5689 C C . ASP A 1 700 ? -55.731 -9.838 132.056 1.00 66.19 700 ASP A C 1
ATOM 5691 O O . ASP A 1 700 ? -56.159 -9.458 133.145 1.00 66.19 700 ASP A O 1
ATOM 5695 N N . ASN A 1 701 ? -56.531 -10.387 131.145 1.00 67.56 701 ASN A N 1
ATOM 5696 C CA . ASN A 1 701 ? -57.976 -10.514 131.283 1.00 67.56 701 ASN A CA 1
ATOM 5697 C C . ASN A 1 701 ? -58.495 -11.918 131.674 1.00 67.56 701 ASN A C 1
ATOM 5699 O O . ASN A 1 701 ? -59.710 -12.113 131.702 1.00 67.56 701 ASN A O 1
ATOM 5703 N N . ASP A 1 702 ? -57.622 -12.886 131.992 1.00 73.56 702 ASP A N 1
ATOM 5704 C CA . ASP A 1 702 ? -57.992 -14.299 132.225 1.00 73.56 702 ASP A CA 1
ATOM 5705 C C . ASP A 1 702 ? -57.667 -14.824 133.642 1.00 73.56 702 ASP A C 1
ATOM 5707 O O . ASP A 1 702 ? -57.396 -16.006 133.856 1.00 73.56 702 ASP A O 1
ATOM 5711 N N . VAL A 1 703 ? -57.725 -13.965 134.664 1.00 71.00 703 VAL A N 1
ATOM 5712 C CA . VAL A 1 703 ? -57.515 -14.386 136.067 1.00 71.00 703 VAL A CA 1
ATOM 5713 C C . VAL A 1 703 ? -58.550 -15.416 136.542 1.00 71.00 703 VAL A C 1
ATOM 5715 O O . VAL A 1 703 ? 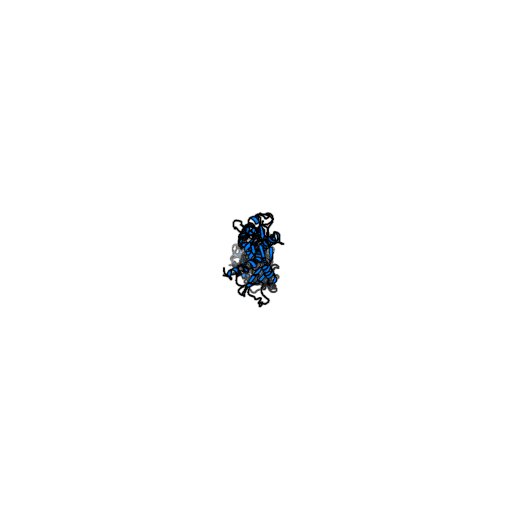-58.241 -16.303 137.336 1.00 71.00 703 VAL A O 1
ATOM 5718 N N . ASN A 1 704 ? -59.779 -15.362 136.030 1.00 73.44 704 ASN A N 1
ATOM 5719 C CA . ASN A 1 704 ? -60.856 -16.261 136.466 1.00 73.44 704 ASN A CA 1
ATOM 5720 C C . ASN A 1 704 ? -60.586 -17.729 136.113 1.00 73.44 704 ASN A C 1
ATOM 5722 O O . ASN A 1 704 ? -60.949 -18.629 136.871 1.00 73.44 704 ASN A O 1
ATOM 5726 N N . SER A 1 705 ? -59.918 -17.966 134.984 1.00 73.75 705 SER A N 1
ATOM 5727 C CA . SER A 1 705 ? -59.424 -19.281 134.568 1.00 73.75 705 SER A CA 1
ATOM 5728 C C . SER A 1 705 ? -58.402 -19.835 135.562 1.00 73.75 705 SER A C 1
ATOM 5730 O O . SER A 1 705 ? -58.464 -21.015 135.910 1.00 73.75 705 SER A O 1
ATOM 5732 N N . VAL A 1 706 ? -57.515 -18.981 136.083 1.00 74.50 706 VAL A N 1
ATOM 5733 C CA . VAL A 1 706 ? -56.522 -19.351 137.104 1.00 74.50 706 VAL A CA 1
ATOM 5734 C C . VAL A 1 706 ? -57.204 -19.738 138.414 1.00 74.50 706 VAL A C 1
ATOM 5736 O O . VAL A 1 706 ? -56.953 -20.827 138.924 1.00 74.50 706 VAL A O 1
ATOM 5739 N N . ILE A 1 707 ? -58.131 -18.910 138.909 1.00 74.19 707 ILE A N 1
ATOM 5740 C CA . ILE A 1 707 ? -58.892 -19.184 140.142 1.00 74.19 707 ILE A CA 1
ATOM 5741 C C . ILE A 1 707 ? -59.611 -20.532 140.049 1.00 74.19 707 ILE A C 1
ATOM 5743 O O . ILE A 1 707 ? -59.523 -21.363 140.950 1.00 74.19 707 ILE A O 1
ATOM 5747 N N . LYS A 1 708 ? -60.297 -20.783 138.929 1.00 77.88 708 LYS A N 1
ATOM 5748 C CA . LYS A 1 708 ? -61.043 -22.028 138.730 1.00 77.88 708 LYS A CA 1
ATOM 5749 C C . LYS A 1 708 ? -60.128 -23.255 138.738 1.00 77.88 708 LYS A C 1
ATOM 5751 O O . LYS A 1 708 ? -60.500 -24.281 139.299 1.00 77.88 708 LYS A O 1
ATOM 5756 N N . LYS A 1 709 ? -58.937 -23.151 138.142 1.00 75.94 709 LYS A N 1
ATOM 5757 C CA . LYS A 1 709 ? -57.942 -24.232 138.154 1.00 75.94 709 LYS A CA 1
ATOM 5758 C C . LYS A 1 709 ? -57.375 -24.478 139.548 1.00 75.94 709 LYS A C 1
ATOM 5760 O O . LYS A 1 709 ? -57.153 -25.632 139.890 1.00 75.94 709 LYS A O 1
ATOM 5765 N N . ILE A 1 710 ? -57.179 -23.429 140.348 1.00 73.94 710 ILE A N 1
ATOM 5766 C CA . ILE A 1 710 ? -56.746 -23.567 141.743 1.00 73.94 710 ILE A CA 1
ATOM 5767 C C . ILE A 1 710 ? -57.795 -24.330 142.557 1.00 73.94 710 ILE A C 1
ATOM 5769 O O . ILE A 1 710 ? -57.445 -25.305 143.214 1.00 73.94 710 ILE A O 1
ATOM 5773 N N . TYR A 1 711 ? -59.080 -23.974 142.441 1.00 72.56 711 TYR A N 1
ATOM 5774 C CA . TYR A 1 711 ? -60.155 -24.722 143.107 1.00 72.56 711 TYR A CA 1
ATOM 5775 C C . TYR A 1 711 ? -60.211 -26.188 142.677 1.00 72.56 711 TYR A C 1
ATOM 5777 O O . TYR A 1 711 ? -60.292 -27.070 143.526 1.00 72.56 711 TYR A O 1
ATOM 5785 N N . GLN A 1 712 ? -60.111 -26.457 141.372 1.00 72.19 712 GLN A N 1
ATOM 5786 C CA . GLN A 1 712 ? -60.067 -27.832 140.868 1.00 72.19 712 GLN A CA 1
ATOM 5787 C C . GLN A 1 712 ? -58.868 -28.614 141.410 1.00 72.19 712 GLN A C 1
ATOM 5789 O O . GLN A 1 712 ? -58.981 -29.814 141.645 1.00 72.19 712 GLN A O 1
ATOM 5794 N N . TYR A 1 713 ? -57.725 -27.948 141.592 1.00 66.81 713 TYR A N 1
ATOM 5795 C CA . TYR A 1 713 ? -56.532 -28.580 142.136 1.00 66.81 713 TYR A CA 1
ATOM 5796 C C . TYR A 1 713 ? -56.698 -28.910 143.626 1.00 66.81 713 TYR A C 1
ATOM 5798 O O . TYR A 1 713 ? -56.410 -30.032 144.031 1.00 66.81 713 TYR A O 1
ATOM 5806 N N . GLU A 1 714 ? -57.216 -27.974 144.427 1.00 65.44 714 GLU A N 1
ATOM 5807 C CA . GLU A 1 714 ? -57.442 -28.168 145.867 1.00 65.44 714 GLU A CA 1
ATOM 5808 C C . GLU A 1 714 ? -58.499 -29.243 146.167 1.00 65.44 714 GLU A C 1
ATOM 5810 O O . GLU A 1 714 ? -58.302 -30.065 147.063 1.00 65.44 714 GLU A O 1
ATOM 5815 N N . GLU A 1 715 ? -59.580 -29.317 145.378 1.00 65.00 715 GLU A N 1
ATOM 5816 C CA . GLU A 1 715 ? -60.595 -30.380 145.492 1.00 65.00 715 GLU A CA 1
ATOM 5817 C C . GLU A 1 715 ? -60.035 -31.785 145.208 1.00 65.00 715 GLU A C 1
ATOM 5819 O O . GLU A 1 715 ? -60.561 -32.778 145.715 1.00 65.00 715 GLU A O 1
ATOM 5824 N N . TRP A 1 716 ? -58.961 -31.891 144.422 1.00 54.28 716 TRP A N 1
ATOM 5825 C CA . TRP A 1 716 ? -58.330 -33.167 144.079 1.00 54.28 716 TRP A CA 1
ATOM 5826 C C . TRP A 1 716 ? -57.346 -33.685 145.135 1.00 54.28 716 TRP A C 1
ATOM 5828 O O . TRP A 1 716 ? -57.073 -34.879 145.152 1.00 54.28 716 TRP A O 1
ATOM 5838 N N . THR A 1 717 ? -56.815 -32.827 146.012 1.00 51.88 717 THR A N 1
ATOM 5839 C CA . THR A 1 717 ? -55.792 -33.200 147.013 1.00 51.88 717 THR A CA 1
ATOM 5840 C C . THR A 1 717 ? -56.331 -33.518 148.415 1.00 51.88 717 THR A C 1
ATOM 5842 O O . THR A 1 717 ? -55.547 -33.889 149.287 1.00 51.88 717 THR A O 1
ATOM 5845 N N . VAL A 1 718 ? -57.643 -33.371 148.652 1.00 51.22 718 VAL A N 1
ATOM 5846 C CA . VAL A 1 718 ? -58.311 -33.644 149.950 1.00 51.22 718 VAL A CA 1
ATOM 5847 C C . VAL A 1 718 ? -59.106 -34.972 149.945 1.00 51.22 718 VAL A C 1
ATOM 5849 O O . VAL A 1 718 ? -59.681 -35.353 150.963 1.00 51.22 718 VAL A O 1
ATOM 5852 N N . ASN A 1 719 ? -59.072 -35.716 148.833 1.00 42.47 719 ASN A N 1
ATOM 5853 C CA . ASN A 1 719 ? -59.429 -37.142 148.755 1.00 42.47 719 ASN A CA 1
ATOM 5854 C C . ASN A 1 719 ? -58.161 -37.981 148.584 1.00 42.47 719 ASN A C 1
ATOM 5856 O O . ASN A 1 719 ? -58.172 -39.146 149.040 1.00 42.47 719 ASN A O 1
#

Sequence (719 aa):
MLRLIALASSLITVTPSMTTMTYYALNDNSNQRIIDPEILREDIFKNSIYGGQVKYSEFDGQTFYSDEALNEYLLQNNKVTSILTSSNPNKIIKNYEHMTLDETKIYDADLNNFKQLYRDAFGNVAYSRQAALDTYVNKGHVKAQYSYDGFYWFDTPEEAKINEKYNMKINKSLYYIYQNQYYNVFNDKDINALLSLMDEGYYANINESLTQSPLQNPIIEKGDSKLIYDLLKKDFQKDWNGDYYNQITESETQYKLSIAPSASNRITVQYFDKNGKAIGGATDYWAGSAFTFEPLNVKYNSGQEVINGFKNAKWGEGTEGTPGFGWRYKTTTLEGYKNGQQVKVKINLVPTKWSKGGGKTPAPNLNDYSYADQSTGKIKLYSNPDKHDDQFLDVTPEKQGVYSPDNITTEEKNKFYNEWYDKYFNSVITNFGVNDNRQVTYDDIKNGNYIKNVVFDGEGSKGFIYKDKAYDINYSKGYSQSLIESYLHWVEIKAKLLENPVTVEGKTVYQLRNDFLATKEQLDKFLYLEGNFQSKLMYSYSPDPDISDRQGKMLAPTLEEAKEKQIINDNKTLRKQFIAYDAFGNEEVASASAEDAIRQLTNKIQLTSKFIHKKEISSWDPNVKRSWDLTISDGRYNVYRIEDPNQGGKFIYYPSQDLALAAVKANAKLSSSVNTLEKAIYLYNYSATNGQVIPFVFYDNDVNSVIKKIYQYEEWTVN

Solvent-accessible surface area (backbone atoms only — not comparable to full-atom values): 40990 Å² total; per-residue (Å²): 137,93,87,88,82,89,88,85,85,79,81,84,85,73,88,81,85,86,85,82,82,84,85,76,80,81,61,97,86,58,102,69,88,82,82,60,69,66,62,51,50,52,47,48,66,75,62,40,44,82,69,53,75,52,72,37,37,34,46,91,94,41,84,30,79,46,73,66,59,47,51,53,49,38,47,77,68,58,56,43,42,78,44,68,19,15,31,40,57,89,76,36,58,66,36,79,93,77,50,27,40,36,74,92,60,66,37,70,71,57,71,89,50,43,43,72,32,23,44,24,74,85,47,25,58,17,85,36,70,63,65,13,50,57,55,31,43,53,80,91,55,48,43,57,34,16,16,67,81,79,78,66,74,25,79,39,68,64,57,25,50,53,54,54,54,68,74,54,74,68,28,65,39,49,24,37,75,56,96,91,27,41,26,23,36,52,23,68,72,30,45,54,52,56,55,68,74,37,46,62,16,37,44,36,34,36,24,44,46,95,78,71,42,77,43,96,67,59,52,72,49,52,7,27,53,64,60,40,51,56,52,53,50,59,57,53,55,75,61,37,92,46,71,48,48,57,50,22,38,47,57,53,59,53,58,31,38,34,43,26,31,35,90,64,28,31,38,40,39,36,40,19,42,88,88,66,48,69,57,71,72,72,44,77,32,40,50,95,40,67,49,77,45,28,67,53,97,73,89,55,80,41,59,66,47,52,53,44,56,60,70,70,44,80,70,46,80,48,75,47,74,58,92,49,27,16,31,24,20,31,34,36,74,44,57,21,51,57,97,87,39,74,28,36,40,37,43,32,40,35,50,63,61,66,25,91,60,93,38,47,30,68,48,54,58,79,84,57,38,50,77,42,68,63,27,34,9,30,38,39,37,30,70,45,69,84,67,49,82,92,35,60,73,51,67,52,75,75,37,71,73,33,45,44,73,82,56,59,53,71,69,58,52,53,52,51,46,53,61,42,46,57,52,43,44,65,65,50,69,61,27,29,66,96,50,60,85,61,81,82,51,70,67,33,55,76,72,67,58,66,53,47,16,60,87,41,62,60,101,63,80,53,40,43,37,30,62,32,45,11,46,64,72,88,78,56,86,87,59,43,38,43,47,59,58,24,43,57,55,40,54,57,53,50,54,60,40,70,75,54,69,42,78,55,99,91,40,73,29,25,73,78,42,103,92,40,73,34,43,69,68,42,65,74,46,47,66,58,58,68,83,88,58,64,65,42,70,34,16,24,57,48,94,55,52,60,55,82,48,45,83,42,85,62,49,20,82,38,68,68,55,18,47,52,52,43,47,62,72,69,63,65,59,79,42,58,36,18,37,23,37,38,77,83,66,56,73,28,77,24,66,87,37,62,68,52,8,44,50,57,43,56,72,70,61,83,74,56,70,49,61,34,40,48,72,61,60,72,71,52,62,92,92,55,90,44,52,52,82,77,57,42,38,74,56,83,38,68,32,18,35,28,74,33,91,90,40,87,96,39,68,47,35,18,63,40,63,68,61,37,52,50,50,54,52,53,54,31,44,76,67,69,42,44,50,78,49,75,52,48,34,33,38,30,70,46,72,44,97,91,71,52,75,47,82,44,78,40,44,85,88,39,59,67,62,52,56,52,50,50,52,57,51,57,67,63,73,79,112

Mean predicted aligned error: 18.61 Å

Nearest PDB structures (foldseek):
  1zvf-assembly1_B  TM=2.739E-01  e=3.504E-01  Saccharomyces cerevisiae
  3dl3-assembly3_B  TM=4.421E-01  e=1.532E+00  Aliivibrio fischeri ES114
  3dl3-assembly3_E  TM=4.393E-01  e=1.532E+00  Aliivibrio fischeri ES114
  6v7g-assembly1_A  TM=2.212E-01  e=1.532E+00  Canavalia ensiformis
  1uij-assembly2_F  TM=2.047E-01  e=8.206E+00  Glycine max

Foldseek 3Di:
DPDPDPDPPDDPDDDDDDDDDDDFDDDPDDPDTDDDLVVVLVQQVVFWDFDDKAWWKFFPNDIGRDPVRVLVVCVVVPLKDKAKFLFFLVLQQPDPVLQFGDPLRRHHPDLVQWAKWFQAPVQFTHRDPVRRLCRFFDLVQKAKWWALVVPDTHRDPVVNLVVLLVPFDKFKFWWFQDPNWTATQQDQVSQQVVLVPFAKWKWFWFQAALVRHGDPHTDTDIFHHVRCLVSVLVVNVVVLVDDFVQLFKDKDKFWKKKKAFAQFKKKWKWKAAPVRHTDDDIDIHHHVGIDMWGAPPDADQWLVRSVCVVLVADWDWDWDDDFFKGAIWIWDWGWGDDPNHIIIMIMIITGRDIDPGDGHHYYDDPVSMDMDIPMKMKMWGFLGSVDDPVRTFDMDDIDPTGRGPVRDDPVVSVVSSVRNSVCCCVPAQQALDPCSVPDDGVVCLLVVVFRWHPNQPDDDSGTTMTIFTWDDPPPPPPDTDTQSVQVVVLVVVLVVQVVDWDADPNATWTPPDPVDTHHNSSSSSGRGDDDPRGIAMWMFSDPDSSDRDGNCLRTDNDSVVNSVSCCVVVVRDMFMKMWIATPVGDIFIDRPDSVVRSVVVSVPDDIDMDIARNSQVVPDDPVDTHRNVSGRSHRIAMKMWRADPVDGPDIIIRRDSVSSSVVSVVVCVVVVSIDIDMWIKIWRWDQAPVRDIDIDIDTPPCSVVVSVVNVVVNVVVVD